Protein AF-0000000074751257 (afdb_homodimer)

Structure (mmCIF, N/CA/C/O backbone):
data_AF-0000000074751257-model_v1
#
loop_
_entity.id
_entity.type
_entity.pdbx_description
1 polymer 'Uncharacterized protein'
#
loop_
_atom_site.group_PDB
_atom_site.id
_atom_site.type_symbol
_atom_site.label_atom_id
_atom_site.label_alt_id
_atom_site.label_comp_id
_atom_site.label_asym_id
_atom_site.label_entity_id
_atom_site.label_seq_id
_atom_site.pdbx_PDB_ins_code
_atom_site.Cartn_x
_atom_site.Cartn_y
_atom_site.Cartn_z
_atom_site.occupancy
_atom_site.B_iso_or_equiv
_atom_site.auth_seq_id
_atom_site.auth_comp_id
_atom_site.auth_asym_id
_atom_site.auth_atom_id
_atom_site.pdbx_PDB_model_num
ATOM 1 N N . MET A 1 1 ? -0.141 -35.906 -13.391 1 72.19 1 MET A N 1
ATOM 2 C CA . MET A 1 1 ? 0.585 -34.688 -13.781 1 72.19 1 MET A CA 1
ATOM 3 C C . MET A 1 1 ? 1.071 -33.938 -12.555 1 72.19 1 MET A C 1
ATOM 5 O O . MET A 1 1 ? 0.433 -33.969 -11.5 1 72.19 1 MET A O 1
ATOM 9 N N . ALA A 1 2 ? 2.348 -33.406 -12.547 1 85.94 2 ALA A N 1
ATOM 10 C CA . ALA A 1 2 ? 2.93 -32.719 -11.398 1 85.94 2 ALA A CA 1
ATOM 11 C C . ALA A 1 2 ? 2.164 -31.453 -11.086 1 85.94 2 ALA A C 1
ATOM 13 O O . ALA A 1 2 ? 1.654 -30.781 -11.992 1 85.94 2 ALA A O 1
ATOM 14 N N . PRO A 1 3 ? 1.938 -31.281 -9.844 1 87.56 3 PRO A N 1
ATOM 15 C CA . PRO A 1 3 ? 1.345 -29.984 -9.523 1 87.56 3 PRO A CA 1
ATOM 16 C C . PRO A 1 3 ? 2.209 -28.812 -9.977 1 87.56 3 PRO A C 1
ATOM 18 O O . PRO A 1 3 ? 3.434 -28.938 -10.055 1 87.56 3 PRO A O 1
ATOM 21 N N . VAL A 1 4 ? 1.575 -27.688 -10.297 1 91.69 4 VAL A N 1
ATOM 22 C CA . VAL A 1 4 ? 2.289 -26.578 -10.906 1 91.69 4 VAL A CA 1
ATOM 23 C C . VAL A 1 4 ? 2.389 -25.422 -9.914 1 91.69 4 VAL A C 1
ATOM 25 O O . VAL A 1 4 ? 1.408 -25.078 -9.242 1 91.69 4 VAL A O 1
ATOM 28 N N . VAL A 1 5 ? 3.588 -24.828 -9.766 1 89.5 5 VAL A N 1
ATOM 29 C CA . VAL A 1 5 ? 3.811 -23.594 -9.016 1 89.5 5 VAL A CA 1
ATOM 30 C C . VAL A 1 5 ? 4.227 -22.484 -9.969 1 89.5 5 VAL A C 1
ATOM 32 O O . VAL A 1 5 ? 5.055 -22.688 -10.859 1 89.5 5 VAL A O 1
ATOM 35 N N . ALA A 1 6 ? 3.582 -21.406 -9.836 1 93.06 6 ALA A N 1
ATOM 36 C CA . ALA A 1 6 ? 4.035 -20.203 -10.539 1 93.06 6 ALA A CA 1
ATOM 37 C C . ALA A 1 6 ? 4.863 -19.312 -9.617 1 93.06 6 ALA A C 1
ATOM 39 O O . ALA A 1 6 ? 4.426 -18.984 -8.516 1 93.06 6 ALA A O 1
ATOM 40 N N . VAL A 1 7 ? 6.059 -18.984 -10.031 1 90.81 7 VAL A N 1
ATOM 41 C CA . VAL A 1 7 ? 6.93 -18.078 -9.289 1 90.81 7 VAL A CA 1
ATOM 42 C C . VAL A 1 7 ? 7.137 -16.797 -10.086 1 90.81 7 VAL A C 1
ATOM 44 O O . VAL A 1 7 ? 7.883 -16.781 -11.07 1 90.81 7 VAL A O 1
ATOM 47 N N . VAL A 1 8 ? 6.48 -15.789 -9.672 1 92.25 8 VAL A N 1
ATOM 48 C CA . VAL A 1 8 ? 6.633 -14.484 -10.312 1 92.25 8 VAL A CA 1
ATOM 49 C C . VAL A 1 8 ? 7.781 -13.719 -9.656 1 92.25 8 VAL A C 1
ATOM 51 O O . VAL A 1 8 ? 7.832 -13.594 -8.43 1 92.25 8 VAL A O 1
ATOM 54 N N . GLY A 1 9 ? 8.602 -13.125 -10.438 1 89.38 9 GLY A N 1
ATOM 55 C CA . GLY A 1 9 ? 9.867 -12.633 -9.922 1 89.38 9 GLY A CA 1
ATOM 56 C C . GLY A 1 9 ? 10.875 -13.727 -9.648 1 89.38 9 GLY A C 1
ATOM 57 O O . GLY A 1 9 ? 11.492 -13.766 -8.578 1 89.38 9 GLY A O 1
ATOM 58 N N . CYS A 1 10 ? 10.922 -14.625 -10.57 1 87.19 10 CYS A N 1
ATOM 59 C CA . CYS A 1 10 ? 11.773 -15.812 -10.422 1 87.19 10 CYS A CA 1
ATOM 60 C C . CYS A 1 10 ? 13.211 -15.5 -10.805 1 87.19 10 CYS A C 1
ATOM 62 O O . CYS A 1 10 ? 13.75 -16.094 -11.742 1 87.19 10 CYS A O 1
ATOM 64 N N . GLY A 1 11 ? 13.781 -14.414 -10.312 1 78.5 11 GLY A N 1
ATOM 65 C CA . GLY A 1 11 ? 15.18 -14.078 -10.516 1 78.5 11 GLY A CA 1
ATOM 66 C C . GLY A 1 11 ? 16.094 -14.648 -9.453 1 78.5 11 GLY A C 1
ATOM 67 O O . GLY A 1 11 ? 15.695 -15.539 -8.695 1 78.5 11 GLY A O 1
ATOM 68 N N . PRO A 1 12 ? 17.328 -14.031 -9.57 1 70.25 12 PRO A N 1
ATOM 69 C CA . PRO A 1 12 ? 18.266 -14.484 -8.547 1 70.25 12 PRO A CA 1
ATOM 70 C C . PRO A 1 12 ? 17.859 -14.047 -7.141 1 70.25 12 PRO A C 1
ATOM 72 O O . PRO A 1 12 ? 17.203 -13.016 -6.973 1 70.25 12 PRO A O 1
ATOM 75 N N . GLY A 1 13 ? 17.828 -15.016 -6.18 1 74.88 13 GLY A N 1
ATOM 76 C CA . GLY A 1 13 ? 17.469 -14.695 -4.805 1 74.88 13 GLY A CA 1
ATOM 77 C C . GLY A 1 13 ? 16.375 -15.578 -4.25 1 74.88 13 GLY A C 1
ATOM 78 O O . GLY A 1 13 ? 16.422 -16.797 -4.395 1 74.88 13 GLY A O 1
ATOM 79 N N . MET A 1 14 ? 15.398 -14.836 -3.74 1 71.38 14 MET A N 1
ATOM 80 C CA . MET A 1 14 ? 14.352 -15.586 -3.045 1 71.38 14 MET A CA 1
ATOM 81 C C . MET A 1 14 ? 13.43 -16.281 -4.039 1 71.38 14 MET A C 1
ATOM 83 O O . MET A 1 14 ? 12.969 -17.391 -3.797 1 71.38 14 MET A O 1
ATOM 87 N N . GLY A 1 15 ? 13.25 -15.602 -5.172 1 77.12 15 GLY A N 1
ATOM 88 C CA . GLY A 1 15 ? 12.406 -16.219 -6.18 1 77.12 15 GLY A CA 1
ATOM 89 C C . GLY A 1 15 ? 13 -17.469 -6.777 1 77.12 15 GLY A C 1
ATOM 90 O O . GLY A 1 15 ? 12.312 -18.484 -6.918 1 77.12 15 GLY A O 1
ATOM 91 N N . GLY A 1 16 ? 14.242 -17.344 -7.078 1 83.62 16 GLY A N 1
ATOM 92 C CA . GLY A 1 16 ? 14.938 -18.516 -7.59 1 83.62 16 GLY A CA 1
ATOM 93 C C . GLY A 1 16 ? 15.031 -19.641 -6.582 1 83.62 16 GLY A C 1
ATOM 94 O O . GLY A 1 16 ? 14.828 -20.812 -6.93 1 83.62 16 GLY A O 1
ATOM 95 N N . SER A 1 17 ? 15.266 -19.312 -5.371 1 82.06 17 SER A N 1
ATOM 96 C CA . SER A 1 17 ? 15.328 -20.312 -4.301 1 82.06 17 SER A CA 1
ATOM 97 C C . SER A 1 17 ? 13.984 -21.016 -4.125 1 82.06 17 SER A C 1
ATOM 99 O O . SER A 1 17 ? 13.945 -22.234 -3.922 1 82.06 17 SER A O 1
ATOM 101 N N . ALA A 1 18 ? 12.938 -20.297 -4.211 1 83 18 ALA A N 1
ATOM 102 C CA . ALA A 1 18 ? 11.609 -20.891 -4.117 1 83 18 ALA A CA 1
ATOM 103 C C . ALA A 1 18 ? 11.352 -21.859 -5.273 1 83 18 ALA A C 1
ATOM 105 O O . ALA A 1 18 ? 10.844 -22.953 -5.07 1 83 18 ALA A O 1
ATOM 106 N N . ALA A 1 19 ? 11.75 -21.422 -6.434 1 90 19 ALA A N 1
ATOM 107 C CA . ALA A 1 19 ? 11.562 -22.25 -7.617 1 90 19 ALA A CA 1
ATOM 108 C C . ALA A 1 19 ? 12.281 -23.594 -7.457 1 90 19 ALA A C 1
ATOM 110 O O . ALA A 1 19 ? 11.703 -24.656 -7.727 1 90 19 ALA A O 1
ATOM 111 N N . LEU A 1 20 ? 13.445 -23.547 -6.953 1 91.06 20 LEU A N 1
ATOM 112 C CA . LEU A 1 20 ? 14.25 -24.75 -6.789 1 91.06 20 LEU A CA 1
ATOM 113 C C . LEU A 1 20 ? 13.648 -25.656 -5.719 1 91.06 20 LEU A C 1
ATOM 115 O O . LEU A 1 20 ? 13.609 -26.891 -5.887 1 91.06 20 LEU A O 1
ATOM 119 N N . LYS A 1 21 ? 13.203 -25.078 -4.668 1 83.81 21 LYS A N 1
ATOM 120 C CA . LYS A 1 21 ? 12.602 -25.859 -3.584 1 83.81 21 LYS A CA 1
ATOM 121 C C . LYS A 1 21 ? 11.352 -26.578 -4.059 1 83.81 21 LYS A C 1
ATOM 123 O O . LYS A 1 21 ? 11.156 -27.766 -3.758 1 83.81 21 LYS A O 1
ATOM 128 N N . PHE A 1 22 ? 10.57 -25.953 -4.789 1 87.75 22 PHE A N 1
ATOM 129 C CA . PHE A 1 22 ? 9.352 -26.562 -5.305 1 87.75 22 PHE A CA 1
ATOM 130 C C . PHE A 1 22 ? 9.68 -27.641 -6.34 1 87.75 22 PHE A C 1
ATOM 132 O O . PHE A 1 22 ? 9.047 -28.688 -6.371 1 87.75 22 PHE A O 1
ATOM 139 N N . ALA A 1 23 ? 10.664 -27.375 -7.133 1 92.81 23 ALA A N 1
ATOM 140 C CA . ALA A 1 23 ? 11.094 -28.359 -8.117 1 92.81 23 ALA A CA 1
ATOM 141 C C . AL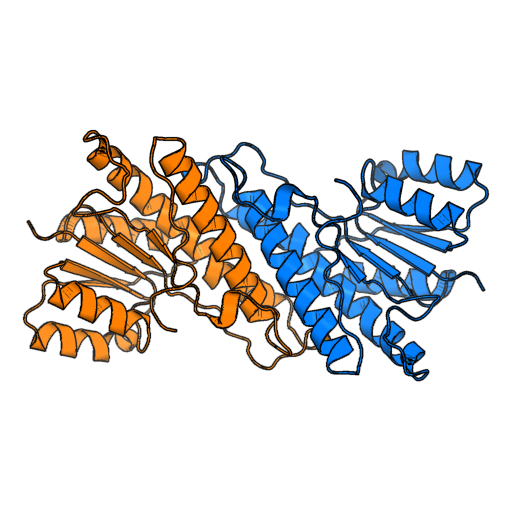A A 1 23 ? 11.547 -29.656 -7.438 1 92.81 23 ALA A C 1
ATOM 143 O O . ALA A 1 23 ? 11.172 -30.75 -7.855 1 92.81 23 ALA A O 1
ATOM 144 N N . ARG A 1 24 ? 12.273 -29.484 -6.395 1 91.31 24 ARG A N 1
ATOM 145 C CA . ARG A 1 24 ? 12.758 -30.641 -5.645 1 91.31 24 ARG A CA 1
ATOM 146 C C . ARG A 1 24 ? 11.602 -31.406 -5.008 1 91.31 24 ARG A C 1
ATOM 148 O O . ARG A 1 24 ? 11.711 -32.594 -4.758 1 91.31 24 ARG A O 1
ATOM 155 N N . SER A 1 25 ? 10.531 -30.734 -4.805 1 88 25 SER A N 1
ATOM 156 C CA . SER A 1 25 ? 9.359 -31.328 -4.18 1 88 25 SER A CA 1
ATOM 157 C C . SER A 1 25 ? 8.422 -31.938 -5.227 1 88 25 SER A C 1
ATOM 159 O O . SER A 1 25 ? 7.301 -32.344 -4.91 1 88 25 SER A O 1
ATOM 161 N N . GLY A 1 26 ? 8.789 -31.859 -6.5 1 91.81 26 GLY A N 1
ATOM 162 C CA . GLY A 1 26 ? 8.055 -32.562 -7.539 1 91.81 26 GLY A CA 1
ATOM 163 C C . GLY A 1 26 ? 7.117 -31.656 -8.32 1 91.81 26 GLY A C 1
ATOM 164 O O . GLY A 1 26 ? 6.352 -32.125 -9.164 1 91.81 26 GLY A O 1
ATOM 165 N N . TYR A 1 27 ? 7.184 -30.391 -8.078 1 90.5 27 TYR A N 1
ATOM 166 C CA . TYR A 1 27 ? 6.328 -29.453 -8.797 1 90.5 27 TYR A CA 1
ATOM 167 C C . TYR A 1 27 ? 6.93 -29.094 -10.148 1 90.5 27 TYR A C 1
ATOM 169 O O . TYR A 1 27 ? 8.148 -29 -10.281 1 90.5 27 TYR A O 1
ATOM 177 N N . ALA A 1 28 ? 6.098 -28.875 -11.094 1 95.94 28 ALA A N 1
ATOM 178 C CA . ALA A 1 28 ? 6.508 -28.156 -12.289 1 95.94 28 ALA A CA 1
ATOM 179 C C . ALA A 1 28 ? 6.535 -26.641 -12.031 1 95.94 28 ALA A C 1
ATOM 181 O O . ALA A 1 28 ? 5.609 -26.094 -11.438 1 95.94 28 ALA A O 1
ATOM 182 N N . VAL A 1 29 ? 7.562 -26 -12.484 1 95.38 29 VAL A N 1
ATOM 183 C CA . VAL A 1 29 ? 7.766 -24.594 -12.133 1 95.38 29 VAL A CA 1
ATOM 184 C C . VAL A 1 29 ? 7.469 -23.703 -13.336 1 95.38 29 VAL A C 1
ATOM 186 O O . VAL A 1 29 ? 8.109 -23.844 -14.383 1 95.38 29 VAL A O 1
ATOM 189 N N . ALA A 1 30 ? 6.488 -22.891 -13.234 1 96.62 30 ALA A N 1
ATOM 190 C CA . ALA A 1 30 ? 6.312 -21.766 -14.164 1 96.62 30 ALA A CA 1
ATOM 191 C C . ALA A 1 30 ? 7.09 -20.547 -13.703 1 96.62 30 ALA A C 1
ATOM 193 O O . ALA A 1 30 ? 6.633 -19.797 -12.836 1 96.62 30 ALA A O 1
ATOM 194 N N . ALA A 1 31 ? 8.266 -20.344 -14.289 1 95.62 31 ALA A N 1
ATOM 195 C CA . ALA A 1 31 ? 9.117 -19.219 -13.938 1 95.62 31 ALA A CA 1
ATOM 196 C C . ALA A 1 31 ? 8.719 -17.969 -14.711 1 95.62 31 ALA A C 1
ATOM 198 O O . ALA A 1 31 ? 8.773 -17.953 -15.945 1 95.62 31 ALA A O 1
ATOM 199 N N . MET A 1 32 ? 8.352 -16.969 -13.961 1 95.62 32 MET A N 1
ATOM 200 C CA . MET A 1 32 ? 7.871 -15.742 -14.594 1 95.62 32 MET A CA 1
ATOM 201 C C . MET A 1 32 ? 8.719 -14.547 -14.172 1 95.62 32 MET A C 1
ATOM 203 O O . MET A 1 32 ? 8.836 -14.25 -12.977 1 95.62 32 MET A O 1
ATOM 207 N N . CYS A 1 33 ? 9.297 -13.852 -15.078 1 92.75 33 CYS A N 1
ATOM 208 C CA . CYS A 1 33 ? 10.047 -12.625 -14.82 1 92.75 33 CYS A CA 1
ATOM 209 C C . CYS A 1 33 ? 10.141 -11.773 -16.078 1 92.75 33 CYS A C 1
ATOM 211 O O . CYS A 1 33 ? 9.625 -12.156 -17.141 1 92.75 33 CYS A O 1
ATOM 213 N N . ARG A 1 34 ? 10.727 -10.617 -15.953 1 89 34 ARG A N 1
ATOM 214 C CA . ARG A 1 34 ? 10.703 -9.633 -17.031 1 89 34 ARG A CA 1
ATOM 215 C C . ARG A 1 34 ? 11.711 -9.992 -18.109 1 89 34 ARG A C 1
ATOM 217 O O . ARG A 1 34 ? 11.594 -9.531 -19.25 1 89 34 ARG A O 1
ATOM 224 N N . SER A 1 35 ? 12.727 -10.734 -17.719 1 87.62 35 SER A N 1
ATOM 225 C CA . SER A 1 35 ? 13.727 -11.047 -18.734 1 87.62 35 SER A CA 1
ATOM 226 C C . SER A 1 35 ? 14.289 -12.453 -18.547 1 87.62 35 SER A C 1
ATOM 228 O O . SER A 1 35 ? 14.438 -12.914 -17.406 1 87.62 35 SER A O 1
ATOM 230 N N . ALA A 1 36 ? 14.664 -13.008 -19.703 1 87.44 36 ALA A N 1
ATOM 231 C CA . ALA A 1 36 ? 15.281 -14.336 -19.688 1 87.44 36 ALA A CA 1
ATOM 232 C C . ALA A 1 36 ? 16.656 -14.289 -19.031 1 87.44 36 ALA A C 1
ATOM 234 O O . ALA A 1 36 ? 17.094 -15.258 -18.406 1 87.44 36 ALA A O 1
ATOM 235 N N . GLU A 1 37 ? 17.297 -13.156 -19.156 1 89.56 37 GLU A N 1
ATOM 236 C CA . GLU A 1 37 ? 18.641 -13.008 -18.594 1 89.56 37 GLU A CA 1
ATOM 237 C C . GLU A 1 37 ? 18.625 -13.117 -17.078 1 89.56 37 GLU A C 1
ATOM 239 O O . GLU A 1 37 ? 19.5 -13.742 -16.484 1 89.56 37 GLU A O 1
ATOM 244 N N . SER A 1 38 ? 17.625 -12.594 -16.516 1 85.06 38 SER A N 1
ATOM 245 C CA . SER A 1 38 ? 17.516 -12.633 -15.055 1 85.06 38 SER A CA 1
ATOM 246 C C . SER A 1 38 ? 17.219 -14.039 -14.555 1 85.06 38 SER A C 1
ATOM 248 O O . SER A 1 38 ? 17.562 -14.391 -13.422 1 85.06 38 SER A O 1
ATOM 250 N N . PHE A 1 39 ? 16.703 -14.852 -15.43 1 91.25 39 PHE A N 1
ATOM 251 C CA . PHE A 1 39 ? 16.281 -16.203 -15.078 1 91.25 39 PHE A CA 1
ATOM 252 C C . PHE A 1 39 ? 17.391 -17.203 -15.352 1 91.25 39 PHE A C 1
ATOM 254 O O . PHE A 1 39 ? 17.359 -18.328 -14.844 1 91.25 39 PHE A O 1
ATOM 261 N N . ALA A 1 40 ? 18.391 -16.875 -16.031 1 93.31 40 ALA A N 1
ATOM 262 C CA . ALA A 1 40 ? 19.391 -17.781 -16.594 1 93.31 40 ALA A CA 1
ATOM 263 C C . ALA A 1 40 ? 20.062 -18.594 -15.484 1 93.31 40 ALA A C 1
ATOM 265 O O . ALA A 1 40 ? 20.172 -19.828 -15.586 1 93.31 40 ALA A O 1
ATOM 266 N N . PRO A 1 41 ? 20.469 -17.953 -14.375 1 92.38 41 PRO A N 1
ATOM 267 C CA . PRO A 1 41 ? 21.109 -18.75 -13.32 1 92.38 41 PRO A CA 1
ATOM 268 C C . PRO A 1 41 ? 20.156 -19.781 -12.711 1 92.38 41 PRO A C 1
ATOM 270 O O . PRO A 1 41 ? 20.578 -20.891 -12.367 1 92.38 41 PRO A O 1
ATOM 273 N N . VAL A 1 42 ? 18.969 -19.484 -12.555 1 94.12 42 VAL A N 1
ATOM 274 C CA . VAL A 1 42 ? 17.969 -20.391 -11.992 1 94.12 42 VAL A CA 1
ATOM 275 C C . VAL A 1 42 ? 17.656 -21.5 -13 1 94.12 42 VAL A C 1
ATOM 277 O O . VAL A 1 42 ? 17.5 -22.672 -12.625 1 94.12 42 VAL A O 1
ATOM 280 N N . ARG A 1 43 ? 17.562 -21.125 -14.227 1 95.5 43 ARG A N 1
ATOM 281 C CA . ARG A 1 43 ? 17.312 -22.094 -15.305 1 95.5 43 ARG A CA 1
ATOM 282 C C . ARG A 1 43 ? 18.344 -23.219 -15.289 1 95.5 43 ARG A C 1
ATOM 284 O O . ARG A 1 43 ? 17.984 -24.391 -15.367 1 95.5 43 ARG A O 1
ATOM 291 N N . GLU A 1 44 ? 19.562 -22.859 -15.188 1 95.94 44 GLU A N 1
ATOM 292 C CA . GLU A 1 44 ? 20.656 -23.844 -15.188 1 95.94 44 GLU A CA 1
ATOM 293 C C . GLU A 1 44 ? 20.516 -24.828 -14.031 1 95.94 44 GLU A C 1
ATOM 295 O O . GLU A 1 44 ? 20.719 -26.031 -14.203 1 95.94 44 GLU A O 1
ATOM 300 N N . LYS A 1 45 ? 20.188 -24.312 -12.914 1 95.69 45 LYS A N 1
ATOM 301 C CA . LYS A 1 45 ? 20.031 -25.172 -11.734 1 95.69 45 LYS A CA 1
ATOM 302 C C . LYS A 1 45 ? 18.828 -26.094 -11.883 1 95.69 45 LYS A C 1
ATOM 304 O O . LYS A 1 45 ? 18.875 -27.25 -11.484 1 95.69 45 LYS A O 1
ATOM 309 N N . LEU A 1 46 ? 17.781 -25.594 -12.453 1 96.5 46 LEU A N 1
ATOM 310 C CA . LEU A 1 46 ? 16.594 -26.406 -12.672 1 96.5 46 LEU A CA 1
ATOM 311 C C . LEU A 1 46 ? 16.875 -27.516 -13.688 1 96.5 46 LEU A C 1
ATOM 313 O O . LEU A 1 46 ? 16.422 -28.656 -13.508 1 96.5 46 LEU A O 1
ATOM 317 N N . GLN A 1 47 ? 17.594 -27.188 -14.688 1 96.69 47 GLN A N 1
ATOM 318 C CA . GLN A 1 47 ? 17.969 -28.172 -15.688 1 96.69 47 GLN A CA 1
ATOM 319 C C . GLN A 1 47 ? 18.844 -29.266 -15.078 1 96.69 47 GLN A C 1
ATOM 321 O O . GLN A 1 47 ? 18.641 -30.453 -15.344 1 96.69 47 GLN A O 1
ATOM 326 N N . ALA A 1 48 ? 19.734 -28.812 -14.25 1 96.81 48 ALA A N 1
ATOM 327 C CA . ALA A 1 48 ? 20.641 -29.75 -13.602 1 96.81 48 ALA A CA 1
ATOM 328 C C . ALA A 1 48 ? 19.875 -30.719 -12.703 1 96.81 48 ALA A C 1
ATOM 330 O O . ALA A 1 48 ? 20.266 -31.875 -12.531 1 96.81 48 ALA A O 1
ATOM 331 N N . LEU A 1 49 ? 18.734 -30.281 -12.164 1 96 49 LEU A N 1
ATOM 332 C CA . LEU A 1 49 ? 17.891 -31.094 -11.289 1 96 49 LEU A CA 1
ATOM 333 C C . LEU A 1 49 ? 17 -32.031 -12.102 1 96 49 LEU A C 1
ATOM 335 O O . LEU A 1 49 ? 16.359 -32.906 -11.547 1 96 49 LEU A O 1
ATOM 339 N N . GLY A 1 50 ? 16.891 -31.828 -13.414 1 96.56 50 GLY A N 1
ATOM 340 C CA . GLY A 1 50 ? 15.945 -32.562 -14.242 1 96.56 50 GLY A CA 1
ATOM 341 C C . GLY A 1 50 ? 14.5 -32.156 -13.992 1 96.56 50 GLY A C 1
ATOM 342 O O . GLY A 1 50 ? 13.594 -32.969 -14.18 1 96.56 50 GLY A O 1
ATOM 343 N N . ALA A 1 51 ? 14.328 -30.969 -13.461 1 95.94 51 ALA A N 1
ATOM 344 C CA . ALA A 1 51 ? 12.992 -30.516 -13.078 1 95.94 51 ALA A CA 1
ATOM 345 C C . ALA A 1 51 ? 12.18 -30.125 -14.305 1 95.94 51 ALA A C 1
ATOM 347 O O . ALA A 1 51 ? 12.742 -29.75 -15.344 1 95.94 51 ALA A O 1
ATOM 348 N N . SER A 1 52 ? 10.922 -30.25 -14.172 1 96.69 52 SER A N 1
ATOM 349 C CA . SER A 1 52 ? 10 -29.703 -15.172 1 96.69 52 SER A CA 1
ATOM 350 C C . SER A 1 52 ? 9.734 -28.219 -14.945 1 96.69 52 SER A C 1
ATOM 352 O O . SER A 1 52 ? 9.352 -27.812 -13.844 1 96.69 52 SER A O 1
ATOM 354 N N . PHE A 1 53 ? 10.008 -27.391 -16 1 97.06 53 PHE A N 1
ATOM 355 C CA . PHE A 1 53 ? 9.766 -25.969 -15.836 1 97.06 53 PHE A CA 1
ATOM 356 C C . PHE A 1 53 ? 9.57 -25.281 -17.188 1 97.06 53 PHE A C 1
ATOM 358 O O . PHE A 1 53 ? 9.922 -25.844 -18.219 1 97.06 53 PHE A O 1
ATOM 365 N N . GLY A 1 54 ? 8.922 -24.172 -17.219 1 96.69 54 GLY A N 1
ATOM 366 C CA . GLY A 1 54 ? 8.797 -23.25 -18.328 1 96.69 54 GLY A CA 1
ATOM 367 C C . GLY A 1 54 ? 9.094 -21.812 -17.938 1 96.69 54 GLY A C 1
ATOM 368 O O . GLY A 1 54 ? 8.867 -21.406 -16.797 1 96.69 54 GLY A O 1
ATOM 369 N N . PHE A 1 55 ? 9.695 -21.141 -18.906 1 96.62 55 PHE A N 1
ATOM 370 C CA . PHE A 1 55 ? 9.945 -19.719 -18.703 1 96.62 55 PHE A CA 1
ATOM 371 C C . PHE A 1 55 ? 8.914 -18.875 -19.453 1 96.62 55 PHE A C 1
ATOM 373 O O . PHE A 1 55 ? 8.633 -19.125 -20.625 1 96.62 55 PHE A O 1
ATOM 380 N N . TYR A 1 56 ? 8.398 -17.891 -18.797 1 97.38 56 TYR A N 1
ATOM 381 C CA . TYR A 1 56 ? 7.422 -16.969 -19.359 1 97.38 56 TYR A CA 1
ATOM 382 C C . TYR A 1 56 ? 7.793 -15.523 -19.047 1 97.38 56 TYR A C 1
ATOM 384 O O . TYR A 1 56 ? 7.941 -15.156 -17.891 1 97.38 56 TYR A O 1
ATOM 392 N N . GLU A 1 57 ? 7.98 -14.734 -20.047 1 96.12 57 GLU A N 1
ATOM 393 C CA . GLU A 1 57 ? 8.273 -13.312 -19.859 1 96.12 57 GLU A CA 1
ATOM 394 C C . GLU A 1 57 ? 7.031 -12.547 -19.422 1 96.12 57 GLU A C 1
ATOM 396 O O . GLU A 1 57 ? 6.062 -12.43 -20.172 1 96.12 57 GLU A O 1
ATOM 401 N N . VAL A 1 58 ? 7.066 -12.055 -18.188 1 96.12 58 VAL A N 1
ATOM 402 C CA . VAL A 1 58 ? 5.898 -11.383 -17.625 1 96.12 58 VAL A CA 1
ATOM 403 C C . VAL A 1 58 ? 6.324 -10.094 -16.922 1 96.12 58 VAL A C 1
ATOM 405 O O . VAL A 1 58 ? 7.238 -10.109 -16.094 1 96.12 58 VAL A O 1
ATOM 408 N N . ASP A 1 59 ? 5.758 -9.008 -17.344 1 95.12 59 ASP A N 1
ATOM 409 C CA . ASP A 1 59 ? 5.742 -7.793 -16.531 1 95.12 59 ASP A CA 1
ATOM 410 C C . ASP A 1 59 ? 4.555 -7.789 -15.57 1 95.12 59 ASP A C 1
ATOM 412 O O . ASP A 1 59 ? 3.412 -7.582 -15.984 1 95.12 59 ASP A O 1
ATOM 416 N N . ALA A 1 60 ? 4.883 -7.965 -14.305 1 93.38 60 ALA A N 1
ATOM 417 C CA . ALA A 1 60 ? 3.834 -8.18 -13.312 1 93.38 60 ALA A CA 1
ATOM 418 C C . ALA A 1 60 ? 2.941 -6.945 -13.188 1 93.38 60 ALA A C 1
ATOM 420 O O . ALA A 1 60 ? 1.843 -7.02 -12.633 1 93.38 60 ALA A O 1
ATOM 421 N N . THR A 1 61 ? 3.404 -5.805 -13.648 1 93.69 61 THR A N 1
ATOM 422 C CA . THR A 1 61 ? 2.625 -4.582 -13.492 1 93.69 61 THR A CA 1
ATOM 423 C C . THR A 1 61 ? 1.729 -4.352 -14.703 1 93.69 61 THR A C 1
ATOM 425 O O . THR A 1 61 ? 0.991 -3.365 -14.758 1 93.69 61 THR A O 1
ATOM 428 N N . SER A 1 62 ? 1.79 -5.242 -15.68 1 96.38 62 SER A N 1
ATOM 429 C CA . SER A 1 62 ? 0.955 -5.172 -16.875 1 96.38 62 SER A CA 1
ATOM 430 C C . SER A 1 62 ? -0.113 -6.262 -16.875 1 96.38 62 SER A C 1
ATOM 432 O O . SER A 1 62 ? 0.205 -7.453 -16.938 1 96.38 62 SER A O 1
ATOM 434 N N . ALA A 1 63 ? -1.303 -5.84 -16.906 1 95.94 63 ALA A N 1
ATOM 435 C CA . ALA A 1 63 ? -2.408 -6.797 -16.891 1 95.94 63 ALA A CA 1
ATOM 436 C C . ALA A 1 63 ? -2.363 -7.719 -18.094 1 95.94 63 ALA A C 1
ATOM 438 O O . ALA A 1 63 ? -2.584 -8.922 -17.984 1 95.94 63 ALA A O 1
ATOM 439 N N . GLU A 1 64 ? -2.08 -7.141 -19.203 1 96.94 64 GLU A N 1
ATOM 440 C CA . GLU A 1 64 ? -2.023 -7.918 -20.438 1 96.94 64 GLU A CA 1
ATOM 441 C C . GLU A 1 64 ? -0.882 -8.93 -20.406 1 96.94 64 GLU A C 1
ATOM 443 O O . GLU A 1 64 ? -1.059 -10.086 -20.797 1 96.94 64 GLU A O 1
ATOM 448 N N . SER A 1 65 ? 0.272 -8.469 -19.922 1 97.62 65 SER A N 1
ATOM 449 C CA . SER A 1 65 ? 1.434 -9.352 -19.828 1 97.62 65 SER A CA 1
ATOM 450 C C . SER A 1 65 ? 1.172 -10.508 -18.875 1 97.62 65 SER A C 1
ATOM 452 O O . SER A 1 65 ? 1.479 -11.664 -19.188 1 97.62 65 SER A O 1
ATOM 454 N N . VAL A 1 66 ? 0.546 -10.25 -17.781 1 97.06 66 VAL A N 1
ATOM 455 C CA . VAL A 1 66 ? 0.232 -11.258 -16.766 1 97.06 66 VAL A CA 1
ATOM 456 C C . VAL A 1 66 ? -0.753 -12.273 -17.344 1 97.06 66 VAL A C 1
ATOM 458 O O . VAL A 1 66 ? -0.529 -13.484 -17.25 1 97.06 66 VAL A O 1
ATOM 461 N N . ALA A 1 67 ? -1.757 -11.789 -17.969 1 96.75 67 ALA A N 1
ATOM 462 C CA . ALA A 1 67 ? -2.771 -12.68 -18.531 1 96.75 67 ALA A CA 1
ATOM 463 C C . ALA A 1 67 ? -2.168 -13.617 -19.578 1 96.75 67 ALA A C 1
ATOM 465 O O . ALA A 1 67 ? -2.406 -14.828 -19.547 1 96.75 67 ALA A O 1
ATOM 466 N N . ALA A 1 68 ? -1.42 -13.047 -20.438 1 97.62 68 ALA A N 1
ATOM 467 C CA . ALA A 1 68 ? -0.803 -13.828 -21.516 1 97.62 68 ALA A CA 1
ATOM 468 C C . ALA A 1 68 ? 0.166 -14.867 -20.938 1 97.62 68 ALA A C 1
ATOM 470 O O . ALA A 1 68 ? 0.184 -16.016 -21.391 1 97.62 68 ALA A O 1
ATOM 471 N N . GLY A 1 69 ? 0.98 -14.438 -19.969 1 97.5 69 GLY A N 1
ATOM 472 C CA . GLY A 1 69 ? 1.942 -15.344 -19.359 1 97.5 69 GLY A CA 1
ATOM 473 C C . GLY A 1 69 ? 1.292 -16.516 -18.656 1 97.5 69 GLY A C 1
ATOM 474 O O . GLY A 1 69 ? 1.704 -17.672 -18.828 1 97.5 69 GLY A O 1
ATOM 475 N N . PHE A 1 70 ? 0.272 -16.266 -17.891 1 96.5 70 PHE A N 1
ATOM 476 C CA . PHE A 1 70 ? -0.399 -17.328 -17.141 1 96.5 70 PHE A CA 1
ATOM 477 C C . PHE A 1 70 ? -1.187 -18.234 -18.078 1 96.5 70 PHE A C 1
ATOM 479 O O . PHE A 1 70 ? -1.289 -19.438 -17.828 1 96.5 70 PHE A O 1
ATOM 486 N N . ALA A 1 71 ? -1.775 -17.688 -19.141 1 96.88 71 ALA A N 1
ATOM 487 C CA . ALA A 1 71 ? -2.467 -18.5 -20.125 1 96.88 71 ALA A CA 1
ATOM 488 C C . ALA A 1 71 ? -1.507 -19.484 -20.797 1 96.88 71 ALA A C 1
ATOM 490 O O . ALA A 1 71 ? -1.832 -20.656 -20.969 1 96.88 71 ALA A O 1
ATOM 491 N N . LYS A 1 72 ? -0.369 -19 -21.188 1 97.81 72 LYS A N 1
ATOM 492 C CA . LYS A 1 72 ? 0.642 -19.844 -21.812 1 97.81 72 LYS A CA 1
ATOM 493 C C . LYS A 1 72 ? 1.118 -20.922 -20.844 1 97.81 72 LYS A C 1
ATOM 495 O O . LYS A 1 72 ? 1.264 -22.094 -21.234 1 97.81 72 LYS A O 1
ATOM 500 N N . ALA A 1 73 ? 1.393 -20.531 -19.578 1 97.06 73 ALA A N 1
ATOM 501 C CA . ALA A 1 73 ? 1.818 -21.484 -18.562 1 97.06 73 ALA A CA 1
ATOM 502 C C . ALA A 1 73 ? 0.769 -22.578 -18.359 1 97.06 73 ALA A C 1
ATOM 504 O O . ALA A 1 73 ? 1.102 -23.766 -18.281 1 97.06 73 ALA A O 1
ATOM 505 N N . LYS A 1 74 ? -0.463 -22.203 -18.297 1 94.5 74 LYS A N 1
ATOM 506 C CA . LYS A 1 74 ? -1.556 -23.156 -18.125 1 94.5 74 LYS A CA 1
ATOM 507 C C . LYS A 1 74 ? -1.618 -24.125 -19.297 1 94.5 74 LYS A C 1
ATOM 509 O O . LYS A 1 74 ? -1.811 -25.328 -19.094 1 94.5 74 LYS A O 1
ATOM 514 N N . ALA A 1 75 ? -1.471 -23.641 -20.469 1 96.38 75 ALA A N 1
ATOM 515 C CA . ALA A 1 75 ? -1.521 -24.453 -21.672 1 96.38 75 ALA A CA 1
ATOM 516 C C . ALA A 1 75 ? -0.383 -25.469 -21.688 1 96.38 75 ALA A C 1
ATOM 518 O O . ALA A 1 75 ? -0.564 -26.609 -22.125 1 96.38 75 ALA A O 1
ATOM 519 N N . GLU A 1 76 ? 0.749 -25.094 -21.141 1 97 76 GLU A N 1
ATOM 520 C CA . GLU A 1 76 ? 1.947 -25.906 -21.281 1 97 76 GLU A CA 1
ATOM 521 C C . GLU A 1 76 ? 2.145 -26.812 -20.062 1 97 76 GLU A C 1
ATOM 523 O O . GLU A 1 76 ? 2.613 -27.938 -20.188 1 97 76 GLU A O 1
ATOM 528 N N . LEU A 1 77 ? 1.867 -26.266 -18.891 1 96.12 77 LEU A N 1
ATOM 529 C CA . LEU A 1 77 ? 2.209 -26.984 -17.688 1 96.12 77 LEU A CA 1
ATOM 530 C C . LEU A 1 77 ? 0.953 -27.469 -16.953 1 96.12 77 LEU A C 1
ATOM 532 O O . LEU A 1 77 ? 1.013 -28.375 -16.141 1 96.12 77 LEU A O 1
ATOM 536 N N . GLY A 1 78 ? -0.176 -26.812 -17.203 1 92.81 78 GLY A N 1
ATOM 537 C CA . GLY A 1 78 ? -1.41 -27.125 -16.5 1 92.81 78 GLY A CA 1
ATOM 538 C C . GLY A 1 78 ? -1.817 -26.062 -15.5 1 92.81 78 GLY A C 1
ATOM 539 O O . GLY A 1 78 ? -1.262 -24.953 -15.492 1 92.81 78 GLY A O 1
ATOM 540 N N . VAL A 1 79 ? -2.807 -26.359 -14.711 1 87.81 79 VAL A N 1
ATOM 541 C CA . VAL A 1 79 ? -3.391 -25.406 -13.766 1 87.81 79 VAL A CA 1
ATOM 542 C C . VAL A 1 79 ? -2.404 -25.141 -12.641 1 87.81 79 VAL A C 1
ATOM 544 O O . VAL A 1 79 ? -1.851 -26.062 -12.047 1 87.81 79 VAL A O 1
ATOM 547 N N . VAL A 1 80 ? -2.25 -23.844 -12.406 1 88.81 80 VAL A N 1
ATOM 548 C CA . VAL A 1 80 ? -1.372 -23.438 -11.312 1 88.81 80 VAL A CA 1
ATOM 549 C C . VAL A 1 80 ? -2.057 -23.688 -9.969 1 88.81 80 VAL A C 1
ATOM 551 O O . VAL A 1 80 ? -3.184 -23.25 -9.742 1 88.81 80 VAL A O 1
ATOM 554 N N . GLU A 1 81 ? -1.317 -24.344 -9.117 1 81.12 81 GLU A N 1
ATOM 555 C CA . GLU A 1 81 ? -1.868 -24.656 -7.801 1 81.12 81 GLU A CA 1
ATOM 556 C C . GLU A 1 81 ? -1.272 -23.766 -6.719 1 81.12 81 GLU A C 1
ATOM 558 O O . GLU A 1 81 ? -1.885 -23.562 -5.668 1 81.12 81 GLU A O 1
ATOM 563 N N . VAL A 1 82 ? -0.068 -23.312 -6.969 1 81.88 82 VAL A N 1
ATOM 564 C CA . VAL A 1 82 ? 0.625 -22.453 -6.023 1 81.88 82 VAL A CA 1
ATOM 565 C C . VAL A 1 82 ? 1.151 -21.219 -6.746 1 81.88 82 VAL A C 1
ATOM 567 O O . VAL A 1 82 ? 1.758 -21.328 -7.812 1 81.88 82 VAL A O 1
ATOM 570 N N . LEU A 1 83 ? 0.817 -20.109 -6.156 1 86.31 83 LEU A N 1
ATOM 571 C CA . LEU A 1 83 ? 1.365 -18.859 -6.656 1 86.31 83 LEU A CA 1
ATOM 572 C C . LEU A 1 83 ? 2.359 -18.266 -5.664 1 86.31 83 LEU A C 1
ATOM 574 O O . LEU A 1 83 ? 2.023 -18.047 -4.496 1 86.31 83 LEU A O 1
ATOM 578 N N . VAL A 1 84 ? 3.592 -18.094 -6.105 1 83.94 84 VAL A N 1
ATOM 579 C CA . VAL A 1 84 ? 4.602 -17.344 -5.352 1 83.94 84 VAL A CA 1
ATOM 580 C C . VAL A 1 84 ? 4.871 -16.016 -6.031 1 83.94 84 VAL A C 1
ATOM 582 O O . VAL A 1 84 ? 5.332 -15.969 -7.176 1 83.94 84 VAL A O 1
ATOM 585 N N . TYR A 1 85 ? 4.559 -14.984 -5.344 1 86 85 TYR A N 1
ATOM 586 C CA . TYR A 1 85 ? 4.828 -13.648 -5.867 1 86 85 TYR A CA 1
ATOM 587 C C . TYR A 1 85 ? 5.992 -13 -5.129 1 86 85 TYR A C 1
ATOM 589 O O . TYR A 1 85 ? 5.887 -12.688 -3.943 1 86 85 TYR A O 1
ATOM 597 N N . ASN A 1 86 ? 7.062 -12.867 -5.871 1 77.44 86 ASN A N 1
ATOM 598 C CA . ASN A 1 86 ? 8.266 -12.289 -5.285 1 77.44 86 ASN A CA 1
ATOM 599 C C . ASN A 1 86 ? 8.766 -11.094 -6.082 1 77.44 86 ASN A C 1
ATOM 601 O O . ASN A 1 86 ? 9.844 -11.141 -6.68 1 77.44 86 ASN A O 1
ATOM 605 N N . CYS A 1 87 ? 7.863 -10.242 -6.309 1 77.69 87 CYS A N 1
ATOM 606 C CA . CYS A 1 87 ? 8.305 -9.016 -6.957 1 77.69 87 CYS A CA 1
ATOM 607 C C . CYS A 1 87 ? 8.461 -7.891 -5.945 1 77.69 87 CYS A C 1
ATOM 609 O O . CYS A 1 87 ? 7.645 -7.758 -5.027 1 77.69 87 CYS A O 1
ATOM 611 N N . GLY A 1 88 ? 9.602 -7.426 -5.598 1 68 88 GLY A N 1
ATOM 612 C CA . GLY A 1 88 ? 9.758 -6.383 -4.598 1 68 88 GLY A CA 1
ATOM 613 C C . GLY A 1 88 ? 10.172 -5.047 -5.188 1 68 88 GLY A C 1
ATOM 614 O O . GLY A 1 88 ? 10.648 -4.984 -6.32 1 68 88 GLY A O 1
ATOM 615 N N . GLY A 1 89 ? 9.367 -4.02 -4.695 1 63.47 89 GLY A N 1
ATOM 616 C CA . GLY A 1 89 ? 9.875 -2.699 -5.031 1 63.47 89 GLY A CA 1
ATOM 617 C C . GLY A 1 89 ? 11.031 -2.266 -4.148 1 63.47 89 GLY A C 1
ATOM 618 O O . GLY A 1 89 ? 11.211 -2.787 -3.045 1 63.47 89 GLY A O 1
ATOM 619 N N . GLY A 1 90 ? 12.195 -1.979 -4.562 1 64.31 90 GLY A N 1
ATOM 620 C CA . GLY A 1 90 ? 13.375 -1.411 -3.922 1 64.31 90 GLY A CA 1
ATOM 621 C C . GLY A 1 90 ? 13.047 -0.253 -2.998 1 64.31 90 GLY A C 1
ATOM 622 O O . GLY A 1 90 ? 11.883 -0.043 -2.645 1 64.31 90 GLY A O 1
ATOM 623 N N . GLY A 1 91 ? 14.094 0.219 -2.314 1 67.56 91 GLY A N 1
ATOM 624 C CA . GLY A 1 91 ? 14.023 1.496 -1.621 1 67.56 91 GLY A CA 1
ATOM 625 C C . GLY A 1 91 ? 14.477 1.417 -0.176 1 67.56 91 GLY A C 1
ATOM 626 O O . GLY A 1 91 ? 13.828 1.971 0.714 1 67.56 91 GLY A O 1
ATOM 627 N N . PHE A 1 92 ? 15.492 0.735 0.007 1 72.88 92 PHE A N 1
ATOM 628 C CA . PHE A 1 92 ? 16.094 0.675 1.333 1 72.88 92 PHE A CA 1
ATOM 629 C C . PHE A 1 92 ? 17.047 1.851 1.552 1 72.88 92 PHE A C 1
ATOM 631 O O . PHE A 1 92 ? 17.703 2.299 0.617 1 72.88 92 PHE A O 1
ATOM 638 N N . GLY A 1 93 ? 16.906 2.305 2.709 1 78.94 93 GLY A N 1
ATOM 639 C CA . GLY A 1 93 ? 17.859 3.322 3.105 1 78.94 93 GLY A CA 1
ATOM 640 C C . GLY A 1 93 ? 17.453 4.723 2.678 1 78.94 93 GLY A C 1
ATOM 641 O O . GLY A 1 93 ? 18.312 5.609 2.557 1 78.94 93 GLY A O 1
ATOM 642 N N . ILE A 1 94 ? 16.281 4.914 2.371 1 86.12 94 ILE A N 1
ATOM 643 C CA . ILE A 1 94 ? 15.797 6.234 1.97 1 86.12 94 ILE A CA 1
ATOM 644 C C . ILE A 1 94 ? 14.875 6.797 3.047 1 86.12 94 ILE A C 1
ATOM 646 O O . ILE A 1 94 ? 13.938 6.121 3.482 1 86.12 94 ILE A O 1
ATOM 650 N N . SER A 1 95 ? 15.25 7.945 3.455 1 86.69 95 SER A N 1
ATOM 651 C CA . SER A 1 95 ? 14.375 8.602 4.418 1 86.69 95 SER A CA 1
ATOM 652 C C . SER A 1 95 ? 13.062 9.031 3.771 1 86.69 95 SER A C 1
ATOM 654 O O . SER A 1 95 ? 13 9.242 2.559 1 86.69 95 SER A O 1
ATOM 656 N N . VAL A 1 96 ? 12.094 9.148 4.59 1 86.44 96 VAL A N 1
ATOM 657 C CA . VAL A 1 96 ? 10.773 9.539 4.113 1 86.44 96 VAL A CA 1
ATOM 658 C C . VAL A 1 96 ? 10.875 10.859 3.35 1 86.44 96 VAL A C 1
ATOM 660 O O . VAL A 1 96 ? 10.234 11.031 2.311 1 86.44 96 VAL A O 1
ATOM 663 N N . LEU A 1 97 ? 11.688 11.75 3.811 1 89.12 97 LEU A N 1
ATOM 664 C CA . LEU A 1 97 ? 1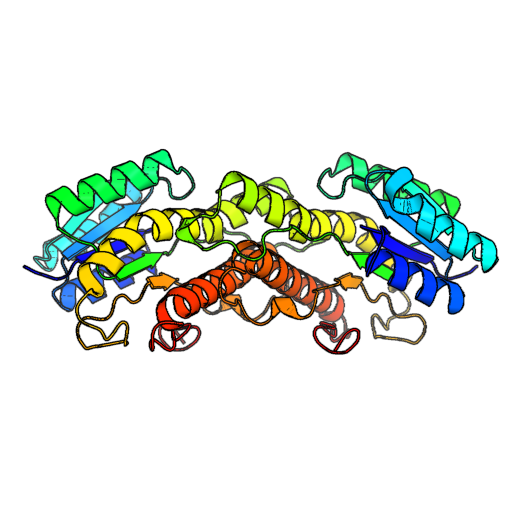1.82 13.07 3.207 1 89.12 97 LEU A CA 1
ATOM 665 C C . LEU A 1 97 ? 12.477 12.977 1.832 1 89.12 97 LEU A C 1
ATOM 667 O O . LEU A 1 97 ? 12.281 13.852 0.987 1 89.12 97 LEU A O 1
ATOM 671 N N . ASP A 1 98 ? 13.125 11.891 1.611 1 92.06 98 ASP A N 1
ATOM 672 C CA . ASP A 1 98 ? 13.922 11.781 0.39 1 92.06 98 ASP A CA 1
ATOM 673 C C . ASP A 1 98 ? 13.266 10.828 -0.609 1 92.06 98 ASP A C 1
ATOM 675 O O . ASP A 1 98 ? 13.789 10.617 -1.704 1 92.06 98 ASP A O 1
ATOM 679 N N . ILE A 1 99 ? 12.18 10.32 -0.265 1 92.69 99 ILE A N 1
ATOM 680 C CA . ILE A 1 99 ? 11.492 9.398 -1.161 1 92.69 99 ILE A CA 1
ATOM 681 C C . ILE A 1 99 ? 10.93 10.164 -2.355 1 92.69 99 ILE A C 1
ATOM 683 O O . ILE A 1 99 ? 10.281 11.203 -2.189 1 92.69 99 ILE A O 1
ATOM 687 N N . ASP A 1 100 ? 11.234 9.672 -3.535 1 93.94 100 ASP A N 1
ATOM 688 C CA . ASP A 1 100 ? 10.602 10.18 -4.746 1 93.94 100 ASP A CA 1
ATOM 689 C C . ASP A 1 100 ? 9.195 9.602 -4.914 1 93.94 100 ASP A C 1
ATOM 691 O O . ASP A 1 100 ? 9.023 8.383 -4.969 1 93.94 100 ASP A O 1
ATOM 695 N N . PRO A 1 101 ? 8.211 10.461 -5.051 1 94.12 101 PRO A N 1
ATOM 696 C CA . PRO A 1 101 ? 6.832 9.977 -5.133 1 94.12 101 PRO A CA 1
ATOM 697 C C . PRO A 1 101 ? 6.605 9.031 -6.309 1 94.12 101 PRO A C 1
ATOM 699 O O . PRO A 1 101 ? 5.812 8.094 -6.211 1 94.12 101 PRO A O 1
ATOM 702 N N . GLN A 1 102 ? 7.242 9.312 -7.383 1 93.56 102 GLN A N 1
ATOM 703 C CA . GLN A 1 102 ? 7.078 8.438 -8.539 1 93.56 102 GLN A CA 1
ATOM 704 C C . GLN A 1 102 ? 7.668 7.055 -8.258 1 93.56 102 GLN A C 1
ATOM 706 O O . GLN A 1 102 ? 7.078 6.039 -8.625 1 93.56 102 GLN A O 1
ATOM 711 N N . THR A 1 103 ? 8.844 7.062 -7.645 1 91.31 103 THR A N 1
ATOM 712 C CA . THR A 1 103 ? 9.445 5.789 -7.266 1 91.31 103 THR A CA 1
ATOM 713 C C . THR A 1 103 ? 8.586 5.07 -6.23 1 91.31 103 THR A C 1
ATOM 715 O O . THR A 1 103 ? 8.469 3.842 -6.258 1 91.31 103 THR A O 1
ATOM 718 N N . PHE A 1 104 ? 8.039 5.797 -5.34 1 92.06 104 PHE A N 1
ATOM 719 C CA . PHE A 1 104 ? 7.129 5.258 -4.336 1 92.06 104 PHE A CA 1
ATOM 720 C C . PHE A 1 104 ? 5.941 4.566 -4.996 1 92.06 104 PHE A C 1
ATOM 722 O O . PHE A 1 104 ? 5.609 3.43 -4.656 1 92.06 104 PHE A O 1
ATOM 729 N N . ARG A 1 105 ? 5.332 5.18 -6.012 1 92.88 105 ARG A N 1
ATOM 730 C CA . ARG A 1 105 ? 4.211 4.621 -6.762 1 92.88 105 ARG A CA 1
ATOM 731 C C . ARG A 1 105 ? 4.625 3.354 -7.5 1 92.88 105 ARG A C 1
ATOM 733 O O . ARG A 1 105 ? 3.906 2.352 -7.477 1 92.88 105 ARG A O 1
ATOM 740 N N . SER A 1 106 ? 5.746 3.461 -8.109 1 91.25 106 SER A N 1
ATOM 741 C CA . SER A 1 106 ? 6.227 2.322 -8.883 1 91.25 106 SER A CA 1
ATOM 742 C C . SER A 1 106 ? 6.523 1.128 -7.984 1 91.25 106 SER A C 1
ATOM 744 O O . SER A 1 106 ? 6.297 -0.02 -8.375 1 91.25 106 SER A O 1
ATOM 746 N N . SER A 1 107 ? 7.066 1.401 -6.832 1 88 107 SER A N 1
ATOM 747 C CA . SER A 1 107 ? 7.363 0.339 -5.875 1 88 107 SER A CA 1
ATOM 748 C C . SER A 1 107 ? 6.09 -0.374 -5.434 1 88 107 SER A C 1
ATOM 750 O O . SER A 1 107 ? 6.062 -1.603 -5.34 1 88 107 SER A O 1
ATOM 752 N N . PHE A 1 108 ? 5.098 0.341 -5.176 1 88.31 108 PHE A N 1
ATOM 753 C CA . PHE A 1 108 ? 3.812 -0.246 -4.816 1 88.31 108 PHE A CA 1
ATOM 754 C C . PHE A 1 108 ? 3.256 -1.075 -5.969 1 88.31 108 PHE A C 1
ATOM 756 O O . PHE A 1 108 ? 2.732 -2.172 -5.754 1 88.31 108 PHE A O 1
ATOM 763 N N . ASP A 1 109 ? 3.324 -0.49 -7.117 1 92.44 109 ASP A N 1
ATOM 764 C CA . ASP A 1 109 ? 2.812 -1.193 -8.289 1 92.44 109 ASP A CA 1
ATOM 765 C C . ASP A 1 109 ? 3.467 -2.566 -8.438 1 92.44 109 ASP A C 1
ATOM 767 O O . ASP A 1 109 ? 2.777 -3.574 -8.594 1 92.44 109 ASP A O 1
ATOM 771 N N . ALA A 1 110 ? 4.707 -2.562 -8.32 1 89 110 ALA A N 1
ATOM 772 C CA . ALA A 1 110 ? 5.461 -3.807 -8.461 1 89 110 ALA A CA 1
ATOM 773 C C . ALA A 1 110 ? 5.176 -4.754 -7.301 1 89 110 ALA A C 1
ATOM 775 O O . ALA A 1 110 ? 5.059 -5.965 -7.492 1 89 110 ALA A O 1
ATOM 776 N N . SER A 1 111 ? 4.98 -4.238 -6.121 1 86.81 111 SER A N 1
ATOM 777 C CA . SER A 1 111 ? 4.895 -5.066 -4.926 1 86.81 111 SER A CA 1
ATOM 778 C C . SER A 1 111 ? 3.467 -5.539 -4.68 1 86.81 111 SER A C 1
ATOM 780 O O . SER A 1 111 ? 3.248 -6.637 -4.168 1 86.81 111 SER A O 1
ATOM 782 N N . CYS A 1 112 ? 2.568 -4.719 -5.012 1 88.69 112 CYS A N 1
ATOM 783 C CA . CYS A 1 112 ? 1.213 -5.051 -4.586 1 88.69 112 CYS A CA 1
ATOM 784 C C . CYS A 1 112 ? 0.279 -5.164 -5.785 1 88.69 112 CYS A C 1
ATOM 786 O O . CYS A 1 112 ? -0.419 -6.168 -5.941 1 88.69 112 CYS A O 1
ATOM 788 N N . THR A 1 113 ? 0.283 -4.168 -6.637 1 92.88 113 THR A N 1
ATOM 789 C CA . THR A 1 113 ? -0.597 -4.238 -7.797 1 92.88 113 THR A CA 1
ATOM 790 C C . THR A 1 113 ? -0.274 -5.465 -8.648 1 92.88 113 THR A C 1
ATOM 792 O O . THR A 1 113 ? -1.18 -6.152 -9.125 1 92.88 113 THR A O 1
ATOM 795 N N . GLY A 1 114 ? 0.989 -5.637 -8.883 1 92.94 114 GLY A N 1
ATOM 796 C CA . GLY A 1 114 ? 1.387 -6.836 -9.602 1 92.94 114 GLY A CA 1
ATOM 797 C C . GLY A 1 114 ? 0.869 -8.109 -8.969 1 92.94 114 GLY A C 1
ATOM 798 O O . GLY A 1 114 ? 0.416 -9.023 -9.672 1 92.94 114 GLY A O 1
ATOM 799 N N . ALA A 1 115 ? 0.928 -8.219 -7.652 1 89.31 115 ALA A N 1
ATOM 800 C CA . ALA A 1 115 ? 0.413 -9.383 -6.934 1 89.31 115 ALA A CA 1
ATOM 801 C C . ALA A 1 115 ? -1.086 -9.547 -7.164 1 89.31 115 ALA A C 1
ATOM 803 O O . ALA A 1 115 ? -1.572 -10.672 -7.328 1 89.31 115 ALA A O 1
ATOM 804 N N . LEU A 1 116 ? -1.792 -8.484 -7.109 1 91 116 LEU A N 1
ATOM 805 C CA . LEU A 1 116 ? -3.227 -8.516 -7.379 1 91 116 LEU A CA 1
ATOM 806 C C . LEU A 1 116 ? -3.51 -9.078 -8.766 1 91 116 LEU A C 1
ATOM 808 O O . LEU A 1 116 ? -4.355 -9.969 -8.922 1 91 116 LEU A O 1
ATOM 812 N N . LEU A 1 117 ? -2.824 -8.578 -9.758 1 94.75 117 LEU A N 1
ATOM 813 C CA . LEU A 1 117 ? -3.021 -9.008 -11.133 1 94.75 117 LEU A CA 1
ATOM 814 C C . LEU A 1 117 ? -2.746 -10.5 -11.273 1 94.75 117 LEU A C 1
ATOM 816 O O . LEU A 1 117 ? -3.51 -11.219 -11.93 1 94.75 117 LEU A O 1
ATOM 820 N N . CYS A 1 118 ? -1.689 -10.93 -10.656 1 92.31 118 CYS A N 1
ATOM 821 C CA . CYS A 1 118 ? -1.326 -12.344 -10.727 1 92.31 118 CYS A CA 1
ATOM 822 C C . CYS A 1 118 ? -2.357 -13.211 -10.023 1 92.31 118 CYS A C 1
ATOM 824 O O . CYS A 1 118 ? -2.719 -14.281 -10.508 1 92.31 118 CYS A O 1
ATOM 826 N N . ALA A 1 119 ? -2.805 -12.773 -8.898 1 88.12 119 ALA A N 1
ATOM 827 C CA . ALA A 1 119 ? -3.848 -13.492 -8.172 1 88.12 119 ALA A CA 1
ATOM 828 C C . ALA A 1 119 ? -5.121 -13.602 -9 1 88.12 119 ALA A C 1
ATOM 830 O O . ALA A 1 119 ? -5.742 -14.672 -9.062 1 88.12 119 ALA A O 1
ATOM 831 N N . GLN A 1 120 ? -5.469 -12.594 -9.633 1 90.88 120 GLN A N 1
ATOM 832 C CA . GLN A 1 120 ? -6.676 -12.578 -10.453 1 90.88 120 GLN A CA 1
ATOM 833 C C . GLN A 1 120 ? -6.551 -13.539 -11.633 1 90.88 120 GLN A C 1
ATOM 835 O O . GLN A 1 120 ? -7.547 -14.109 -12.086 1 90.88 120 GLN A O 1
ATOM 840 N N . ALA A 1 121 ? -5.379 -13.68 -12.078 1 92.38 121 ALA A N 1
ATOM 841 C CA . ALA A 1 121 ? -5.137 -14.555 -13.227 1 92.38 121 ALA A CA 1
ATOM 842 C C . ALA A 1 121 ? -5.238 -16.031 -12.82 1 92.38 121 ALA A C 1
ATOM 844 O O . ALA A 1 121 ? -5.648 -16.875 -13.617 1 92.38 121 ALA A O 1
ATOM 845 N N . VAL A 1 122 ? -4.945 -16.359 -11.562 1 87.25 122 VAL A N 1
ATOM 846 C CA . VAL A 1 122 ? -4.793 -17.766 -11.211 1 87.25 122 VAL A CA 1
ATOM 847 C C . VAL A 1 122 ? -6 -18.219 -10.398 1 87.25 122 VAL A C 1
ATOM 849 O O . VAL A 1 122 ? -6.363 -19.406 -10.43 1 87.25 122 VAL A O 1
ATOM 852 N N . LEU A 1 123 ? -6.641 -17.344 -9.688 1 82.44 123 LEU A N 1
ATOM 853 C CA . LEU A 1 123 ? -7.648 -17.703 -8.695 1 82.44 123 LEU A CA 1
ATOM 854 C C . LEU A 1 123 ? -8.836 -18.406 -9.359 1 82.44 123 LEU A C 1
ATOM 856 O O . LEU A 1 123 ? -9.336 -19.406 -8.852 1 82.44 123 LEU A O 1
ATOM 860 N N . PRO A 1 124 ? -9.281 -17.922 -10.477 1 83.5 124 PRO A N 1
ATOM 861 C CA . PRO A 1 124 ? -10.438 -18.578 -11.07 1 83.5 124 PRO A CA 1
ATOM 862 C C . PRO A 1 124 ? -10.195 -20.062 -11.367 1 83.5 124 PRO A C 1
ATOM 864 O O . PRO A 1 124 ? -11.055 -20.906 -11.102 1 83.5 124 PRO A O 1
ATOM 867 N N . SER A 1 125 ? -9.078 -20.359 -11.891 1 79.81 125 SER A N 1
ATOM 868 C CA . SER A 1 125 ? -8.758 -21.75 -12.188 1 79.81 125 SER A CA 1
ATOM 869 C C . SER A 1 125 ? -8.484 -22.547 -10.914 1 79.81 125 SER A C 1
ATOM 871 O O . SER A 1 125 ? -8.812 -23.734 -10.828 1 79.81 125 SER A O 1
ATOM 873 N N . MET A 1 126 ? -7.938 -21.891 -9.984 1 73.94 126 MET A N 1
ATOM 874 C CA . MET A 1 126 ? -7.641 -22.547 -8.711 1 73.94 126 MET A CA 1
ATOM 875 C C . MET A 1 126 ? -8.93 -22.891 -7.973 1 73.94 126 MET A C 1
ATOM 877 O O . MET A 1 126 ? -9.023 -23.969 -7.371 1 73.94 126 MET A O 1
ATOM 881 N N . LEU A 1 127 ? -9.82 -22.016 -8.047 1 68.06 127 LEU A N 1
ATOM 882 C CA . LEU A 1 127 ? -11.086 -22.203 -7.344 1 68.06 127 LEU A CA 1
ATOM 883 C C . LEU A 1 127 ? -11.961 -23.219 -8.062 1 68.06 127 LEU A C 1
ATOM 885 O O . LEU A 1 127 ? -12.734 -23.938 -7.43 1 68.06 127 LEU A O 1
ATOM 889 N N . ALA A 1 128 ? -11.883 -23.25 -9.336 1 69.25 128 ALA A N 1
ATOM 890 C CA . ALA A 1 128 ? -12.641 -24.219 -10.125 1 69.25 128 ALA A CA 1
ATOM 891 C C . ALA A 1 128 ? -12.109 -25.641 -9.891 1 69.25 128 ALA A C 1
ATOM 893 O O . ALA A 1 128 ? -12.875 -26.609 -9.945 1 69.25 128 ALA A O 1
ATOM 894 N N . SER A 1 129 ? -10.961 -25.594 -9.805 1 56.06 129 SER A N 1
ATOM 895 C CA . SER A 1 129 ? -10.352 -26.891 -9.586 1 56.06 129 SER A CA 1
ATOM 896 C C . SER A 1 129 ? -10.648 -27.422 -8.188 1 56.06 129 SER A C 1
ATOM 898 O O . SER A 1 129 ? -10.609 -28.625 -7.949 1 56.06 129 SER A O 1
ATOM 900 N N . GLU A 1 130 ? -11.023 -26.391 -7.137 1 51.31 130 GLU A N 1
ATOM 901 C CA . GLU A 1 130 ? -11.375 -26.797 -5.781 1 51.31 130 GLU A CA 1
ATOM 902 C C . GLU A 1 130 ? -12.797 -27.359 -5.727 1 51.31 130 GLU A C 1
ATOM 904 O O . GLU A 1 130 ? -13.305 -27.672 -4.645 1 51.31 130 GLU A O 1
ATOM 909 N N . GLY A 1 131 ? -13.859 -27.469 -6.523 1 36.72 131 GLY A N 1
ATOM 910 C CA . GLY A 1 131 ? -14.898 -28.391 -6.105 1 36.72 131 GLY A CA 1
ATOM 911 C C . GLY A 1 131 ? -14.438 -29.359 -5.023 1 36.72 131 GLY A C 1
ATOM 912 O O . GLY A 1 131 ? -15.25 -30.109 -4.473 1 36.72 131 GLY A O 1
ATOM 913 N N . SER A 1 132 ? -13.57 -30.156 -5.055 1 29.89 132 SER A N 1
ATOM 914 C CA . SER A 1 132 ? -13.242 -30.812 -3.797 1 29.89 132 SER A CA 1
ATOM 915 C C . SER A 1 132 ? -12.859 -29.812 -2.719 1 29.89 132 SER A C 1
ATOM 917 O O . SER A 1 132 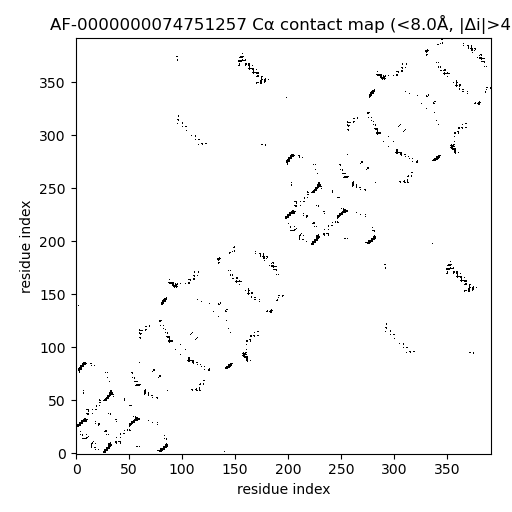? -12.32 -28.75 -3.023 1 29.89 132 SER A O 1
ATOM 919 N N . GLY A 1 133 ? -13.711 -29.578 -1.578 1 29.61 133 GLY A N 1
ATOM 920 C CA . GLY A 1 133 ? -13.961 -28.734 -0.424 1 29.61 133 GLY A CA 1
ATOM 921 C C . GLY A 1 133 ? -12.758 -27.891 -0.029 1 29.61 133 GLY A C 1
ATOM 922 O O . GLY A 1 133 ? -12.891 -26.922 0.716 1 29.61 133 GLY A O 1
ATOM 923 N N . GLN A 1 134 ? -11.742 -28.562 0.382 1 27.12 134 GLN A N 1
ATOM 924 C CA . GLN A 1 134 ? -10.797 -28.156 1.416 1 27.12 134 GLN A CA 1
ATOM 925 C C . GLN A 1 134 ? -9.914 -27.016 0.932 1 27.12 134 GLN A C 1
ATOM 927 O O . GLN A 1 134 ? -9.055 -27.203 0.07 1 27.12 134 GLN A O 1
ATOM 932 N N . PHE A 1 135 ? -10.555 -26.109 0.394 1 30.06 135 PHE A N 1
ATOM 933 C CA . PHE A 1 135 ? -9.586 -25.031 0.264 1 30.06 135 PHE A CA 1
ATOM 934 C C . PHE A 1 135 ? -8.68 -24.969 1.485 1 30.06 135 PHE A C 1
ATOM 936 O O . PHE A 1 135 ? -8.75 -24.016 2.27 1 30.06 135 PHE A O 1
ATOM 943 N N . ALA A 1 136 ? -8.961 -25.828 2.5 1 28.03 136 ALA A N 1
ATOM 944 C CA . ALA A 1 136 ? -8.031 -26.203 3.562 1 28.03 136 ALA A CA 1
ATOM 945 C C . ALA A 1 136 ? -6.59 -26.172 3.068 1 28.03 136 ALA A C 1
ATOM 947 O O . ALA A 1 136 ? -6.332 -26.359 1.875 1 28.03 136 ALA A O 1
ATOM 948 N N . VAL A 1 137 ? -5.535 -25.562 3.59 1 29.06 137 VAL A N 1
ATOM 949 C CA . VAL A 1 137 ? -4.25 -26.25 3.465 1 29.06 137 VAL A CA 1
ATOM 950 C C . VAL A 1 137 ? -4.48 -27.719 3.127 1 29.06 137 VAL A C 1
ATOM 952 O O . VAL A 1 137 ? -4.609 -28.562 4.023 1 29.06 137 VAL A O 1
ATOM 955 N N . LYS A 1 138 ? -5.676 -28.359 2.605 1 31.67 138 LYS A N 1
ATOM 956 C CA . LYS A 1 138 ? -5.527 -29.797 2.375 1 31.67 138 LYS A CA 1
ATOM 957 C C . LYS A 1 138 ? -4.094 -30.141 1.978 1 31.67 138 LYS A C 1
ATOM 959 O O . LYS A 1 138 ? -3.336 -29.266 1.548 1 31.67 138 LYS A O 1
ATOM 964 N N . LYS A 1 139 ? -3.777 -31.422 1.742 1 31.77 139 LYS A N 1
ATOM 965 C CA . LYS A 1 139 ? -2.473 -31.953 1.361 1 31.77 139 LYS A CA 1
ATOM 966 C C . LYS A 1 139 ? -1.773 -31.031 0.363 1 31.77 139 LYS A C 1
ATOM 968 O O . LYS A 1 139 ? -0.562 -30.828 0.447 1 31.77 139 LYS A O 1
ATOM 973 N N . LYS A 1 140 ? -2.145 -31.047 -1.021 1 32.38 140 LYS A N 1
ATOM 974 C CA . LYS A 1 140 ? -1.597 -30.406 -2.217 1 32.38 140 LYS A CA 1
ATOM 975 C C . LYS A 1 140 ? -1.948 -28.922 -2.258 1 32.38 140 LYS A C 1
ATOM 977 O O . LYS A 1 140 ? -2.883 -28.516 -2.955 1 32.38 140 LYS A O 1
ATOM 982 N N . GLY A 1 141 ? -2.307 -28.062 -1.297 1 32.38 141 GLY A N 1
ATOM 983 C CA . GLY A 1 141 ? -2.781 -26.812 -0.731 1 32.38 141 GLY A CA 1
ATOM 984 C C . GLY A 1 141 ? -2.334 -25.594 -1.518 1 32.38 141 GLY A C 1
ATOM 985 O O . GLY A 1 141 ? -1.202 -25.547 -2.006 1 32.38 141 GLY A O 1
ATOM 986 N N . THR A 1 142 ? -3.291 -24.828 -2.232 1 34.72 142 THR A N 1
ATOM 987 C CA . THR A 1 142 ? -3.238 -23.656 -3.088 1 34.72 142 THR A CA 1
ATOM 988 C C . THR A 1 142 ? -2.662 -22.453 -2.328 1 34.72 142 THR A C 1
ATOM 990 O O . THR A 1 142 ? -3.209 -22.047 -1.305 1 34.72 142 THR A O 1
ATOM 993 N N . LEU A 1 143 ? -1.494 -22.516 -1.734 1 44.81 143 LEU A N 1
ATOM 994 C CA . LEU A 1 143 ? -0.913 -21.438 -0.945 1 44.81 143 LEU A CA 1
ATOM 995 C C . LEU A 1 143 ? -0.506 -20.281 -1.837 1 44.81 143 LEU A C 1
ATOM 997 O O . LEU A 1 143 ? 0.185 -20.469 -2.84 1 44.81 143 LEU A O 1
ATOM 1001 N N . THR A 1 144 ? -1.397 -19.406 -2.125 1 43.41 144 THR A N 1
ATOM 1002 C CA . THR A 1 144 ? -0.818 -18.203 -2.701 1 43.41 144 THR A CA 1
ATOM 1003 C C . THR A 1 144 ? 0.129 -17.531 -1.709 1 43.41 144 THR A C 1
ATOM 1005 O O . THR A 1 144 ? -0.266 -17.203 -0.586 1 43.41 144 THR A O 1
ATOM 1008 N N . ILE A 1 145 ? 1.615 -17.938 -1.599 1 47.72 145 ILE A N 1
ATOM 1009 C CA . ILE A 1 145 ? 2.65 -17.453 -0.691 1 47.72 145 ILE A CA 1
ATOM 1010 C C . ILE A 1 145 ? 3.166 -16.109 -1.174 1 47.72 145 ILE A C 1
ATOM 1012 O O . ILE A 1 145 ? 3.643 -15.984 -2.305 1 47.72 145 ILE A O 1
ATOM 1016 N N . PHE A 1 146 ? 2.48 -15.156 -0.84 1 44.19 146 PHE A N 1
ATOM 1017 C CA . PHE A 1 146 ? 3.023 -13.844 -1.169 1 44.19 146 PHE A CA 1
ATOM 1018 C C . PHE A 1 146 ? 4.266 -13.547 -0.337 1 44.19 146 PHE A C 1
ATOM 1020 O O . PHE A 1 146 ? 4.316 -13.883 0.849 1 44.19 146 PHE A O 1
ATOM 1027 N N . SER A 1 147 ? 5.559 -13.758 -0.917 1 43.09 147 SER A N 1
ATOM 1028 C CA . SER A 1 147 ? 6.906 -13.562 -0.391 1 43.09 147 SER A CA 1
ATOM 1029 C C . SER A 1 147 ? 7.004 -12.281 0.423 1 43.09 147 SER A C 1
ATOM 1031 O O . SER A 1 147 ? 7.035 -11.18 -0.141 1 43.09 147 SER A O 1
ATOM 1033 N N . SER A 1 148 ? 6.281 -11.969 1.406 1 39.25 148 SER A N 1
ATOM 1034 C CA . SER A 1 148 ? 6.68 -10.758 2.111 1 39.25 148 SER A CA 1
ATOM 1035 C C . SER A 1 148 ? 8.062 -10.906 2.729 1 39.25 148 SER A C 1
ATOM 1037 O O . SER A 1 148 ? 8.461 -12.008 3.117 1 39.25 148 SER A O 1
ATOM 1039 N N . ALA A 1 149 ? 9.141 -10.57 2.068 1 35.97 149 ALA A N 1
ATOM 1040 C CA . ALA A 1 149 ? 10.375 -10.516 2.852 1 35.97 149 ALA A CA 1
ATOM 1041 C C . ALA A 1 149 ? 10.102 -10.023 4.27 1 35.97 149 ALA A C 1
ATOM 1043 O O . ALA A 1 149 ? 9.125 -9.305 4.508 1 35.97 149 ALA A O 1
ATOM 1044 N N . THR A 1 150 ? 10.516 -10.719 5.348 1 35.34 150 THR A N 1
ATOM 1045 C CA . THR A 1 150 ? 10.492 -10.438 6.777 1 35.34 150 THR A CA 1
ATOM 1046 C C . THR A 1 150 ? 10.461 -8.93 7.027 1 35.34 150 THR A C 1
ATOM 1048 O O . THR A 1 150 ? 10.195 -8.484 8.148 1 35.34 150 THR A O 1
ATOM 1051 N N . SER A 1 151 ? 11.047 -8.227 6.324 1 36.19 151 SER A N 1
ATOM 1052 C CA . SER A 1 151 ? 11.211 -6.809 6.617 1 36.19 151 SER A CA 1
ATOM 1053 C C . SER A 1 151 ? 9.875 -6.074 6.555 1 36.19 151 SER A C 1
ATOM 1055 O O . SER A 1 151 ? 9.82 -4.859 6.766 1 36.19 151 SER A O 1
ATOM 1057 N N . ALA A 1 152 ? 8.75 -6.727 6.18 1 41.72 152 ALA A N 1
ATOM 1058 C CA . ALA A 1 152 ? 7.398 -6.23 5.941 1 41.72 152 ALA A CA 1
ATOM 1059 C C . ALA A 1 152 ? 6.746 -5.773 7.246 1 41.72 152 ALA A C 1
ATOM 1061 O O . ALA A 1 152 ? 5.695 -5.129 7.227 1 41.72 152 ALA A O 1
ATOM 1062 N N . PHE A 1 153 ? 7.133 -6.227 8.414 1 41.78 153 PHE A N 1
ATOM 1063 C CA . PHE A 1 153 ? 6.352 -6.145 9.648 1 41.78 153 PHE A CA 1
ATOM 1064 C C . PHE A 1 153 ? 6.664 -4.859 10.406 1 41.78 153 PHE A C 1
ATOM 1066 O O . PHE A 1 153 ? 5.949 -4.496 11.344 1 41.78 153 PHE A O 1
ATOM 1073 N N . ARG A 1 154 ? 7.805 -4.379 10.086 1 46.56 154 ARG A N 1
ATOM 1074 C CA . ARG A 1 154 ? 8.055 -3.168 10.859 1 46.56 154 ARG A CA 1
ATOM 1075 C C . ARG A 1 154 ? 8.695 -2.084 10 1 46.56 154 ARG A C 1
ATOM 1077 O O . ARG A 1 154 ? 9.711 -2.318 9.344 1 46.56 154 ARG A O 1
ATOM 1084 N N . GLY A 1 155 ? 7.777 -1.227 9.602 1 52.44 155 GLY A N 1
ATOM 1085 C CA . GLY A 1 155 ? 8.445 -0.055 9.055 1 52.44 155 GLY A CA 1
ATOM 1086 C C . GLY A 1 155 ? 9.672 0.36 9.852 1 52.44 155 GLY A C 1
ATOM 1087 O O . GLY A 1 155 ? 9.703 0.206 11.078 1 52.44 155 GLY A O 1
ATOM 1088 N N . GLY A 1 156 ? 10.82 0.266 9.312 1 58.81 156 GLY A N 1
ATOM 1089 C CA . GLY A 1 156 ? 12.031 0.706 9.977 1 58.81 156 GLY A CA 1
ATOM 1090 C C . GLY A 1 156 ? 12.602 1.985 9.391 1 58.81 156 GLY A C 1
ATOM 1091 O O . GLY A 1 156 ? 12.016 2.572 8.484 1 58.81 156 GLY A O 1
ATOM 1092 N N . ASN A 1 157 ? 13.57 2.484 10.07 1 64.81 157 ASN A N 1
ATOM 1093 C CA . ASN A 1 157 ? 14.297 3.641 9.562 1 64.81 157 ASN A CA 1
ATOM 1094 C C . ASN A 1 157 ? 14.75 3.426 8.117 1 64.81 157 ASN A C 1
ATOM 1096 O O . ASN A 1 157 ? 15.445 2.457 7.82 1 64.81 157 ASN A O 1
ATOM 1100 N N . GLY A 1 158 ? 14.195 4.281 7.266 1 74.81 158 GLY A N 1
ATOM 1101 C CA . GLY A 1 158 ? 14.625 4.281 5.875 1 74.81 158 GLY A CA 1
ATOM 1102 C C . GLY A 1 158 ? 14.008 3.156 5.066 1 74.81 158 GLY A C 1
ATOM 1103 O O . GLY A 1 158 ? 14.562 2.738 4.047 1 74.81 158 GLY A O 1
ATOM 1104 N N . THR A 1 159 ? 12.922 2.652 5.566 1 77.62 159 THR A N 1
ATOM 1105 C CA . THR A 1 159 ? 12.367 1.505 4.855 1 77.62 159 THR A CA 1
ATOM 1106 C C . THR A 1 159 ? 10.922 1.772 4.438 1 77.62 159 THR A C 1
ATOM 1108 O O . THR A 1 159 ? 10.211 0.855 4.023 1 77.62 159 THR A O 1
ATOM 1111 N N . ALA A 1 160 ? 10.555 3 4.5 1 82.19 160 ALA A N 1
ATOM 1112 C CA . ALA A 1 160 ? 9.148 3.314 4.27 1 82.19 160 ALA A CA 1
ATOM 1113 C C . ALA A 1 160 ? 8.695 2.844 2.889 1 82.19 160 ALA A C 1
ATOM 1115 O O . ALA A 1 160 ? 7.637 2.232 2.748 1 82.19 160 ALA A O 1
ATOM 1116 N N . GLN A 1 161 ? 9.484 3.133 1.907 1 82.69 161 GLN A N 1
ATOM 1117 C CA . GLN A 1 161 ? 9.141 2.775 0.536 1 82.69 161 GLN A CA 1
ATOM 1118 C C . GLN A 1 161 ? 8.938 1.269 0.395 1 82.69 161 GLN A C 1
ATOM 1120 O O . GLN A 1 161 ? 7.953 0.824 -0.203 1 82.69 161 GLN A O 1
ATOM 1125 N N . PHE A 1 162 ? 9.742 0.563 0.976 1 78.94 162 PHE A N 1
ATOM 1126 C CA . PHE A 1 162 ? 9.664 -0.892 0.923 1 78.94 162 PHE A CA 1
ATOM 1127 C C . PHE A 1 162 ? 8.562 -1.408 1.842 1 78.94 162 PHE A C 1
ATOM 1129 O O . PHE A 1 162 ? 7.754 -2.244 1.438 1 78.94 162 PHE A O 1
ATOM 1136 N N . ALA A 1 163 ? 8.484 -0.89 2.99 1 79.12 163 ALA A N 1
ATOM 1137 C CA . ALA A 1 163 ? 7.562 -1.351 4.023 1 79.12 163 ALA A CA 1
ATOM 1138 C C . ALA A 1 163 ? 6.113 -1.136 3.6 1 79.12 163 ALA A C 1
ATOM 1140 O O . ALA A 1 163 ? 5.246 -1.963 3.891 1 79.12 163 ALA A O 1
ATOM 1141 N N . CYS A 1 164 ? 5.855 -0.086 2.982 1 85 164 CYS A N 1
ATOM 1142 C CA . CYS A 1 164 ? 4.488 0.201 2.562 1 85 164 CYS A CA 1
ATOM 1143 C C . CYS A 1 164 ? 3.984 -0.855 1.585 1 85 164 CYS A C 1
ATOM 1145 O O . CYS A 1 164 ? 2.871 -1.365 1.733 1 85 164 CYS A O 1
ATOM 1147 N N . GLY A 1 165 ? 4.773 -1.157 0.628 1 82.81 165 GLY A N 1
ATOM 1148 C CA . GLY A 1 165 ? 4.398 -2.186 -0.328 1 82.81 165 GLY A CA 1
ATOM 1149 C C . GLY A 1 165 ? 4.191 -3.547 0.309 1 82.81 165 GLY A C 1
ATOM 1150 O O . GLY A 1 165 ? 3.227 -4.246 -0.01 1 82.81 165 GLY A O 1
ATOM 1151 N N . LYS A 1 166 ? 5.027 -3.865 1.183 1 78.62 166 LYS A N 1
ATOM 1152 C CA . LYS A 1 166 ? 4.953 -5.168 1.834 1 78.62 166 LYS A CA 1
ATOM 1153 C C . LYS A 1 166 ? 3.746 -5.25 2.764 1 78.62 166 LYS A C 1
ATOM 1155 O O . LYS A 1 166 ? 3.131 -6.312 2.898 1 78.62 166 LYS A O 1
ATOM 1160 N N . HIS A 1 167 ? 3.486 -4.215 3.455 1 79.38 167 HIS A N 1
ATOM 1161 C CA . HIS A 1 167 ? 2.285 -4.172 4.281 1 79.38 167 HIS A CA 1
ATOM 1162 C C . HIS A 1 167 ? 1.027 -4.32 3.432 1 79.38 167 HIS A C 1
ATOM 1164 O O . HIS A 1 167 ? 0.102 -5.043 3.807 1 79.38 167 HIS A O 1
ATOM 1170 N N . ALA A 1 168 ? 1.037 -3.635 2.42 1 83.56 168 ALA A N 1
ATOM 1171 C CA . ALA A 1 168 ? -0.1 -3.744 1.509 1 83.56 168 ALA A CA 1
ATOM 1172 C C . ALA A 1 168 ? -0.248 -5.168 0.986 1 83.56 168 ALA A C 1
ATOM 1174 O O . ALA A 1 168 ? -1.36 -5.695 0.901 1 83.56 168 ALA A O 1
ATOM 1175 N N . LEU A 1 169 ? 0.828 -5.723 0.625 1 82.12 169 LEU A N 1
ATOM 1176 C CA . LEU A 1 169 ? 0.825 -7.102 0.148 1 82.12 169 LEU A CA 1
ATOM 1177 C C . LEU A 1 169 ? 0.252 -8.039 1.204 1 82.12 169 LEU A C 1
ATOM 1179 O O . LEU A 1 169 ? -0.489 -8.969 0.878 1 82.12 169 LEU A O 1
ATOM 1183 N N . ARG A 1 170 ? 0.631 -7.852 2.369 1 75.62 170 ARG A N 1
ATOM 1184 C CA . ARG A 1 170 ? 0.095 -8.641 3.471 1 75.62 170 ARG A CA 1
ATOM 1185 C C . ARG A 1 170 ? -1.424 -8.523 3.545 1 75.62 170 ARG A C 1
ATOM 1187 O O . ARG A 1 170 ? -2.123 -9.523 3.717 1 75.62 170 ARG A O 1
ATOM 1194 N N . ALA A 1 171 ? -1.902 -7.375 3.492 1 79.75 171 ALA A N 1
ATOM 1195 C CA . ALA A 1 171 ? -3.346 -7.152 3.527 1 79.75 171 ALA A CA 1
ATOM 1196 C C . ALA A 1 171 ? -4.039 -7.867 2.371 1 79.75 171 ALA A C 1
ATOM 1198 O O . ALA A 1 171 ? -5.105 -8.461 2.551 1 79.75 171 ALA A O 1
ATOM 1199 N N . LEU A 1 172 ? -3.486 -7.762 1.241 1 83.38 172 LEU A N 1
ATOM 1200 C CA . LEU A 1 172 ? -4.027 -8.438 0.07 1 83.38 172 LEU A CA 1
ATOM 1201 C C . LEU A 1 172 ? -4.09 -9.945 0.293 1 83.38 172 LEU A C 1
ATOM 1203 O O . LEU A 1 172 ? -5.105 -10.586 0.002 1 83.38 172 LEU A O 1
ATOM 1207 N N . SER A 1 173 ? -3.027 -10.445 0.764 1 75.88 173 SER A N 1
ATOM 1208 C CA . SER A 1 173 ? -2.955 -11.875 1.039 1 75.88 173 SER A CA 1
ATOM 1209 C C . SER A 1 173 ? -4.035 -12.305 2.027 1 75.88 173 SER A C 1
ATOM 1211 O O . SER A 1 173 ? -4.684 -13.336 1.836 1 75.88 173 SER A O 1
ATOM 1213 N N . GLN A 1 174 ? -4.176 -11.531 3.031 1 73 174 GLN A N 1
ATOM 1214 C CA . GLN A 1 174 ? -5.195 -11.82 4.031 1 73 174 GLN A CA 1
ATOM 1215 C C . GLN A 1 174 ? -6.594 -11.781 3.42 1 73 174 GLN A C 1
ATOM 1217 O O . GLN A 1 174 ? -7.445 -12.609 3.746 1 73 174 GLN A O 1
ATOM 1222 N N . SER A 1 175 ? -6.828 -10.844 2.611 1 80.06 175 SER A N 1
ATOM 1223 C CA . SER A 1 175 ? -8.133 -10.711 1.968 1 80.06 175 SER A CA 1
ATOM 1224 C C . SER A 1 175 ? -8.43 -11.906 1.066 1 80.06 175 SER A C 1
ATOM 1226 O O . SER A 1 175 ? -9.547 -12.422 1.056 1 80.06 175 SER A O 1
ATOM 1228 N N . ILE A 1 176 ? -7.523 -12.289 0.337 1 76.62 176 ILE A N 1
ATOM 1229 C CA . ILE A 1 176 ? -7.68 -13.438 -0.547 1 76.62 176 ILE A CA 1
ATOM 1230 C C . ILE A 1 176 ? -7.992 -14.68 0.277 1 76.62 176 ILE A C 1
ATOM 1232 O O . ILE A 1 176 ? -8.883 -15.461 -0.075 1 76.62 176 ILE A O 1
ATOM 1236 N N . ALA A 1 177 ? -7.195 -14.844 1.309 1 70.56 177 ALA A N 1
ATOM 1237 C CA . ALA A 1 177 ? -7.402 -15.992 2.186 1 70.56 177 ALA A CA 1
ATOM 1238 C C . ALA A 1 177 ? -8.82 -16 2.75 1 70.56 177 ALA A C 1
ATOM 1240 O O . ALA A 1 177 ? -9.469 -17.047 2.793 1 70.56 177 ALA A O 1
ATOM 1241 N N . LYS A 1 178 ? -9.258 -14.914 3.168 1 71.94 178 LYS A N 1
ATOM 1242 C CA . LYS A 1 178 ? -10.578 -14.805 3.768 1 71.94 178 LYS A CA 1
ATOM 1243 C C . LYS A 1 178 ? -11.672 -15.039 2.73 1 71.94 178 LYS A C 1
ATOM 1245 O O . LYS A 1 178 ? -12.719 -15.617 3.039 1 71.94 178 LYS A O 1
ATOM 1250 N N . GLU A 1 179 ? -11.477 -14.484 1.608 1 74.69 179 GLU A N 1
ATOM 1251 C CA . GLU A 1 179 ? -12.453 -14.672 0.543 1 74.69 179 GLU A CA 1
ATOM 1252 C C . GLU A 1 179 ? -12.484 -16.109 0.06 1 74.69 179 GLU A C 1
ATOM 1254 O O . GLU A 1 179 ? -13.508 -16.594 -0.429 1 74.69 179 GLU A O 1
ATOM 1259 N N . SER A 1 180 ? -11.312 -16.531 0.198 1 63.09 180 SER A N 1
ATOM 1260 C CA . SER A 1 180 ? -11.227 -17.922 -0.231 1 63.09 180 SER A CA 1
ATOM 1261 C C . SER A 1 180 ? -11.766 -18.875 0.84 1 63.09 180 SER A C 1
ATOM 1263 O O . SER A 1 180 ? -12.242 -19.953 0.53 1 63.09 180 SER A O 1
ATOM 1265 N N . THR A 1 181 ? -11.336 -18.406 2.334 1 53.12 181 THR A N 1
ATOM 1266 C CA . THR A 1 181 ? -11.82 -19.219 3.449 1 53.12 181 THR A CA 1
ATOM 1267 C C . THR A 1 181 ? -13.305 -18.984 3.689 1 53.12 181 THR A C 1
ATOM 1269 O O . THR A 1 181 ? -13.961 -19.75 4.387 1 53.12 181 THR A O 1
ATOM 1272 N N . GLY A 1 182 ? -13.711 -17.531 3.848 1 48.09 182 GLY A N 1
ATOM 1273 C CA . GLY A 1 182 ? -15.156 -17.5 4.008 1 48.09 182 GLY A CA 1
ATOM 1274 C C . GLY A 1 182 ? -15.844 -18.703 3.396 1 48.09 182 GLY A C 1
ATOM 1275 O O . GLY A 1 182 ? -17.047 -18.891 3.572 1 48.09 182 GLY A O 1
ATOM 1276 N N . SER A 1 183 ? -15.195 -19.312 2.479 1 36.41 183 SER A N 1
ATOM 1277 C CA . SER A 1 183 ? -15.352 -20.766 2.486 1 36.41 183 SER A CA 1
ATOM 1278 C C . SER A 1 183 ? -14.547 -21.406 3.617 1 36.41 183 SER A C 1
ATOM 1280 O O . SER A 1 183 ? -13.695 -20.75 4.219 1 36.41 183 SER A O 1
ATOM 1282 N N . LYS A 1 184 ? -14.602 -22.547 4.34 1 31.94 184 LYS A N 1
ATOM 1283 C CA . LYS A 1 184 ? -13.969 -23.109 5.531 1 31.94 184 LYS A CA 1
ATOM 1284 C C . LYS A 1 184 ? -12.492 -22.734 5.602 1 31.94 184 LYS A C 1
ATOM 1286 O O . LYS A 1 184 ? -11.766 -23.234 6.465 1 31.94 184 LYS A O 1
ATOM 1291 N N . ALA A 1 185 ? -11.797 -22.047 4.645 1 29.95 185 ALA A N 1
ATOM 1292 C CA . ALA A 1 185 ? -10.336 -22.125 4.586 1 29.95 185 ALA A CA 1
ATOM 1293 C C . ALA A 1 185 ? -9.695 -20.953 5.324 1 29.95 185 ALA A C 1
ATOM 1295 O O . ALA A 1 185 ? -10.039 -19.797 5.074 1 29.95 185 ALA A O 1
ATOM 1296 N N . SER A 1 186 ? -9.297 -21.031 6.613 1 29.66 186 SER A N 1
ATOM 1297 C CA . SER A 1 186 ? -8.43 -20.188 7.434 1 29.66 186 SER A CA 1
ATOM 1298 C C . SER A 1 186 ? -7.16 -19.812 6.688 1 29.66 186 SER A C 1
ATOM 1300 O O . SER A 1 186 ? -6.48 -20.672 6.125 1 29.66 186 SER A O 1
ATOM 1302 N N . THR A 1 187 ? -7.109 -18.797 5.828 1 31.58 187 THR A N 1
ATOM 1303 C CA . THR A 1 187 ? -5.965 -18.422 5.004 1 31.58 187 THR A CA 1
ATOM 1304 C C . THR A 1 187 ? -4.77 -18.062 5.879 1 31.58 187 THR A C 1
ATOM 1306 O O . THR A 1 187 ? -4.832 -17.109 6.668 1 31.58 187 THR A O 1
ATOM 1309 N N . PRO A 1 188 ? -3.852 -18.969 6.223 1 28.17 188 PRO A N 1
ATOM 1310 C CA . PRO A 1 188 ? -2.598 -18.688 6.93 1 28.17 188 PRO A CA 1
ATOM 1311 C C . PRO A 1 188 ? -1.778 -17.594 6.254 1 28.17 188 PRO A C 1
ATOM 1313 O O . PRO A 1 188 ? -1.664 -17.562 5.027 1 28.17 188 PRO A O 1
ATOM 1316 N N . CYS A 1 189 ? -2.072 -16.391 6.438 1 30.16 189 CYS A N 1
ATOM 1317 C CA . CYS A 1 189 ? -1.062 -15.414 6.047 1 30.16 189 CYS A CA 1
ATOM 1318 C C . CYS A 1 189 ? 0.337 -15.906 6.395 1 30.16 189 CYS A C 1
ATOM 1320 O O . CYS A 1 189 ? 0.606 -16.266 7.539 1 30.16 189 CYS A O 1
ATOM 1322 N N . MET A 1 190 ? 0.982 -16.703 5.648 1 27.5 190 MET A N 1
ATOM 1323 C CA . MET A 1 190 ? 2.361 -17.094 5.914 1 27.5 190 MET A CA 1
ATOM 1324 C C . MET A 1 190 ? 3.23 -15.883 6.211 1 27.5 190 MET A C 1
ATOM 1326 O O . MET A 1 190 ? 3.633 -15.164 5.293 1 27.5 190 MET A O 1
ATOM 1330 N N . SER A 1 191 ? 2.904 -14.953 6.957 1 28.59 191 SER A N 1
ATOM 1331 C CA . SER A 1 191 ? 3.926 -14.016 7.414 1 28.59 191 SER A CA 1
ATOM 1332 C C . SER A 1 191 ? 5.266 -14.719 7.621 1 28.59 191 SER A C 1
ATOM 1334 O O . SER A 1 191 ? 6.301 -14.242 7.148 1 28.59 191 SER A O 1
ATOM 1336 N N . GLY A 1 192 ? 5.527 -15.352 8.812 1 26.28 192 GLY A N 1
ATOM 1337 C CA . GLY A 1 192 ? 6.668 -15.766 9.609 1 26.28 192 GLY A CA 1
ATOM 1338 C C . GLY A 1 192 ? 7.562 -16.766 8.898 1 26.28 192 GLY A C 1
ATOM 1339 O O . GLY A 1 192 ? 8.789 -16.672 8.969 1 26.28 192 GLY A O 1
ATOM 1340 N N . TRP A 1 193 ? 7.18 -18.031 8.594 1 25 193 TRP A N 1
ATOM 1341 C CA . TRP A 1 193 ? 8.078 -19.172 8.797 1 25 193 TRP A CA 1
ATOM 1342 C C . TRP A 1 193 ? 9.117 -19.234 7.68 1 25 193 TRP A C 1
ATOM 1344 O O . TRP A 1 193 ? 9.961 -20.141 7.664 1 25 193 TRP A O 1
ATOM 1354 N N . ILE A 1 194 ? 8.922 -18.953 6.508 1 25.69 194 ILE A N 1
ATOM 1355 C CA . ILE A 1 194 ? 10.062 -19.438 5.742 1 25.69 194 ILE A CA 1
ATOM 1356 C C . ILE A 1 194 ? 11.312 -18.625 6.102 1 25.69 194 ILE A C 1
ATOM 1358 O O . ILE A 1 194 ? 12.383 -19.203 6.324 1 25.69 194 ILE A O 1
ATOM 1362 N N . ALA A 1 195 ? 11.656 -17.25 5.723 1 25.39 195 ALA A N 1
ATOM 1363 C CA . ALA A 1 195 ? 13.086 -17.078 5.934 1 25.39 195 ALA A CA 1
ATOM 1364 C C . ALA A 1 195 ? 13.414 -17 7.426 1 25.39 195 ALA A C 1
ATOM 1366 O O . ALA A 1 195 ? 14.578 -17.109 7.816 1 25.39 195 ALA A O 1
ATOM 1367 N N . CYS A 1 196 ? 12.617 -16.453 8.477 1 19.42 196 CYS A N 1
ATOM 1368 C CA . CYS A 1 196 ? 13.5 -16.234 9.617 1 19.42 196 CYS A CA 1
ATOM 1369 C C . CYS A 1 196 ? 13.969 -17.562 10.203 1 19.42 196 CYS A C 1
ATOM 1371 O O . CYS A 1 196 ? 13.188 -18.5 10.305 1 19.42 196 CYS A O 1
ATOM 1373 N N . MET B 1 1 ? 0.656 32.281 19.906 1 72 1 MET B N 1
ATOM 1374 C CA . MET B 1 1 ? -0.088 31.859 18.719 1 72 1 MET B CA 1
ATOM 1375 C C . MET B 1 1 ? -0.582 30.422 18.875 1 72 1 MET B C 1
ATOM 1377 O O . MET B 1 1 ? 0.058 29.609 19.547 1 72 1 MET B O 1
ATOM 1381 N N . ALA B 1 2 ? -1.869 30.109 18.469 1 85.81 2 ALA B N 1
ATOM 1382 C CA . ALA B 1 2 ? -2.455 28.781 18.625 1 85.81 2 ALA B CA 1
ATOM 1383 C C . ALA B 1 2 ? -1.693 27.734 17.812 1 85.81 2 ALA B C 1
ATOM 1385 O O . ALA B 1 2 ? -1.18 28.047 16.734 1 85.81 2 ALA B O 1
ATOM 1386 N N . PRO B 1 3 ? -1.474 26.656 18.438 1 87.38 3 PRO B N 1
ATOM 1387 C CA . PRO B 1 3 ? -0.884 25.594 17.609 1 87.38 3 PRO B CA 1
ATOM 1388 C C . PRO B 1 3 ? -1.753 25.234 16.406 1 87.38 3 PRO B C 1
ATOM 1390 O O . PRO B 1 3 ? -2.979 25.375 16.469 1 87.38 3 PRO B O 1
ATOM 1393 N N . VAL B 1 4 ? -1.123 24.812 15.336 1 91.69 4 VAL B N 1
ATOM 1394 C CA . VAL B 1 4 ? -1.844 24.594 14.078 1 91.69 4 VAL B CA 1
ATOM 1395 C C . VAL B 1 4 ? -1.94 2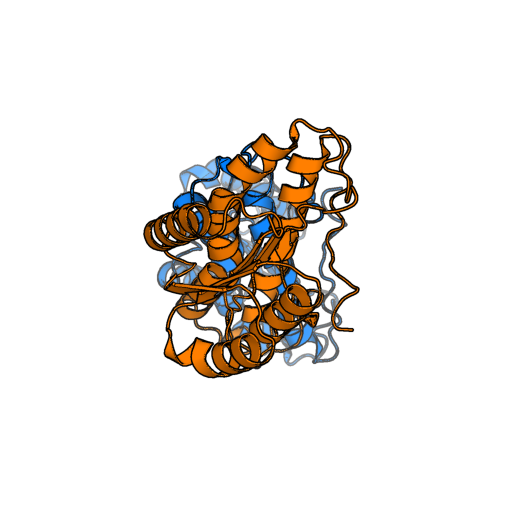3.109 13.781 1 91.69 4 VAL B C 1
ATOM 1397 O O . VAL B 1 4 ? -0.959 22.375 13.922 1 91.69 4 VAL B O 1
ATOM 1400 N N . VAL B 1 5 ? -3.143 22.625 13.406 1 89.5 5 VAL B N 1
ATOM 1401 C CA . VAL B 1 5 ? -3.365 21.281 12.898 1 89.5 5 VAL B CA 1
ATOM 1402 C C . VAL B 1 5 ? -3.785 21.328 11.43 1 89.5 5 VAL B C 1
ATOM 1404 O O . VAL B 1 5 ? -4.613 22.156 11.047 1 89.5 5 VAL B O 1
ATOM 1407 N N . ALA B 1 6 ? -3.143 20.578 10.672 1 93.12 6 ALA B N 1
ATOM 1408 C CA . ALA B 1 6 ? -3.602 20.375 9.297 1 93.12 6 ALA B CA 1
ATOM 1409 C C . ALA B 1 6 ? -4.43 19.109 9.164 1 93.12 6 ALA B C 1
ATOM 1411 O O . ALA B 1 6 ? -3.994 18.031 9.578 1 93.12 6 ALA B O 1
ATOM 1412 N N . VAL B 1 7 ? -5.629 19.234 8.656 1 90.81 7 VAL B N 1
ATOM 1413 C CA . VAL B 1 7 ? -6.504 18.094 8.398 1 90.81 7 VAL B CA 1
ATOM 1414 C C . VAL B 1 7 ? -6.715 17.938 6.898 1 90.81 7 VAL B C 1
ATOM 1416 O O . VAL B 1 7 ? -7.457 18.703 6.281 1 90.81 7 VAL B O 1
ATOM 1419 N N . VAL B 1 8 ? -6.066 16.984 6.355 1 92.25 8 VAL B N 1
ATOM 1420 C CA . VAL B 1 8 ? -6.223 16.672 4.938 1 92.25 8 VAL B CA 1
ATOM 1421 C C . VAL B 1 8 ? -7.371 15.695 4.746 1 92.25 8 VAL B C 1
ATOM 1423 O O . VAL B 1 8 ? -7.418 14.648 5.395 1 92.25 8 VAL B O 1
ATOM 1426 N N . GLY B 1 9 ? -8.195 15.945 3.793 1 89.31 9 GLY B N 1
ATOM 1427 C CA . GLY B 1 9 ? -9.461 15.227 3.729 1 89.31 9 GLY B CA 1
ATOM 1428 C C . GLY B 1 9 ? -10.461 15.688 4.773 1 89.31 9 GLY B C 1
ATOM 1429 O O . GLY B 1 9 ? -11.07 14.867 5.465 1 89.31 9 GLY B O 1
ATOM 1430 N N . CYS B 1 10 ? -10.508 16.969 4.91 1 87.38 10 CYS B N 1
ATOM 1431 C CA . CYS B 1 10 ? -11.352 17.578 5.93 1 87.38 10 CYS B CA 1
ATOM 1432 C C . CYS B 1 10 ? -12.789 17.688 5.453 1 87.38 10 CYS B C 1
ATOM 1434 O O . CYS B 1 10 ? -13.328 18.797 5.324 1 87.38 10 CYS B O 1
ATOM 1436 N N . GLY B 1 11 ? -13.375 16.609 4.926 1 78.5 11 GLY B N 1
ATOM 1437 C CA . GLY B 1 11 ? -14.773 16.562 4.535 1 78.5 11 GLY B CA 1
ATOM 1438 C C . GLY B 1 11 ? -15.688 16.094 5.645 1 78.5 11 GLY B C 1
ATOM 1439 O O . GLY B 1 11 ? -15.289 16.062 6.812 1 78.5 11 GLY B O 1
ATOM 1440 N N . PRO B 1 12 ? -16.906 15.789 5.059 1 70.19 12 PRO B N 1
ATOM 1441 C CA . PRO B 1 12 ? -17.859 15.273 6.047 1 70.19 12 PRO B CA 1
ATOM 1442 C C . PRO B 1 12 ? -17.453 13.898 6.59 1 70.19 12 PRO B C 1
ATOM 1444 O O . PRO B 1 12 ? -16.812 13.117 5.887 1 70.19 12 PRO B O 1
ATOM 1447 N N . GLY B 1 13 ? -17.359 13.75 7.941 1 75.25 13 GLY B N 1
ATOM 1448 C CA . GLY B 1 13 ? -17 12.477 8.539 1 75.25 13 GLY B CA 1
ATOM 1449 C C . GLY B 1 13 ? -15.906 12.586 9.578 1 75.25 13 GLY B C 1
ATOM 1450 O O . GLY B 1 13 ? -15.945 13.461 10.445 1 75.25 13 GLY B O 1
ATOM 1451 N N . MET B 1 14 ? -14.945 11.711 9.305 1 71.62 14 MET B N 1
ATOM 1452 C CA . MET B 1 14 ? -13.898 11.625 10.32 1 71.62 14 MET B CA 1
ATOM 1453 C C . MET B 1 14 ? -12.977 12.836 10.25 1 71.62 14 MET B C 1
ATOM 1455 O O . MET B 1 14 ? -12.516 13.336 11.281 1 71.62 14 MET B O 1
ATOM 1459 N N . GLY B 1 15 ? -12.812 13.312 9.023 1 77.38 15 GLY B N 1
ATOM 1460 C CA . GLY B 1 15 ? -11.969 14.484 8.883 1 77.38 15 GLY B CA 1
ATOM 1461 C C . GLY B 1 15 ? -12.57 15.734 9.5 1 77.38 15 GLY B C 1
ATOM 1462 O O . GLY B 1 15 ? -11.883 16.469 10.211 1 77.38 15 GLY B O 1
ATOM 1463 N N . GLY B 1 16 ? -13.812 15.891 9.227 1 83.69 16 GLY B N 1
ATOM 1464 C CA . GLY B 1 16 ? -14.516 17.016 9.836 1 83.69 16 GLY B CA 1
ATOM 1465 C C . GLY B 1 16 ? -14.594 16.922 11.344 1 83.69 16 GLY B C 1
ATOM 1466 O O . GLY B 1 16 ? -14.398 17.906 12.047 1 83.69 16 GLY B O 1
ATOM 1467 N N . SER B 1 17 ? -14.82 15.758 11.828 1 82.06 17 SER B N 1
ATOM 1468 C CA . SER B 1 17 ? -14.875 15.531 13.266 1 82.06 17 SER B CA 1
ATOM 1469 C C . SER B 1 17 ? -13.531 15.828 13.93 1 82.06 17 SER B C 1
ATOM 1471 O O . SER B 1 17 ? -13.484 16.406 15.008 1 82.06 17 SER B O 1
ATOM 1473 N N . ALA B 1 18 ? -12.5 15.453 13.305 1 82.94 18 ALA B N 1
ATOM 1474 C CA . ALA B 1 18 ? -11.164 15.742 13.82 1 82.94 18 ALA B CA 1
ATOM 1475 C C . ALA B 1 18 ? -10.906 17.25 13.859 1 82.94 18 ALA B C 1
ATOM 1477 O O . ALA B 1 18 ? -10.398 17.766 14.852 1 82.94 18 ALA B O 1
ATOM 1478 N N . ALA B 1 19 ? -11.312 17.891 12.812 1 90.06 19 ALA B N 1
ATOM 1479 C CA . ALA B 1 19 ? -11.133 19.344 12.742 1 90.06 19 ALA B CA 1
ATOM 1480 C C . ALA B 1 19 ? -11.844 20.031 13.898 1 90.06 19 ALA B C 1
ATOM 1482 O O . ALA B 1 19 ? -11.266 20.906 14.555 1 90.06 19 ALA B O 1
ATOM 1483 N N . LEU B 1 20 ? -13 19.609 14.172 1 91 20 LEU B N 1
ATOM 1484 C CA . LEU B 1 20 ? -13.805 20.219 15.227 1 91 20 LEU B CA 1
ATOM 1485 C C . LEU B 1 20 ? -13.203 19.938 16.594 1 91 20 LEU B C 1
ATOM 1487 O O . LEU B 1 20 ? -13.164 20.828 17.453 1 91 20 LEU B O 1
ATOM 1491 N N . LYS B 1 21 ? -12.75 18.766 16.781 1 83.81 21 LYS B N 1
ATOM 1492 C CA . LYS B 1 21 ? -12.141 18.391 18.062 1 83.81 21 LYS B CA 1
ATOM 1493 C C . LYS B 1 21 ? -10.883 19.203 18.328 1 83.81 21 LYS B C 1
ATOM 1495 O O . LYS B 1 21 ? -10.688 19.703 19.453 1 83.81 21 LYS B O 1
ATOM 1500 N N . PHE B 1 22 ? -10.102 19.391 17.391 1 87.81 22 PHE B N 1
ATOM 1501 C CA . PHE B 1 22 ? -8.891 20.172 17.547 1 87.81 22 PHE B CA 1
ATOM 1502 C C . PHE B 1 22 ? -9.219 21.641 17.75 1 87.81 22 PHE B C 1
ATOM 1504 O O . PHE B 1 22 ? -8.586 22.328 18.562 1 87.81 22 PHE B O 1
ATOM 1511 N N . ALA B 1 23 ? -10.211 22.109 17.062 1 92.75 23 ALA B N 1
ATOM 1512 C CA . ALA B 1 23 ? -10.641 23.5 17.234 1 92.75 23 ALA B CA 1
ATOM 1513 C C . ALA B 1 23 ? -11.094 23.75 18.672 1 92.75 23 ALA B C 1
ATOM 1515 O O . ALA B 1 23 ? -10.719 24.766 19.281 1 92.75 23 ALA B O 1
ATOM 1516 N N . ARG B 1 24 ? -11.805 22.828 19.172 1 91.38 24 ARG B N 1
ATOM 1517 C CA . ARG B 1 24 ? -12.289 22.938 20.547 1 91.38 24 ARG B CA 1
ATOM 1518 C C . ARG B 1 24 ? -11.125 22.922 21.547 1 91.38 24 ARG B C 1
ATOM 1520 O O . ARG B 1 24 ? -11.234 23.453 22.641 1 91.38 24 ARG B O 1
ATOM 1527 N N . SER B 1 25 ? -10.062 22.344 21.141 1 87.94 25 SER B N 1
ATOM 1528 C CA . SER B 1 25 ? -8.891 22.219 22 1 87.94 25 SER B CA 1
ATOM 1529 C C . SER B 1 25 ? -7.957 23.422 21.828 1 87.94 25 SER B C 1
ATOM 1531 O O . SER B 1 25 ? -6.832 23.406 22.328 1 87.94 25 SER B O 1
ATOM 1533 N N . GLY B 1 26 ? -8.336 24.375 20.969 1 91.81 26 GLY B N 1
ATOM 1534 C CA . GLY B 1 26 ? -7.598 25.625 20.875 1 91.81 26 GLY B CA 1
ATOM 1535 C C . GLY B 1 26 ? -6.664 25.688 19.688 1 91.81 26 GLY B C 1
ATOM 1536 O O . GLY B 1 26 ? -5.898 26.641 19.531 1 91.81 26 GLY B O 1
ATOM 1537 N N . TYR B 1 27 ? -6.719 24.719 18.844 1 90.38 27 TYR B N 1
ATOM 1538 C CA . TYR B 1 27 ? -5.867 24.703 17.656 1 90.38 27 TYR B CA 1
ATOM 1539 C C . TYR B 1 27 ? -6.473 25.547 16.531 1 90.38 27 TYR B C 1
ATOM 1541 O O . TYR B 1 27 ? -7.695 25.594 16.391 1 90.38 27 TYR B O 1
ATOM 1549 N N . ALA B 1 28 ? -5.648 26.156 15.789 1 95.94 28 ALA B N 1
ATOM 1550 C CA . ALA B 1 28 ? -6.062 26.656 14.477 1 95.94 28 ALA B CA 1
ATOM 1551 C C . ALA B 1 28 ? -6.098 25.531 13.453 1 95.94 28 ALA B C 1
ATOM 1553 O O . ALA B 1 28 ? -5.168 24.719 13.383 1 95.94 28 ALA B O 1
ATOM 1554 N N . VAL B 1 29 ? -7.133 25.469 12.672 1 95.38 29 VAL B N 1
ATOM 1555 C CA . VAL B 1 29 ? -7.332 24.328 11.781 1 95.38 29 VAL B CA 1
ATOM 1556 C C . VAL B 1 29 ? -7.043 24.734 10.344 1 95.38 29 VAL B C 1
ATOM 1558 O O . VAL B 1 29 ? -7.688 25.641 9.805 1 95.38 29 VAL B O 1
ATOM 1561 N N . ALA B 1 30 ? -6.07 24.156 9.75 1 96.62 30 ALA B N 1
ATOM 1562 C CA . ALA B 1 30 ? -5.898 24.219 8.297 1 96.62 30 ALA B CA 1
ATOM 1563 C C . ALA B 1 30 ? -6.68 23.094 7.617 1 96.62 30 ALA B C 1
ATOM 1565 O O . ALA B 1 30 ? -6.215 21.953 7.559 1 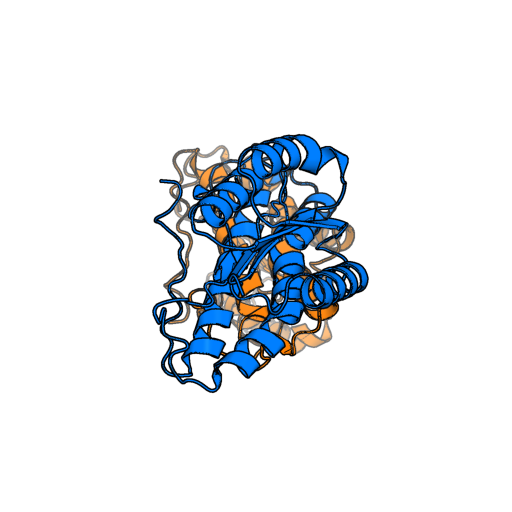96.62 30 ALA B O 1
ATOM 1566 N N . ALA B 1 31 ? -7.848 23.438 7.113 1 95.69 31 ALA B N 1
ATOM 1567 C CA . ALA B 1 31 ? -8.703 22.453 6.445 1 95.69 31 ALA B CA 1
ATOM 1568 C C . ALA B 1 31 ? -8.305 22.297 4.98 1 95.69 31 ALA B C 1
ATOM 1570 O O . ALA B 1 31 ? -8.367 23.25 4.203 1 95.69 31 ALA B O 1
ATOM 1571 N N . MET B 1 32 ? -7.945 21.094 4.66 1 95.62 32 MET B N 1
ATOM 1572 C CA . MET B 1 32 ? -7.477 20.828 3.301 1 95.62 32 MET B CA 1
ATOM 1573 C C . MET B 1 32 ? -8.32 19.766 2.625 1 95.62 32 MET B C 1
ATOM 1575 O O . MET B 1 32 ? -8.43 18.641 3.123 1 95.62 32 MET B O 1
ATOM 1579 N N . CYS B 1 33 ? -8.906 20.047 1.525 1 92.62 33 CYS B N 1
ATOM 1580 C CA . CYS B 1 33 ? -9.656 19.094 0.722 1 92.62 33 CYS B CA 1
ATOM 1581 C C . CYS B 1 33 ? -9.766 19.562 -0.723 1 92.62 33 CYS B C 1
ATOM 1583 O O . CYS B 1 33 ? -9.266 20.625 -1.072 1 92.62 33 CYS B O 1
ATOM 1585 N N . ARG B 1 34 ? -10.359 18.75 -1.563 1 88.88 34 ARG B N 1
ATOM 1586 C CA . ARG B 1 34 ? -10.352 19 -3.002 1 88.88 34 ARG B CA 1
ATOM 1587 C C . ARG B 1 34 ? -11.367 20.078 -3.383 1 88.88 34 ARG B C 1
ATOM 1589 O O . ARG B 1 34 ? -1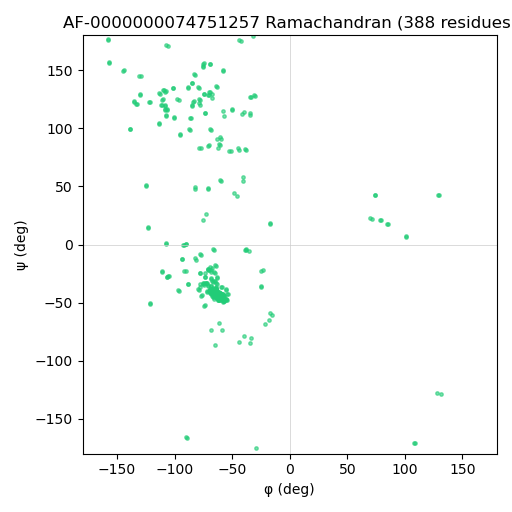1.258 20.688 -4.445 1 88.88 34 ARG B O 1
ATOM 1596 N N . SER B 1 35 ? -12.367 20.219 -2.553 1 87.75 35 SER B N 1
ATOM 1597 C CA . SER B 1 35 ? -13.375 21.203 -2.926 1 87.75 35 SER B CA 1
ATOM 1598 C C . SER B 1 35 ? -13.93 21.906 -1.696 1 87.75 35 SER B C 1
ATOM 1600 O O . SER B 1 35 ? -14.078 21.312 -0.633 1 87.75 35 SER B O 1
ATOM 1602 N N . ALA B 1 36 ? -14.305 23.172 -1.966 1 87.5 36 ALA B N 1
ATOM 1603 C CA . ALA B 1 36 ? -14.914 23.969 -0.909 1 87.5 36 ALA B CA 1
ATOM 1604 C C . ALA B 1 36 ? -16.297 23.438 -0.54 1 87.5 36 ALA B C 1
ATOM 1606 O O . ALA B 1 36 ? -16.719 23.547 0.612 1 87.5 36 ALA B O 1
ATOM 1607 N N . GLU B 1 37 ? -16.938 22.828 -1.502 1 89.62 37 GLU B N 1
ATOM 1608 C CA . GLU B 1 37 ? -18.266 22.297 -1.275 1 89.62 37 GLU B CA 1
ATOM 1609 C C . GLU B 1 37 ? -18.25 21.172 -0.249 1 89.62 37 GLU B C 1
ATOM 1611 O O . GLU B 1 37 ? -19.125 21.094 0.609 1 89.62 37 GLU B O 1
ATOM 1616 N N . SER B 1 38 ? -17.25 20.391 -0.312 1 85.19 38 SER B N 1
ATOM 1617 C CA . SER B 1 38 ? -17.141 19.266 0.612 1 85.19 38 SER B CA 1
ATOM 1618 C C . SER B 1 38 ? -16.844 19.75 2.027 1 85.19 38 SER B C 1
ATOM 1620 O O . SER B 1 38 ? -17.172 19.062 3.002 1 85.19 38 SER B O 1
ATOM 1622 N N . PHE B 1 39 ? -16.312 20.938 2.115 1 91.44 39 PHE B N 1
ATOM 1623 C CA . PHE B 1 39 ? -15.891 21.484 3.396 1 91.44 39 PHE B CA 1
ATOM 1624 C C . PHE B 1 39 ? -17 22.328 4.023 1 91.44 39 PHE B C 1
ATOM 1626 O O . PHE B 1 39 ? -16.969 22.609 5.223 1 91.44 39 PHE B O 1
ATOM 1633 N N . ALA B 1 40 ? -18 22.656 3.338 1 93.31 40 ALA B N 1
ATOM 1634 C CA . ALA B 1 40 ? -19 23.641 3.721 1 93.31 40 ALA B CA 1
ATOM 1635 C C . ALA B 1 40 ? -19.656 23.281 5.047 1 93.31 40 ALA B C 1
ATOM 1637 O O . ALA B 1 40 ? -19.766 24.109 5.949 1 93.31 40 ALA B O 1
ATOM 1638 N N . PRO B 1 41 ? -20.062 22 5.23 1 92.44 41 PRO B N 1
ATOM 1639 C CA . PRO B 1 41 ? -20.703 21.656 6.508 1 92.44 41 PRO B CA 1
ATOM 1640 C C . PRO B 1 41 ? -19.75 21.812 7.695 1 92.44 41 PRO B C 1
ATOM 1642 O O . PRO B 1 41 ? -20.172 22.219 8.781 1 92.44 41 PRO B O 1
ATOM 1645 N N . VAL B 1 42 ? -18.547 21.516 7.547 1 94.19 42 VAL B N 1
ATOM 1646 C CA . VAL B 1 42 ? -17.547 21.641 8.609 1 94.19 42 VAL B CA 1
ATOM 1647 C C . VAL B 1 42 ? -17.234 23.109 8.859 1 94.19 42 VAL B C 1
ATOM 1649 O O . VAL B 1 42 ? -17.078 23.531 10.008 1 94.19 42 VAL B O 1
ATOM 1652 N N . ARG B 1 43 ? -17.156 23.859 7.809 1 95.56 43 ARG B N 1
ATOM 1653 C CA . ARG B 1 43 ? -16.906 25.281 7.898 1 95.56 43 ARG B CA 1
ATOM 1654 C C . ARG B 1 43 ? -17.938 25.969 8.797 1 95.56 43 ARG B C 1
ATOM 1656 O O . ARG B 1 43 ? -17.578 26.766 9.672 1 95.56 43 ARG B O 1
ATOM 1663 N N . GLU B 1 44 ? -19.141 25.672 8.594 1 95.94 44 GLU B N 1
ATOM 1664 C CA . GLU B 1 44 ? -20.219 26.266 9.359 1 95.94 44 GLU B CA 1
ATOM 1665 C C . GLU B 1 44 ? -20.078 25.969 10.852 1 95.94 44 GLU B C 1
ATOM 1667 O O . GLU B 1 44 ? -20.281 26.844 11.695 1 95.94 44 GLU B O 1
ATOM 1672 N N . LYS B 1 45 ? -19.766 24.781 11.148 1 95.69 45 LYS B N 1
ATOM 1673 C CA . LYS B 1 45 ? -19.594 24.375 12.539 1 95.69 45 LYS B CA 1
ATOM 1674 C C . LYS B 1 45 ? -18.391 25.062 13.172 1 95.69 45 LYS B C 1
ATOM 1676 O O . LYS B 1 45 ? -18.438 25.453 14.336 1 95.69 45 LYS B O 1
ATOM 1681 N N . LEU B 1 46 ? -17.344 25.203 12.422 1 96.5 46 LEU B N 1
ATOM 1682 C CA . LEU B 1 46 ? -16.156 25.875 12.922 1 96.5 46 LEU B CA 1
ATOM 1683 C C . LEU B 1 46 ? -16.438 27.359 13.172 1 96.5 46 LEU B C 1
ATOM 1685 O O . LEU B 1 46 ? -15.977 27.922 14.172 1 96.5 46 LEU B O 1
ATOM 1689 N N . GLN B 1 47 ? -17.156 27.938 12.312 1 96.69 47 GLN B N 1
ATOM 1690 C CA . GLN B 1 47 ? -17.531 29.344 12.469 1 96.69 47 GLN B CA 1
ATOM 1691 C C . GLN B 1 47 ? -18.406 29.531 13.711 1 96.69 47 GLN B C 1
ATOM 1693 O O . GLN B 1 47 ? -18.203 30.469 14.477 1 96.69 47 GLN B O 1
ATOM 1698 N N . ALA B 1 48 ? -19.312 28.594 13.852 1 96.81 48 ALA B N 1
ATOM 1699 C CA . ALA B 1 48 ? -20.203 28.672 15 1 96.81 48 ALA B CA 1
ATOM 1700 C C . ALA B 1 48 ? -19.438 28.547 16.312 1 96.81 48 ALA B C 1
ATOM 1702 O O . ALA B 1 48 ? -19.828 29.125 17.328 1 96.81 48 ALA B O 1
ATOM 1703 N N . LEU B 1 49 ? -18.297 27.859 16.297 1 96 49 LEU B N 1
ATOM 1704 C CA . LEU B 1 49 ? -17.453 27.672 17.469 1 96 49 LEU B CA 1
ATOM 1705 C C . LEU B 1 49 ? -16.547 28.875 17.688 1 96 49 LEU B C 1
ATOM 1707 O O . LEU B 1 49 ? -15.906 29 18.734 1 96 49 LEU B O 1
ATOM 1711 N N . GLY B 1 50 ? -16.453 29.781 16.719 1 96.5 50 GLY B N 1
ATOM 1712 C CA . GLY B 1 50 ? -15.5 30.875 16.781 1 96.5 50 GLY B CA 1
ATOM 1713 C C . GLY B 1 50 ? -14.062 30.438 16.625 1 96.5 50 GLY B C 1
ATOM 1714 O O . GLY B 1 50 ? -13.148 31.078 17.141 1 96.5 50 GLY B O 1
ATOM 1715 N N . ALA B 1 51 ? -13.891 29.281 16 1 95.94 51 ALA B N 1
ATOM 1716 C CA . ALA B 1 51 ? -12.555 28.703 15.883 1 95.94 51 ALA B CA 1
ATOM 1717 C C . ALA B 1 51 ? -11.742 29.438 14.82 1 95.94 51 ALA B C 1
ATOM 1719 O O . ALA B 1 51 ? -12.305 30.031 13.898 1 95.94 51 ALA B O 1
ATOM 1720 N N . SER B 1 52 ? -10.484 29.406 14.984 1 96.62 52 SER B N 1
ATOM 1721 C CA . SER B 1 52 ? -9.562 29.875 13.953 1 96.62 52 SER B CA 1
ATOM 1722 C C . SER B 1 52 ? -9.297 28.781 12.914 1 96.62 52 SER B C 1
ATOM 1724 O O . SER B 1 52 ? -8.906 27.656 13.266 1 96.62 52 SER B O 1
ATOM 1726 N N . PHE B 1 53 ? -9.586 29.109 11.617 1 97 53 PHE B N 1
ATOM 1727 C CA . PHE B 1 53 ? -9.344 28.094 10.594 1 97 53 PHE B CA 1
ATOM 1728 C C . PHE B 1 53 ? -9.156 28.734 9.227 1 97 53 PHE B C 1
ATOM 1730 O O . PHE B 1 53 ? -9.508 29.906 9.031 1 97 53 PHE B O 1
ATOM 1737 N N . GLY B 1 54 ? -8.508 28.094 8.336 1 96.69 54 GLY B N 1
ATOM 1738 C CA . GLY B 1 54 ? -8.391 28.391 6.918 1 96.69 54 GLY B CA 1
ATOM 1739 C C . GLY B 1 54 ? -8.695 27.203 6.027 1 96.69 54 GLY B C 1
ATOM 1740 O O . GLY B 1 54 ? -8.469 26.047 6.418 1 96.69 54 GLY B O 1
ATOM 1741 N N . PHE B 1 55 ? -9.289 27.547 4.902 1 96.56 55 PHE B N 1
ATOM 1742 C CA . PHE B 1 55 ? -9.539 26.516 3.904 1 96.56 55 PHE B CA 1
ATOM 1743 C C . PHE B 1 55 ? -8.516 26.578 2.779 1 96.56 55 PHE B C 1
ATOM 1745 O O . PHE B 1 55 ? -8.234 27.672 2.258 1 96.56 55 PHE B O 1
ATOM 1752 N N . TYR B 1 56 ? -8.008 25.469 2.414 1 97.38 56 TYR B N 1
ATOM 1753 C CA . TYR B 1 56 ? -7.035 25.344 1.332 1 97.38 56 TYR B CA 1
ATOM 1754 C C . TYR B 1 56 ? -7.406 24.219 0.386 1 97.38 56 TYR B C 1
ATOM 1756 O O . TYR B 1 56 ? -7.547 23.062 0.81 1 97.38 56 TYR B O 1
ATOM 1764 N N . GLU B 1 57 ? -7.594 24.516 -0.852 1 96.12 57 GLU B N 1
ATOM 1765 C CA . GLU B 1 57 ? -7.895 23.5 -1.851 1 96.12 57 GLU B CA 1
ATOM 1766 C C . GLU B 1 57 ? -6.652 22.672 -2.189 1 96.12 57 GLU B C 1
ATOM 1768 O O . GLU B 1 57 ? -5.691 23.203 -2.756 1 96.12 57 GLU B O 1
ATOM 1773 N N . VAL B 1 58 ? -6.695 21.406 -1.815 1 96.06 58 VAL B N 1
ATOM 1774 C CA . VAL B 1 58 ? -5.523 20.547 -2.004 1 96.06 58 VAL B CA 1
ATOM 1775 C C . VAL B 1 58 ? -5.949 19.203 -2.582 1 96.06 58 VAL B C 1
ATOM 1777 O O . VAL B 1 58 ? -6.863 18.562 -2.061 1 96.06 58 VAL B O 1
ATOM 1780 N N . ASP B 1 59 ? -5.383 18.859 -3.703 1 95.19 59 ASP B N 1
ATOM 1781 C CA . ASP B 1 59 ? -5.363 17.469 -4.164 1 95.19 59 ASP B CA 1
ATOM 1782 C C . ASP B 1 59 ? -4.176 16.719 -3.572 1 95.19 59 ASP B C 1
ATOM 1784 O O . ASP B 1 59 ? -3.033 16.922 -3.992 1 95.19 59 ASP B O 1
ATOM 1788 N N . ALA B 1 60 ? -4.5 15.828 -2.658 1 93.38 60 ALA B N 1
ATOM 1789 C CA . ALA B 1 60 ? -3.447 15.172 -1.886 1 93.38 60 ALA B CA 1
ATOM 1790 C C . ALA B 1 60 ? -2.559 14.312 -2.783 1 93.38 60 ALA B C 1
ATOM 1792 O O . ALA B 1 60 ? -1.459 13.922 -2.387 1 93.38 60 ALA B O 1
ATOM 1793 N N . THR B 1 61 ? -3.018 13.977 -3.973 1 93.69 61 THR B N 1
ATOM 1794 C CA . THR B 1 61 ? -2.242 13.102 -4.844 1 93.69 61 THR B CA 1
ATOM 1795 C C . THR B 1 61 ? -1.354 13.914 -5.777 1 93.69 61 THR B C 1
ATOM 1797 O O . THR B 1 61 ? -0.63 13.352 -6.602 1 93.69 61 THR B O 1
ATOM 1800 N N . SER B 1 62 ? -1.416 15.242 -5.68 1 96.38 62 SER B N 1
ATOM 1801 C CA . SER B 1 62 ? -0.586 16.141 -6.473 1 96.38 62 SER B CA 1
ATOM 1802 C C . SER B 1 62 ? 0.485 16.812 -5.613 1 96.38 62 SER B C 1
ATOM 1804 O O . SER B 1 62 ? 0.171 17.594 -4.715 1 96.38 62 SER B O 1
ATOM 1806 N N . ALA B 1 63 ? 1.677 16.562 -5.969 1 96 63 ALA B N 1
ATOM 1807 C CA . ALA B 1 63 ? 2.785 17.141 -5.207 1 96 63 ALA B CA 1
ATOM 1808 C C . ALA B 1 63 ? 2.734 18.656 -5.227 1 96 63 ALA B C 1
ATOM 1810 O O . ALA B 1 63 ? 2.957 19.312 -4.199 1 96 63 ALA B O 1
ATOM 1811 N N . GLU B 1 64 ? 2.443 19.188 -6.348 1 97 64 GLU B N 1
ATOM 1812 C CA . GLU B 1 64 ? 2.385 20.625 -6.496 1 97 64 GLU B CA 1
ATOM 1813 C C . GLU B 1 64 ? 1.244 21.219 -5.676 1 97 64 GLU B C 1
ATOM 1815 O O . GLU B 1 64 ? 1.421 22.25 -5.004 1 97 64 GLU B O 1
ATOM 1820 N N . SER B 1 65 ? 0.09 20.562 -5.734 1 97.62 65 SER B N 1
ATOM 1821 C CA . SER B 1 65 ? -1.069 21.031 -4.98 1 97.62 65 SER B CA 1
ATOM 1822 C C . SER B 1 65 ? -0.804 20.984 -3.479 1 97.62 65 SER B C 1
ATOM 1824 O O . SER B 1 65 ? -1.111 21.938 -2.76 1 97.62 65 SER B O 1
ATOM 1826 N N . VAL B 1 66 ? -0.169 19.969 -3.023 1 97 66 VAL B N 1
ATOM 1827 C CA . VAL B 1 66 ? 0.151 19.797 -1.612 1 97 66 VAL B CA 1
ATOM 1828 C C . VAL B 1 66 ? 1.138 20.859 -1.162 1 97 66 VAL B C 1
ATOM 1830 O O . VAL B 1 66 ? 0.916 21.531 -0.15 1 97 66 VAL B O 1
ATOM 1833 N N . ALA B 1 67 ? 2.135 21.078 -1.93 1 96.75 67 ALA B N 1
ATOM 1834 C CA . ALA B 1 67 ? 3.15 22.062 -1.577 1 96.75 67 ALA B CA 1
ATOM 1835 C C . ALA B 1 67 ? 2.545 23.453 -1.482 1 96.75 67 ALA B C 1
ATOM 1837 O O . ALA B 1 67 ? 2.789 24.188 -0.514 1 96.75 67 ALA B O 1
ATOM 1838 N N . ALA B 1 68 ? 1.788 23.797 -2.455 1 97.62 68 ALA B N 1
ATOM 1839 C CA . ALA B 1 68 ? 1.169 25.109 -2.494 1 97.62 68 ALA B CA 1
ATOM 1840 C C . ALA B 1 68 ? 0.206 25.297 -1.327 1 97.62 68 ALA B C 1
ATOM 1842 O O . ALA B 1 68 ? 0.189 26.359 -0.695 1 97.62 68 ALA B O 1
ATOM 1843 N N . GLY B 1 69 ? -0.605 24.266 -1.054 1 97.5 69 GLY B N 1
ATOM 1844 C CA . GLY B 1 69 ? -1.562 24.344 0.039 1 97.5 69 GLY B CA 1
ATOM 1845 C C . GLY B 1 69 ? -0.906 24.516 1.397 1 97.5 69 GLY B C 1
ATOM 1846 O O . GLY B 1 69 ? -1.318 25.359 2.191 1 97.5 69 GLY B O 1
ATOM 1847 N N . PHE B 1 70 ? 0.119 23.75 1.658 1 96.44 70 PHE B N 1
ATOM 1848 C CA . PHE B 1 70 ? 0.798 23.812 2.947 1 96.44 70 PHE B CA 1
ATOM 1849 C C . PHE B 1 70 ? 1.584 25.109 3.086 1 96.44 70 PHE B C 1
ATOM 1851 O O . PHE B 1 70 ? 1.689 25.672 4.184 1 96.44 70 PHE B O 1
ATOM 1858 N N . ALA B 1 71 ? 2.174 25.609 1.997 1 96.88 71 ALA B N 1
ATOM 1859 C CA . ALA B 1 71 ? 2.865 26.891 2.031 1 96.88 71 ALA B CA 1
ATOM 1860 C C . ALA B 1 71 ? 1.906 28.031 2.398 1 96.88 71 ALA B C 1
ATOM 1862 O O . ALA B 1 71 ? 2.234 28.891 3.219 1 96.88 71 ALA B O 1
ATOM 1863 N N . LYS B 1 72 ? 0.763 28.047 1.774 1 97.81 72 LYS B N 1
ATOM 1864 C CA . LYS B 1 72 ? -0.247 29.062 2.068 1 97.81 72 LYS B CA 1
ATOM 1865 C C . LYS B 1 72 ? -0.717 28.953 3.518 1 97.81 72 LYS B C 1
ATOM 1867 O O . LYS B 1 72 ? -0.862 29.969 4.199 1 97.81 72 LYS B O 1
ATOM 1872 N N . ALA B 1 73 ? -0.987 27.719 3.977 1 97 73 ALA B N 1
ATOM 1873 C CA . ALA B 1 73 ? -1.407 27.516 5.359 1 97 73 ALA B CA 1
ATOM 1874 C C . ALA B 1 73 ? -0.354 28.031 6.336 1 97 73 ALA B C 1
ATOM 1876 O O . ALA B 1 73 ? -0.683 28.688 7.324 1 97 73 ALA B O 1
ATOM 1877 N N . LYS B 1 74 ? 0.878 27.719 6.062 1 94.44 74 LYS B N 1
ATOM 1878 C CA . LYS B 1 74 ? 1.975 28.188 6.91 1 94.44 74 LYS B CA 1
ATOM 1879 C C . LYS B 1 74 ? 2.035 29.703 6.961 1 94.44 74 LYS B C 1
ATOM 1881 O O . LYS B 1 74 ? 2.234 30.297 8.031 1 94.44 74 LYS B O 1
ATOM 1886 N N . ALA B 1 75 ? 1.876 30.328 5.859 1 96.38 75 ALA B N 1
ATOM 1887 C CA . ALA B 1 75 ? 1.922 31.781 5.77 1 96.38 75 ALA B CA 1
ATOM 1888 C C . ALA B 1 75 ? 0.786 32.438 6.562 1 96.38 75 ALA B C 1
ATOM 1890 O O . ALA B 1 75 ? 0.967 33.469 7.188 1 96.38 75 ALA B O 1
ATOM 1891 N N . GLU B 1 76 ? -0.339 31.75 6.594 1 97 76 GLU B N 1
ATOM 1892 C CA . GLU B 1 76 ? -1.536 32.375 7.164 1 97 76 GLU B CA 1
ATOM 1893 C C . GLU B 1 76 ? -1.729 31.953 8.617 1 97 76 GLU B C 1
ATOM 1895 O O . GLU B 1 76 ? -2.193 32.75 9.438 1 97 76 GLU B O 1
ATOM 1900 N N . LEU B 1 77 ? -1.454 30.703 8.906 1 96.06 77 LEU B N 1
ATOM 1901 C CA . LEU B 1 77 ? -1.788 30.188 10.234 1 96.06 77 LEU B CA 1
ATOM 1902 C C . LEU B 1 77 ? -0.525 29.906 11.039 1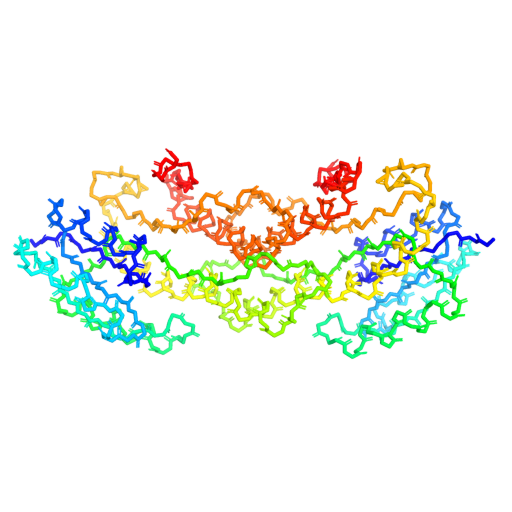 96.06 77 LEU B C 1
ATOM 1904 O O . LEU B 1 77 ? -0.577 29.828 12.273 1 96.06 77 LEU B O 1
ATOM 1908 N N . GLY B 1 78 ? 0.597 29.688 10.375 1 92.75 78 GLY B N 1
ATOM 1909 C CA . GLY B 1 78 ? 1.836 29.344 11.047 1 92.75 78 GLY B CA 1
ATOM 1910 C C . GLY B 1 78 ? 2.244 27.891 10.828 1 92.75 78 GLY B C 1
ATOM 1911 O O . GLY B 1 78 ? 1.686 27.219 9.961 1 92.75 78 GLY B O 1
ATOM 1912 N N . VAL B 1 79 ? 3.236 27.469 11.555 1 87.75 79 VAL B N 1
ATOM 1913 C CA . VAL B 1 79 ? 3.822 26.141 11.391 1 87.75 79 VAL B CA 1
ATOM 1914 C C . VAL B 1 79 ? 2.836 25.078 11.867 1 87.75 79 VAL B C 1
ATOM 1916 O O . VAL B 1 79 ? 2.289 25.172 12.969 1 87.75 79 VAL B O 1
ATOM 1919 N N . VAL B 1 80 ? 2.688 24.094 10.984 1 88.75 80 VAL B N 1
ATOM 1920 C CA . VAL B 1 80 ? 1.813 22.984 11.336 1 88.75 80 VAL B CA 1
ATOM 1921 C C . VAL B 1 80 ? 2.502 22.078 12.367 1 88.75 80 VAL B C 1
ATOM 1923 O O . VAL B 1 80 ? 3.629 21.625 12.148 1 88.75 80 VAL B O 1
ATOM 1926 N N . GLU B 1 81 ? 1.764 21.812 13.406 1 81.06 81 GLU B N 1
ATOM 1927 C CA . GLU B 1 81 ? 2.32 20.969 14.469 1 81.06 81 GLU B CA 1
ATOM 1928 C C . GLU B 1 81 ? 1.726 19.578 14.43 1 81.06 81 GLU B C 1
ATOM 1930 O O . GLU B 1 81 ? 2.34 18.609 14.906 1 81.06 81 GLU B O 1
ATOM 1935 N N . VAL B 1 82 ? 0.526 19.484 13.922 1 81.94 82 VAL B N 1
ATOM 1936 C CA . VAL B 1 82 ? -0.168 18.203 13.828 1 81.94 82 VAL B CA 1
ATOM 1937 C C . VAL B 1 82 ? -0.703 18.016 12.406 1 81.94 82 VAL B C 1
ATOM 1939 O O . VAL B 1 82 ? -1.312 18.922 11.836 1 81.94 82 VAL B O 1
ATOM 1942 N N . LEU B 1 83 ? -0.381 16.875 11.914 1 86.25 83 LEU B N 1
ATOM 1943 C CA . LEU B 1 83 ? -0.936 16.5 10.617 1 86.25 83 LEU B CA 1
ATOM 1944 C C . LEU B 1 83 ? -1.929 15.344 10.766 1 86.25 83 LEU B C 1
ATOM 1946 O O . LEU B 1 83 ? -1.59 14.297 11.312 1 86.25 83 LEU B O 1
ATOM 1950 N N . VAL B 1 84 ? -3.16 15.594 10.359 1 83.94 84 VAL B N 1
ATOM 1951 C CA . VAL B 1 84 ? -4.168 14.539 10.25 1 83.94 84 VAL B CA 1
ATOM 1952 C C . VAL B 1 84 ? -4.445 14.25 8.773 1 83.94 84 VAL B C 1
ATOM 1954 O O . VAL B 1 84 ? -4.914 15.117 8.039 1 83.94 84 VAL B O 1
ATOM 1957 N N . TYR B 1 85 ? -4.129 13.07 8.391 1 85.94 85 TYR B N 1
ATOM 1958 C CA . TYR B 1 85 ? -4.406 12.664 7.016 1 85.94 85 TYR B CA 1
ATOM 1959 C C . TYR B 1 85 ? -5.574 11.68 6.969 1 85.94 85 TYR B C 1
ATOM 1961 O O . TYR B 1 85 ? -5.465 10.555 7.453 1 85.94 85 TYR B O 1
ATOM 1969 N N . ASN B 1 86 ? -6.645 12.18 6.402 1 77.25 86 ASN B N 1
ATOM 1970 C CA . ASN B 1 86 ? -7.852 11.367 6.32 1 77.25 86 ASN B CA 1
ATOM 1971 C C . ASN B 1 86 ? -8.352 11.25 4.887 1 77.25 86 ASN B C 1
ATOM 1973 O O . ASN B 1 86 ? -9.453 11.703 4.57 1 77.25 86 ASN B O 1
ATOM 1977 N N . CYS B 1 87 ? -7.449 10.906 4.082 1 77.56 87 CYS B N 1
ATOM 1978 C CA . CYS B 1 87 ? -7.895 10.664 2.715 1 77.56 87 CYS B CA 1
ATOM 1979 C C . CYS B 1 87 ? -8.039 9.164 2.449 1 77.56 87 CYS B C 1
ATOM 1981 O O . CYS B 1 87 ? -7.211 8.375 2.895 1 77.56 87 CYS B O 1
ATOM 1983 N N . GLY B 1 88 ? -9.18 8.594 2.305 1 67.81 88 GLY B N 1
ATOM 1984 C CA . GLY B 1 88 ? -9.336 7.168 2.09 1 67.81 88 GLY B CA 1
ATOM 1985 C C . GLY B 1 88 ? -9.742 6.816 0.673 1 67.81 88 GLY B C 1
ATOM 1986 O O . GLY B 1 88 ? -10.227 7.676 -0.069 1 67.81 88 GLY B O 1
ATOM 1987 N N . GLY B 1 89 ? -8.953 5.789 0.167 1 63.5 89 GLY B N 1
ATOM 1988 C CA . GLY B 1 89 ? -9.477 5.25 -1.079 1 63.5 89 GLY B CA 1
ATOM 1989 C C . GLY B 1 89 ? -10.633 4.289 -0.876 1 63.5 89 GLY B C 1
ATOM 1990 O O . GLY B 1 89 ? -10.805 3.74 0.214 1 63.5 89 GLY B O 1
ATOM 1991 N N . GLY B 1 90 ? -11.789 4.43 -1.376 1 64.5 90 GLY B N 1
ATOM 1992 C CA . GLY B 1 90 ? -12.961 3.57 -1.423 1 64.5 90 GLY B CA 1
ATOM 1993 C C . GLY B 1 90 ? -12.633 2.131 -1.776 1 64.5 90 GLY B C 1
ATOM 1994 O O . GLY B 1 90 ? -11.469 1.724 -1.73 1 64.5 90 GLY B O 1
ATOM 1995 N N . GLY B 1 91 ? -13.68 1.298 -1.745 1 67.44 91 GLY B N 1
ATOM 1996 C CA . GLY B 1 91 ? -13.617 -0.032 -2.33 1 67.44 91 GLY B CA 1
ATOM 1997 C C . GLY B 1 91 ? -14.07 -1.125 -1.383 1 67.44 91 GLY B C 1
ATOM 1998 O O . GLY B 1 91 ? -13.414 -2.162 -1.264 1 67.44 91 GLY B O 1
ATOM 1999 N N . PHE B 1 92 ? -15.078 -0.858 -0.725 1 73.06 92 PHE B N 1
ATOM 2000 C CA . PHE B 1 92 ? -15.68 -1.869 0.136 1 73.06 92 PHE B CA 1
ATOM 2001 C C . PHE B 1 92 ? -16.625 -2.766 -0.658 1 73.06 92 PHE B C 1
ATOM 2003 O O . PHE B 1 92 ? -17.297 -2.307 -1.589 1 73.06 92 PHE B O 1
ATOM 2010 N N . GLY B 1 93 ? -16.5 -3.949 -0.306 1 78.94 93 GLY B N 1
ATOM 2011 C CA . GLY B 1 93 ? -17.453 -4.891 -0.865 1 78.94 93 GLY B CA 1
ATOM 2012 C C . GLY B 1 93 ? -17.047 -5.414 -2.23 1 78.94 93 GLY B C 1
ATOM 2013 O O . GLY B 1 93 ? -17.891 -5.875 -3 1 78.94 93 GLY B O 1
ATOM 2014 N N . ILE B 1 94 ? -15.859 -5.285 -2.576 1 86.06 94 ILE B N 1
ATOM 2015 C CA . ILE B 1 94 ? -15.383 -5.781 -3.863 1 86.06 94 ILE B CA 1
ATOM 2016 C C . ILE B 1 94 ? -14.453 -6.973 -3.645 1 86.06 94 ILE B C 1
ATOM 2018 O O . ILE B 1 94 ? -13.516 -6.895 -2.85 1 86.06 94 ILE B O 1
ATOM 2022 N N . SER B 1 95 ? -14.828 -8.008 -4.289 1 86.75 95 SER B N 1
ATOM 2023 C CA . SER B 1 95 ? -13.945 -9.172 -4.211 1 86.75 95 SER B CA 1
ATOM 2024 C C . SER B 1 95 ? -12.641 -8.922 -4.953 1 86.75 95 SER B C 1
ATOM 2026 O O . SER B 1 95 ? -12.586 -8.102 -5.867 1 86.75 95 SER B O 1
ATOM 2028 N N . VAL B 1 96 ? -11.68 -9.633 -4.539 1 86.44 96 VAL B N 1
ATOM 2029 C CA . VAL B 1 96 ? -10.359 -9.492 -5.145 1 86.44 96 VAL B CA 1
ATOM 2030 C C . VAL B 1 96 ? -10.453 -9.703 -6.652 1 86.44 96 VAL B C 1
ATOM 2032 O O . VAL B 1 96 ? -9.82 -8.984 -7.43 1 86.44 96 VAL B O 1
ATOM 2035 N N . LEU B 1 97 ? -11.25 -10.625 -7.074 1 89.19 97 LEU B N 1
ATOM 2036 C CA . LEU B 1 97 ? -11.391 -10.969 -8.492 1 89.19 97 LEU B CA 1
ATOM 2037 C C . LEU B 1 97 ? -12.039 -9.82 -9.258 1 89.19 97 LEU B C 1
ATOM 2039 O O . LEU B 1 97 ? -11.852 -9.695 -10.469 1 89.19 97 LEU B O 1
ATOM 2043 N N . ASP B 1 98 ? -12.695 -8.984 -8.531 1 92 98 ASP B N 1
ATOM 2044 C CA . ASP B 1 98 ? -13.492 -7.953 -9.195 1 92 98 ASP B CA 1
ATOM 2045 C C . ASP B 1 98 ? -12.844 -6.578 -9.062 1 92 98 ASP B C 1
ATOM 2047 O O . ASP B 1 98 ? -13.367 -5.586 -9.555 1 92 98 ASP B O 1
ATOM 2051 N N . ILE B 1 99 ? -11.758 -6.527 -8.445 1 92.75 99 ILE B N 1
ATOM 2052 C CA . ILE B 1 99 ? -11.07 -5.254 -8.273 1 92.75 99 ILE B CA 1
ATOM 2053 C C . ILE B 1 99 ? -10.516 -4.777 -9.617 1 92.75 99 ILE B C 1
ATOM 2055 O O . ILE B 1 99 ? -9.875 -5.543 -10.336 1 92.75 99 ILE B O 1
ATOM 2059 N N . ASP B 1 100 ? -10.836 -3.543 -9.953 1 93.94 100 ASP B N 1
ATOM 2060 C CA . ASP B 1 100 ? -10.211 -2.893 -11.102 1 93.94 100 ASP B CA 1
ATOM 2061 C C . ASP B 1 100 ? -8.805 -2.402 -10.75 1 93.94 100 ASP B C 1
ATOM 2063 O O . ASP B 1 100 ? -8.633 -1.607 -9.828 1 93.94 100 ASP B O 1
ATOM 2067 N N . PRO B 1 101 ? -7.816 -2.828 -11.508 1 94.12 101 PRO B N 1
ATOM 2068 C CA . PRO B 1 101 ? -6.438 -2.461 -11.18 1 94.12 101 PRO B CA 1
ATOM 2069 C C . PRO B 1 101 ? -6.219 -0.949 -11.164 1 94.12 101 PRO B C 1
ATOM 2071 O O . PRO B 1 101 ? -5.426 -0.448 -10.359 1 94.12 101 PRO B O 1
ATOM 2074 N N . GLN B 1 102 ? -6.855 -0.27 -12.039 1 93.5 102 GLN B N 1
ATOM 2075 C CA . GLN B 1 102 ? -6.699 1.181 -12.055 1 93.5 102 GLN B CA 1
ATOM 2076 C C . GLN B 1 102 ? -7.285 1.81 -10.797 1 93.5 102 GLN B C 1
ATOM 2078 O O . GLN B 1 102 ? -6.695 2.727 -10.219 1 93.5 102 GLN B O 1
ATOM 2083 N N . THR B 1 103 ? -8.453 1.321 -10.414 1 91.38 103 THR B N 1
ATOM 2084 C CA . THR B 1 103 ? -9.055 1.799 -9.172 1 91.38 103 THR B CA 1
ATOM 2085 C C . THR B 1 103 ? -8.188 1.432 -7.973 1 91.38 103 THR B C 1
ATOM 2087 O O . THR B 1 103 ? -8.078 2.207 -7.023 1 91.38 103 THR B O 1
ATOM 2090 N N . PHE B 1 104 ? -7.637 0.281 -8.016 1 92.12 104 PHE B N 1
ATOM 2091 C CA . PHE B 1 104 ? -6.723 -0.176 -6.973 1 92.12 104 PHE B CA 1
ATOM 2092 C C . PHE B 1 104 ? -5.539 0.774 -6.84 1 92.12 104 PHE B C 1
ATOM 2094 O O . PHE B 1 104 ? -5.203 1.203 -5.73 1 92.12 104 PHE B O 1
ATOM 2101 N N . ARG B 1 105 ? -4.934 1.198 -7.941 1 92.94 105 ARG B N 1
ATOM 2102 C CA . ARG B 1 105 ? -3.814 2.135 -7.965 1 92.94 105 ARG B CA 1
ATOM 2103 C C . ARG B 1 105 ? -4.227 3.496 -7.418 1 92.94 105 ARG B C 1
ATOM 2105 O O . ARG B 1 105 ? -3.506 4.094 -6.617 1 92.94 105 ARG B O 1
ATOM 2112 N N . SER B 1 106 ? -5.352 3.91 -7.871 1 91.38 106 SER B N 1
ATOM 2113 C CA . SER B 1 106 ? -5.832 5.223 -7.449 1 91.38 106 SER B CA 1
ATOM 2114 C C . SER B 1 106 ? -6.129 5.242 -5.953 1 91.38 106 SER B C 1
ATOM 2116 O O . SER B 1 106 ? -5.906 6.254 -5.285 1 91.38 106 SER B O 1
ATOM 2118 N N . SER B 1 107 ? -6.672 4.16 -5.461 1 88.06 107 SER B N 1
ATOM 2119 C CA . SER B 1 107 ? -6.961 4.055 -4.035 1 88.06 107 SER B CA 1
ATOM 2120 C C . SER B 1 107 ? -5.688 4.148 -3.205 1 88.06 107 SER B C 1
ATOM 2122 O O . SER B 1 107 ? -5.656 4.824 -2.176 1 88.06 107 SER B O 1
ATOM 2124 N N . PHE B 1 108 ? -4.688 3.508 -3.613 1 88.38 108 PHE B N 1
ATOM 2125 C CA . PHE B 1 108 ? -3.4 3.588 -2.934 1 88.38 108 PHE B CA 1
ATOM 2126 C C . PHE B 1 108 ? -2.848 5.008 -2.986 1 88.38 108 PHE B C 1
ATOM 2128 O O . PHE B 1 108 ? -2.318 5.508 -1.994 1 88.38 108 PHE B O 1
ATOM 2135 N N . ASP B 1 109 ? -2.928 5.562 -4.152 1 92.5 109 ASP B N 1
ATOM 2136 C CA . ASP B 1 109 ? -2.422 6.922 -4.316 1 92.5 109 ASP B CA 1
ATOM 2137 C C . ASP B 1 109 ? -3.074 7.875 -3.318 1 92.5 109 ASP B C 1
ATOM 2139 O O . ASP B 1 109 ? -2.385 8.625 -2.623 1 92.5 109 ASP B O 1
ATOM 2143 N N . ALA B 1 110 ? -4.316 7.777 -3.242 1 89 110 ALA B N 1
ATOM 2144 C CA . ALA B 1 110 ? -5.074 8.648 -2.344 1 89 110 ALA B CA 1
ATOM 2145 C C . ALA B 1 110 ? -4.781 8.312 -0.883 1 89 110 ALA B C 1
ATOM 2147 O O . ALA B 1 110 ? -4.664 9.203 -0.044 1 89 110 ALA B O 1
ATOM 2148 N N . SER B 1 111 ? -4.582 7.059 -0.566 1 86.81 111 SER B N 1
ATOM 2149 C CA . SER B 1 111 ? -4.492 6.629 0.825 1 86.81 111 SER B CA 1
ATOM 2150 C C . SER B 1 111 ? -3.059 6.727 1.339 1 86.81 111 SER B C 1
ATOM 2152 O O . SER B 1 111 ? -2.836 7.004 2.52 1 86.81 111 SER B O 1
ATOM 2154 N N . CYS B 1 112 ? -2.156 6.48 0.483 1 88.69 112 CYS B N 1
ATOM 2155 C CA . CYS B 1 112 ? -0.797 6.352 0.998 1 88.69 112 CYS B CA 1
ATOM 2156 C C . CYS B 1 112 ? 0.13 7.371 0.345 1 88.69 112 CYS B C 1
ATOM 2158 O O . CYS B 1 112 ? 0.83 8.109 1.036 1 88.69 112 CYS B O 1
ATOM 2160 N N . THR B 1 113 ? 0.12 7.434 -0.966 1 92.94 113 THR B N 1
ATOM 2161 C CA . THR B 1 113 ? 0.993 8.398 -1.63 1 92.94 113 THR B CA 1
ATOM 2162 C C . THR B 1 113 ? 0.67 9.82 -1.182 1 92.94 113 THR B C 1
ATOM 2164 O O . THR B 1 113 ? 1.576 10.617 -0.937 1 92.94 113 THR B O 1
ATOM 2167 N N . GLY B 1 114 ? -0.595 10.109 -1.177 1 93 114 GLY B N 1
ATOM 2168 C CA . GLY B 1 114 ? -0.995 11.414 -0.674 1 93 114 GLY B CA 1
ATOM 2169 C C . GLY B 1 114 ? -0.471 11.703 0.72 1 93 114 GLY B C 1
ATOM 2170 O O . GLY B 1 114 ? -0.019 12.812 1.001 1 93 114 GLY B O 1
ATOM 2171 N N . ALA B 1 115 ? -0.521 10.727 1.616 1 89.38 115 ALA B N 1
ATOM 2172 C CA . ALA B 1 115 ? 0.001 10.875 2.973 1 89.38 115 ALA B CA 1
ATOM 2173 C C . ALA B 1 115 ? 1.5 11.164 2.957 1 89.38 115 ALA B C 1
ATOM 2175 O O . ALA B 1 115 ? 1.989 11.984 3.736 1 89.38 115 ALA B O 1
ATOM 2176 N N . LEU B 1 116 ? 2.205 10.477 2.143 1 91.06 116 LEU B N 1
ATOM 2177 C CA . LEU B 1 116 ? 3.639 10.703 1.994 1 91.06 116 LEU B CA 1
ATOM 2178 C C . LEU B 1 116 ? 3.918 12.141 1.584 1 91.06 116 LEU B C 1
ATOM 2180 O O . LEU B 1 116 ? 4.77 12.812 2.18 1 91.06 116 LEU B O 1
ATOM 2184 N N . LEU B 1 117 ? 3.225 12.609 0.582 1 94.75 117 LEU B N 1
ATOM 2185 C CA . LEU B 1 117 ? 3.42 13.969 0.076 1 94.75 117 LEU B CA 1
ATOM 2186 C C . LEU B 1 117 ? 3.15 15 1.166 1 94.75 117 LEU B C 1
ATOM 2188 O O . LEU B 1 117 ? 3.914 15.953 1.326 1 94.75 117 LEU B O 1
ATOM 2192 N N . CYS B 1 118 ? 2.096 14.773 1.894 1 92.31 118 CYS B N 1
ATOM 2193 C CA . CYS B 1 118 ? 1.737 15.695 2.963 1 92.31 118 CYS B CA 1
ATOM 2194 C C . CYS B 1 118 ? 2.773 15.672 4.078 1 92.31 118 CYS B C 1
ATOM 2196 O O . CYS B 1 118 ? 3.137 16.719 4.621 1 92.31 118 CYS B O 1
ATOM 2198 N N . ALA B 1 119 ? 3.219 14.508 4.422 1 88.12 119 ALA B N 1
ATOM 2199 C CA . ALA B 1 119 ? 4.262 14.383 5.434 1 88.12 119 ALA B CA 1
ATOM 2200 C C . ALA B 1 119 ? 5.535 15.109 5.004 1 88.12 119 ALA B C 1
ATOM 2202 O O . ALA B 1 119 ? 6.156 15.812 5.805 1 88.12 119 ALA B O 1
ATOM 2203 N N . GLN B 1 120 ? 5.883 14.984 3.811 1 90.88 120 GLN B N 1
ATOM 2204 C CA . GLN B 1 120 ? 7.086 15.625 3.293 1 90.88 120 GLN B CA 1
ATOM 2205 C C . GLN B 1 120 ? 6.961 17.156 3.33 1 90.88 120 GLN B C 1
ATOM 2207 O O . GLN B 1 120 ? 7.957 17.859 3.49 1 90.88 120 GLN B O 1
ATOM 2212 N N . ALA B 1 121 ? 5.785 17.578 3.17 1 92.38 121 ALA B N 1
ATOM 2213 C CA . ALA B 1 121 ? 5.543 19.031 3.16 1 92.38 121 ALA B CA 1
ATOM 2214 C C . ALA B 1 121 ? 5.648 19.609 4.566 1 92.38 121 ALA B C 1
ATOM 2216 O O . ALA B 1 121 ? 6.059 20.766 4.738 1 92.38 121 ALA B O 1
ATOM 2217 N N . VAL B 1 122 ? 5.359 18.812 5.594 1 87.19 122 VAL B N 1
ATOM 2218 C CA . VAL B 1 122 ? 5.215 19.406 6.918 1 87.19 122 VAL B CA 1
ATOM 2219 C C . VAL B 1 122 ? 6.422 19.062 7.781 1 87.19 122 VAL B C 1
ATOM 2221 O O . VAL B 1 122 ? 6.789 19.812 8.688 1 87.19 122 VAL B O 1
ATOM 2224 N N . LEU B 1 123 ? 7.07 17.953 7.531 1 82.44 123 LEU B N 1
ATOM 2225 C CA . LEU B 1 123 ? 8.078 17.391 8.422 1 82.44 123 LEU B CA 1
ATOM 2226 C C . LEU B 1 123 ? 9.273 18.344 8.555 1 82.44 123 LEU B C 1
ATOM 2228 O O . LEU B 1 123 ? 9.773 18.562 9.656 1 82.44 123 LEU B O 1
ATOM 2232 N N . PRO B 1 124 ? 9.711 18.938 7.484 1 83.56 124 PRO B N 1
ATOM 2233 C CA . PRO B 1 124 ? 10.875 19.812 7.629 1 83.56 124 PRO B CA 1
ATOM 2234 C C . PRO B 1 124 ? 10.625 20.953 8.609 1 83.56 124 PRO B C 1
ATOM 2236 O O . PRO B 1 124 ? 11.492 21.266 9.438 1 83.56 124 PRO B O 1
ATOM 2239 N N . SER B 1 125 ? 9.516 21.547 8.531 1 79.88 125 SER B N 1
ATOM 2240 C CA . SER B 1 125 ? 9.203 22.641 9.445 1 79.88 125 SER B CA 1
ATOM 2241 C C . SER B 1 125 ? 8.93 22.125 10.852 1 79.88 125 SER B C 1
ATOM 2243 O O . SER B 1 125 ? 9.258 22.781 11.836 1 79.88 125 SER B O 1
ATOM 2245 N N . MET B 1 126 ? 8.383 20.984 10.914 1 74 126 MET B N 1
ATOM 2246 C CA . MET B 1 126 ? 8.102 20.375 12.211 1 74 126 MET B CA 1
ATOM 2247 C C . MET B 1 126 ? 9.391 20.016 12.938 1 74 126 MET B C 1
ATOM 2249 O O . MET B 1 126 ? 9.492 20.203 14.156 1 74 126 MET B O 1
ATOM 2253 N N . LEU B 1 127 ? 10.273 19.531 12.188 1 68.31 127 LEU B N 1
ATOM 2254 C CA . LEU B 1 127 ? 11.539 19.094 12.758 1 68.31 127 LEU B CA 1
ATOM 2255 C C . LEU B 1 127 ? 12.414 20.297 13.117 1 68.31 127 LEU B C 1
ATOM 2257 O O . LEU B 1 127 ? 13.211 20.234 14.062 1 68.31 127 LEU B O 1
ATOM 2261 N N . ALA B 1 128 ? 12.344 21.312 12.352 1 69.31 128 ALA B N 1
ATOM 2262 C CA . ALA B 1 128 ? 13.102 22.531 12.633 1 69.31 128 ALA B CA 1
ATOM 2263 C C . ALA B 1 128 ? 12.578 23.219 13.891 1 69.31 128 ALA B C 1
ATOM 2265 O O . ALA B 1 128 ? 13.336 23.859 14.625 1 69.31 128 ALA B O 1
ATOM 2266 N N . SER B 1 129 ? 11.438 23.125 13.93 1 56.19 129 SER B N 1
ATOM 2267 C CA . SER B 1 129 ? 10.828 23.75 15.102 1 56.19 129 SER B CA 1
ATOM 2268 C C . SER B 1 129 ? 11.133 22.969 16.375 1 56.19 129 SER B C 1
ATOM 2270 O O . SER B 1 129 ? 11.07 23.516 17.469 1 56.19 129 SER B O 1
ATOM 2272 N N . GLU B 1 130 ? 11.531 21.5 16.172 1 51.06 130 GLU B N 1
ATOM 2273 C CA . GLU B 1 130 ? 11.891 20.688 17.328 1 51.06 130 GLU B CA 1
ATOM 2274 C C . GLU B 1 130 ? 13.312 20.984 17.812 1 51.06 130 GLU B C 1
ATOM 2276 O O . GLU B 1 130 ? 13.828 20.328 18.703 1 51.06 130 GLU B O 1
ATOM 2281 N N . GLY B 1 131 ? 14.367 21.688 17.406 1 36.94 131 GLY B N 1
ATOM 2282 C CA . GLY B 1 131 ? 15.414 21.906 18.391 1 36.94 131 GLY B CA 1
ATOM 2283 C C . GLY B 1 131 ? 14.961 21.656 19.812 1 36.94 131 GLY B C 1
ATOM 2284 O O . GLY B 1 131 ? 15.773 21.688 20.75 1 36.94 131 GLY B O 1
ATOM 2285 N N . SER B 1 132 ? 14.094 22.172 20.422 1 30 132 SER B N 1
ATOM 2286 C CA . SER B 1 132 ? 13.773 21.594 21.734 1 30 132 SER B CA 1
ATOM 2287 C C . SER B 1 132 ? 13.398 20.125 21.609 1 30 132 SER B C 1
ATOM 2289 O O . SER B 1 132 ? 12.891 19.688 20.562 1 30 132 SER B O 1
ATOM 2291 N N . GLY B 1 133 ? 14.227 19.094 22.203 1 29.62 133 GLY B N 1
ATOM 2292 C CA . GLY B 1 133 ? 14.492 17.656 22.25 1 29.62 133 GLY B CA 1
ATOM 2293 C C . GLY B 1 133 ? 13.32 16.812 21.797 1 29.62 133 GLY B C 1
ATOM 2294 O O . GLY B 1 133 ? 13.508 15.695 21.328 1 29.62 133 GLY B O 1
ATOM 2295 N N . GLN B 1 134 ? 12.297 16.828 22.594 1 27.25 134 GLN B N 1
ATOM 2296 C CA . GLN B 1 134 ? 11.406 15.727 22.906 1 27.25 134 GLN B CA 1
ATOM 2297 C C . GLN B 1 134 ? 10.516 15.391 21.703 1 27.25 134 GLN B C 1
ATOM 2299 O O . GLN B 1 134 ? 9.641 16.172 21.344 1 27.25 134 GLN B O 1
ATOM 2304 N N . PHE B 1 135 ? 11.148 15.289 20.672 1 30.55 135 PHE B N 1
ATOM 2305 C CA . PHE B 1 135 ? 10.195 14.719 19.719 1 30.55 135 PHE B CA 1
ATOM 2306 C C . PHE B 1 135 ? 9.273 13.727 20.422 1 30.55 135 PHE B C 1
ATOM 2308 O O . PHE B 1 135 ? 9.336 12.523 20.156 1 30.55 135 PHE B O 1
ATOM 2315 N N . ALA B 1 136 ? 9.547 13.453 21.719 1 28.02 136 ALA B N 1
ATOM 2316 C CA . ALA B 1 136 ? 8.594 12.867 22.641 1 28.02 136 ALA B CA 1
ATOM 2317 C C . ALA B 1 136 ? 7.16 13.273 22.297 1 28.02 136 ALA B C 1
ATOM 2319 O O . ALA B 1 136 ? 6.938 14.336 21.703 1 28.02 136 ALA B O 1
ATOM 2320 N N . VAL B 1 137 ? 6.113 12.539 22.125 1 29.22 137 VAL B N 1
ATOM 2321 C CA . VAL B 1 137 ? 4.848 13.109 22.578 1 29.22 137 VAL B CA 1
ATOM 2322 C C . VAL B 1 137 ? 5.105 14.266 23.531 1 29.22 137 VAL B C 1
ATOM 2324 O O . VAL B 1 137 ? 5.25 14.055 24.734 1 29.22 137 VAL B O 1
ATOM 2327 N N . LYS B 1 138 ? 6.328 15.039 23.719 1 31.77 138 LYS B N 1
ATOM 2328 C CA . LYS B 1 138 ? 6.195 16.109 24.703 1 31.77 138 LYS B CA 1
ATOM 2329 C C . LYS B 1 138 ? 4.758 16.625 24.766 1 31.77 138 LYS B C 1
ATOM 2331 O O . LYS B 1 138 ? 3.973 16.391 23.844 1 31.77 138 LYS B O 1
ATOM 2336 N N . LYS B 1 139 ? 4.488 17.688 25.547 1 31.61 139 LYS B N 1
ATOM 2337 C CA . LYS B 1 139 ? 3.178 18.297 25.75 1 31.61 139 LYS B CA 1
ATOM 2338 C C . LYS B 1 139 ? 2.428 18.438 24.422 1 31.61 139 LYS B C 1
ATOM 2340 O O . LYS B 1 139 ? 1.252 18.078 24.328 1 31.61 139 LYS B O 1
ATOM 2345 N N . LYS B 1 140 ? 2.668 19.594 23.547 1 32.66 140 LYS B N 1
ATOM 2346 C CA . LYS B 1 140 ? 2.057 20.094 22.328 1 32.66 140 LYS B CA 1
ATOM 2347 C C . LYS B 1 140 ? 2.432 19.219 21.125 1 32.66 140 LYS B C 1
ATOM 2349 O O . LYS B 1 140 ? 3.383 19.531 20.406 1 32.66 140 LYS B O 1
ATOM 2354 N N . GLY B 1 141 ? 2.775 17.969 21.016 1 32.56 141 GLY B N 1
ATOM 2355 C CA . GLY B 1 141 ? 3.254 16.75 20.375 1 32.56 141 GLY B CA 1
ATOM 2356 C C . GLY B 1 141 ? 2.836 16.625 18.922 1 32.56 141 GLY B C 1
ATOM 2357 O O . GLY B 1 141 ? 1.72 17.016 18.562 1 32.56 141 GLY B O 1
ATOM 2358 N N . THR B 1 142 ? 3.811 16.688 17.891 1 34.78 142 THR B N 1
ATOM 2359 C CA . THR B 1 142 ? 3.766 16.625 16.438 1 34.78 142 THR B CA 1
ATOM 2360 C C . THR B 1 142 ? 3.18 15.305 15.961 1 34.78 142 THR B C 1
ATOM 2362 O O . THR B 1 142 ? 3.709 14.242 16.281 1 34.78 142 THR B O 1
ATOM 2365 N N . LEU B 1 143 ? 1.989 14.883 16.359 1 45.44 143 LEU B N 1
ATOM 2366 C CA . LEU B 1 143 ? 1.387 13.602 16.016 1 45.44 143 LEU B CA 1
ATOM 2367 C C . LEU B 1 143 ? 0.98 13.578 14.539 1 45.44 143 LEU B C 1
ATOM 2369 O O . LEU B 1 143 ? 0.302 14.484 14.062 1 45.44 143 LEU B O 1
ATOM 2373 N N . THR B 1 144 ? 1.891 13.258 13.688 1 43.66 144 THR B N 1
ATOM 2374 C CA . THR B 1 144 ? 1.287 12.953 12.398 1 43.66 144 THR B CA 1
ATOM 2375 C C . THR B 1 144 ? 0.321 11.773 12.523 1 43.66 144 THR B C 1
ATOM 2377 O O . THR B 1 144 ? 0.704 10.695 12.977 1 43.66 144 THR B O 1
ATOM 2380 N N . ILE B 1 145 ? -1.126 12 12.938 1 47.84 145 ILE B N 1
ATOM 2381 C CA . ILE B 1 145 ? -2.176 11.008 13.148 1 47.84 145 ILE B CA 1
ATOM 2382 C C . ILE B 1 145 ? -2.709 10.531 11.805 1 47.84 145 ILE B C 1
ATOM 2384 O O . ILE B 1 145 ? -3.195 11.328 11 1 47.84 145 ILE B O 1
ATOM 2388 N N . PHE B 1 146 ? -2.027 9.633 11.273 1 44.38 146 PHE B N 1
ATOM 2389 C CA . PHE B 1 146 ? -2.586 9.07 10.047 1 44.38 146 PHE B CA 1
ATOM 2390 C C . PHE B 1 146 ? -3.836 8.25 10.352 1 44.38 146 PHE B C 1
ATOM 2392 O O . PHE B 1 146 ? -3.896 7.547 11.359 1 44.38 146 PHE B O 1
ATOM 2399 N N . SER B 1 147 ? -5.109 8.812 10.148 1 43.09 147 SER B N 1
ATOM 2400 C CA . SER B 1 147 ? -6.453 8.273 10.336 1 43.09 147 SER B CA 1
ATOM 2401 C C . SER B 1 147 ? -6.535 6.824 9.867 1 43.09 147 SER B C 1
ATOM 2403 O O . SER B 1 147 ? -6.52 6.551 8.664 1 43.09 147 SER B O 1
ATOM 2405 N N . SER B 1 148 ? -5.82 5.871 10.312 1 39.41 148 SER B N 1
ATOM 2406 C CA . SER B 1 148 ? -6.156 4.527 9.852 1 39.41 148 SER B CA 1
ATOM 2407 C C . SER B 1 148 ? -7.562 4.133 10.281 1 39.41 148 SER B C 1
ATOM 2409 O O . SER B 1 148 ? -8 4.48 11.383 1 39.41 148 SER B O 1
ATOM 2411 N N . ALA B 1 149 ? -8.609 4.496 9.594 1 36.22 149 ALA B N 1
ATOM 2412 C CA . ALA B 1 149 ? -9.844 3.826 9.992 1 36.22 149 ALA B CA 1
ATOM 2413 C C . ALA B 1 149 ? -9.57 2.398 10.453 1 36.22 149 ALA B C 1
ATOM 2415 O O . ALA B 1 149 ? -8.586 1.778 10.031 1 36.22 149 ALA B O 1
ATOM 2416 N N . THR B 1 150 ? -10.008 1.967 11.656 1 35.66 150 THR B N 1
ATOM 2417 C CA . THR B 1 150 ? -9.992 0.652 12.289 1 35.66 150 THR B CA 1
ATOM 2418 C C . THR B 1 150 ? -9.953 -0.454 11.234 1 35.66 150 THR B C 1
ATOM 2420 O O . THR B 1 150 ? -9.664 -1.609 11.555 1 35.66 150 THR B O 1
ATOM 2423 N N . SER B 1 151 ? -10.539 -0.312 10.242 1 36.69 151 SER B N 1
ATOM 2424 C CA . SER B 1 151 ? -10.695 -1.392 9.273 1 36.69 151 SER B CA 1
ATOM 2425 C C . SER B 1 151 ? -9.359 -1.782 8.656 1 36.69 151 SER B C 1
ATOM 2427 O O . SER B 1 151 ? -9.297 -2.676 7.809 1 36.69 151 SER B O 1
ATOM 2429 N N . ALA B 1 152 ? -8.258 -1.081 8.953 1 42.12 152 ALA B N 1
ATOM 2430 C CA . ALA B 1 152 ? -6.902 -1.206 8.406 1 42.12 152 ALA B CA 1
ATOM 2431 C C . ALA B 1 152 ? -6.254 -2.516 8.844 1 42.12 152 ALA B C 1
ATOM 2433 O O . ALA B 1 152 ? -5.211 -2.904 8.32 1 42.12 152 ALA B O 1
ATOM 2434 N N . PHE B 1 153 ? -6.668 -3.178 9.914 1 42.34 153 PHE B N 1
ATOM 2435 C CA . PHE B 1 153 ? -5.895 -4.207 10.594 1 42.34 153 PHE B CA 1
ATOM 2436 C C . PHE B 1 153 ? -6.215 -5.586 10.039 1 42.34 153 PHE B C 1
ATOM 2438 O O . PHE B 1 153 ? -5.508 -6.559 10.32 1 42.34 153 PHE B O 1
ATOM 2445 N N . ARG B 1 154 ? -7.387 -5.613 9.453 1 47 154 ARG B N 1
ATOM 2446 C CA . ARG B 1 154 ? -7.648 -6.973 8.977 1 47 154 ARG B CA 1
ATOM 2447 C C . ARG B 1 154 ? -8.281 -6.957 7.59 1 47 154 ARG B C 1
ATOM 2449 O O . ARG B 1 154 ? -9.305 -6.305 7.375 1 47 154 ARG B O 1
ATOM 2456 N N . GLY B 1 155 ? -7.355 -7.195 6.68 1 52.47 155 GLY B N 1
ATOM 2457 C CA . GLY B 1 155 ? -8.023 -7.488 5.422 1 52.47 155 GLY B CA 1
ATOM 2458 C C . GLY B 1 155 ? -9.242 -8.375 5.582 1 52.47 155 GLY B C 1
ATOM 2459 O O . GLY B 1 155 ? -9.266 -9.25 6.449 1 52.47 155 GLY B O 1
ATOM 2460 N N . GLY B 1 156 ? -10.398 -7.898 5.348 1 58.62 156 GLY B N 1
ATOM 2461 C CA . GLY B 1 156 ? -11.609 -8.695 5.41 1 58.62 156 GLY B CA 1
ATOM 2462 C C . GLY B 1 156 ? -12.18 -9.023 4.039 1 58.62 156 GLY B C 1
ATOM 2463 O O . GLY B 1 156 ? -11.594 -8.664 3.018 1 58.62 156 GLY B O 1
ATOM 2464 N N . ASN B 1 157 ? -13.148 -9.875 4.062 1 64.88 157 ASN B N 1
ATOM 2465 C CA . ASN B 1 157 ? -13.875 -10.18 2.834 1 64.88 157 ASN B CA 1
ATOM 2466 C C . ASN B 1 157 ? -14.328 -8.906 2.117 1 64.88 157 ASN B C 1
ATOM 2468 O O . ASN B 1 157 ? -15.031 -8.078 2.695 1 64.88 157 ASN B O 1
ATOM 2472 N N . GLY B 1 158 ? -13.766 -8.75 0.925 1 74.69 158 GLY B N 1
ATOM 2473 C CA . GLY B 1 158 ? -14.188 -7.648 0.075 1 74.69 158 GLY B CA 1
ATOM 2474 C C . GLY B 1 158 ? -13.57 -6.32 0.47 1 74.69 158 GLY B C 1
ATOM 2475 O O . GLY B 1 158 ? -14.133 -5.262 0.189 1 74.69 158 GLY B O 1
ATOM 2476 N N . THR B 1 159 ? -12.484 -6.398 1.173 1 77.69 159 THR B N 1
ATOM 2477 C CA . THR B 1 159 ? -11.93 -5.137 1.646 1 77.69 159 THR B CA 1
ATOM 2478 C C . THR B 1 159 ? -10.492 -4.965 1.171 1 77.69 159 THR B C 1
ATOM 2480 O O . THR B 1 159 ? -9.781 -4.07 1.638 1 77.69 159 THR B O 1
ATOM 2483 N N . ALA B 1 160 ? -10.125 -5.77 0.241 1 82.25 160 ALA B N 1
ATOM 2484 C CA . ALA B 1 160 ? -8.719 -5.777 -0.154 1 82.25 160 ALA B CA 1
ATOM 2485 C C . ALA B 1 160 ? -8.273 -4.398 -0.632 1 82.25 160 ALA B C 1
ATOM 2487 O O . ALA B 1 160 ? -7.215 -3.91 -0.241 1 82.25 160 ALA B O 1
ATOM 2488 N N . GLN B 1 161 ? -9.062 -3.811 -1.45 1 82.94 161 GLN B N 1
ATOM 2489 C CA . GLN B 1 161 ? -8.727 -2.508 -2.012 1 82.94 161 GLN B CA 1
ATOM 2490 C C . GLN B 1 161 ? -8.516 -1.472 -0.913 1 82.94 161 GLN B C 1
ATOM 2492 O O . GLN B 1 161 ? -7.531 -0.729 -0.932 1 82.94 161 GLN B O 1
ATOM 2497 N N . PHE B 1 162 ? -9.32 -1.486 -0.005 1 79.25 162 PHE B N 1
ATOM 2498 C CA . PHE B 1 162 ? -9.242 -0.549 1.108 1 79.25 162 PHE B CA 1
ATOM 2499 C C . PHE B 1 162 ? -8.141 -0.957 2.078 1 79.25 162 PHE B C 1
ATOM 2501 O O . PHE B 1 162 ? -7.328 -0.124 2.49 1 79.25 162 PHE B O 1
ATOM 2508 N N . ALA B 1 163 ? -8.055 -2.18 2.377 1 79.5 163 ALA B N 1
ATOM 2509 C CA . ALA B 1 163 ? -7.133 -2.709 3.375 1 79.5 163 ALA B CA 1
ATOM 2510 C C . ALA B 1 163 ? -5.684 -2.506 2.943 1 79.5 163 ALA B C 1
ATOM 2512 O O . ALA B 1 163 ? -4.816 -2.225 3.771 1 79.5 163 ALA B O 1
ATOM 2513 N N . CYS B 1 164 ? -5.438 -2.67 1.739 1 84.94 164 CYS B N 1
ATOM 2514 C CA . CYS B 1 164 ? -4.07 -2.512 1.253 1 84.94 164 CYS B CA 1
ATOM 2515 C C . CYS B 1 164 ? -3.57 -1.091 1.485 1 84.94 164 CYS B C 1
ATOM 2517 O O . CYS B 1 164 ? -2.459 -0.894 1.981 1 84.94 164 CYS B O 1
ATOM 2519 N N . GLY B 1 165 ? -4.363 -0.147 1.132 1 83.06 165 GLY B N 1
ATOM 2520 C CA . GLY B 1 165 ? -3.988 1.24 1.352 1 83.06 165 GLY B CA 1
ATOM 2521 C C . GLY B 1 165 ? -3.779 1.577 2.816 1 83.06 165 GLY B C 1
ATOM 2522 O O . GLY B 1 165 ? -2.814 2.258 3.17 1 83.06 165 GLY B O 1
ATOM 2523 N N . LYS B 1 166 ? -4.613 1.08 3.605 1 78.62 166 LYS B N 1
ATOM 2524 C CA . LYS B 1 166 ? -4.535 1.371 5.035 1 78.62 166 LYS B CA 1
ATOM 2525 C C . LYS B 1 166 ? -3.328 0.69 5.672 1 78.62 166 LYS B C 1
ATOM 2527 O O . LYS B 1 166 ? -2.709 1.239 6.582 1 78.62 166 LYS B O 1
ATOM 2532 N N . HIS B 1 167 ? -3.068 -0.489 5.281 1 79.44 167 HIS B N 1
ATOM 2533 C CA . HIS B 1 167 ? -1.867 -1.167 5.754 1 79.44 167 HIS B CA 1
ATOM 2534 C C . HIS B 1 167 ? -0.608 -0.41 5.344 1 79.44 167 HIS B C 1
ATOM 2536 O O . HIS B 1 167 ? 0.32 -0.262 6.145 1 79.44 167 HIS B O 1
ATOM 2542 N N . ALA B 1 168 ? -0.624 -0.038 4.18 1 83.62 168 ALA B N 1
ATOM 2543 C CA . ALA B 1 168 ? 0.512 0.746 3.703 1 83.62 168 ALA B CA 1
ATOM 2544 C C . ALA B 1 168 ? 0.664 2.035 4.504 1 83.62 168 ALA B C 1
ATOM 2546 O O . ALA B 1 168 ? 1.777 2.424 4.863 1 83.62 168 ALA B O 1
ATOM 2547 N N . LEU B 1 169 ? -0.404 2.664 4.727 1 82.31 169 LEU B N 1
ATOM 2548 C CA . LEU B 1 169 ? -0.4 3.889 5.52 1 82.31 169 LEU B CA 1
ATOM 2549 C C . LEU B 1 169 ? 0.176 3.633 6.91 1 82.31 169 LEU B C 1
ATOM 2551 O O . LEU B 1 169 ? 0.918 4.461 7.441 1 82.31 169 LEU B O 1
ATOM 2555 N N . ARG B 1 170 ? -0.199 2.59 7.465 1 75.75 170 ARG B N 1
ATOM 2556 C CA . ARG B 1 170 ? 0.34 2.211 8.766 1 75.75 170 ARG B CA 1
ATOM 2557 C C . ARG B 1 170 ? 1.857 2.078 8.711 1 75.75 170 ARG B C 1
ATOM 2559 O O . ARG B 1 170 ? 2.561 2.555 9.609 1 75.75 170 ARG B O 1
ATOM 2566 N N . ALA B 1 171 ? 2.328 1.41 7.773 1 79.75 171 ALA B N 1
ATOM 2567 C CA . ALA B 1 171 ? 3.771 1.245 7.617 1 79.75 171 ALA B CA 1
ATOM 2568 C C . ALA B 1 171 ? 4.465 2.596 7.469 1 79.75 171 ALA B C 1
ATOM 2570 O O . ALA B 1 171 ? 5.535 2.816 8.039 1 79.75 171 ALA B O 1
ATOM 2571 N N . LEU B 1 172 ? 3.908 3.428 6.691 1 83.5 172 LEU B N 1
ATOM 2572 C CA . LEU B 1 172 ? 4.453 4.77 6.504 1 83.5 172 LEU B CA 1
ATOM 2573 C C . LEU B 1 172 ? 4.516 5.52 7.832 1 83.5 172 LEU B C 1
ATOM 2575 O O . LEU B 1 172 ? 5.531 6.141 8.148 1 83.5 172 LEU B O 1
ATOM 2579 N N . SER B 1 173 ? 3.453 5.449 8.523 1 76.06 173 SER B N 1
ATOM 2580 C CA . SER B 1 173 ? 3.385 6.113 9.82 1 76.06 173 SER B CA 1
ATOM 2581 C C . SER B 1 173 ? 4.469 5.598 10.766 1 76.06 173 SER B C 1
ATOM 2583 O O . SER B 1 173 ? 5.121 6.383 11.453 1 76.06 173 SER B O 1
ATOM 2585 N N . GLN B 1 174 ? 4.609 4.332 10.766 1 73.06 174 GLN B N 1
ATOM 2586 C CA . GLN B 1 174 ? 5.637 3.721 11.602 1 73.06 174 GLN B CA 1
ATOM 2587 C C . GLN B 1 174 ? 7.031 4.18 11.188 1 73.06 174 GLN B C 1
ATOM 2589 O O . GLN B 1 174 ? 7.883 4.434 12.039 1 73.06 174 GLN B O 1
ATOM 2594 N N . SER B 1 175 ? 7.266 4.238 9.953 1 80.12 175 SER B N 1
ATOM 2595 C CA . SER B 1 175 ? 8.57 4.664 9.445 1 80.12 175 SER B CA 1
ATOM 2596 C C . SER B 1 175 ? 8.867 6.109 9.828 1 80.12 175 SER B C 1
ATOM 2598 O O . SER B 1 175 ? 9.984 6.434 10.227 1 80.12 175 SER B O 1
ATOM 2600 N N . ILE B 1 176 ? 7.961 6.918 9.695 1 76.62 176 ILE B N 1
ATOM 2601 C CA . ILE B 1 176 ? 8.117 8.32 10.055 1 76.62 176 ILE B CA 1
ATOM 2602 C C . ILE B 1 176 ? 8.43 8.445 11.547 1 76.62 176 ILE B C 1
ATOM 2604 O O . ILE B 1 176 ? 9.32 9.195 11.938 1 76.62 176 ILE B O 1
ATOM 2608 N N . ALA B 1 177 ? 7.641 7.723 12.305 1 70.62 177 ALA B N 1
ATOM 2609 C CA . ALA B 1 177 ? 7.852 7.738 13.75 1 70.62 177 ALA B CA 1
ATOM 2610 C C . ALA B 1 177 ? 9.273 7.305 14.102 1 70.62 177 ALA B C 1
ATOM 2612 O O . ALA B 1 177 ? 9.922 7.914 14.953 1 70.62 177 ALA B O 1
ATOM 2613 N N . LYS B 1 178 ? 9.703 6.301 13.492 1 71.88 178 LYS B N 1
ATOM 2614 C CA . LYS B 1 178 ? 11.023 5.762 13.773 1 71.88 178 LYS B CA 1
ATOM 2615 C C . LYS B 1 178 ? 12.117 6.723 13.312 1 71.88 178 LYS B C 1
ATOM 2617 O O . LYS B 1 178 ? 13.172 6.832 13.953 1 71.88 178 LYS B O 1
ATOM 2622 N N . GLU B 1 179 ? 11.914 7.258 12.195 1 74.62 179 GLU B N 1
ATOM 2623 C CA . GLU B 1 179 ? 12.898 8.211 11.688 1 74.62 179 GLU B CA 1
ATOM 2624 C C . GLU B 1 179 ? 12.93 9.477 12.523 1 74.62 179 GLU B C 1
ATOM 2626 O O . GLU B 1 179 ? 13.961 10.156 12.602 1 74.62 179 GLU B O 1
ATOM 2631 N N . SER B 1 180 ? 11.758 9.625 12.945 1 63.03 180 SER B N 1
ATOM 2632 C CA . SER B 1 180 ? 11.68 10.82 13.773 1 63.03 180 SER B CA 1
ATOM 2633 C C . SER B 1 180 ? 12.211 10.555 15.18 1 63.03 180 SER B C 1
ATOM 2635 O O . SER B 1 180 ? 12.688 11.469 15.852 1 63.03 180 SER B O 1
ATOM 2637 N N . THR B 1 181 ? 11.789 9.078 15.719 1 53.09 181 THR B N 1
ATOM 2638 C CA . THR B 1 181 ? 12.258 8.695 17.047 1 53.09 181 THR B CA 1
ATOM 2639 C C . THR B 1 181 ? 13.75 8.359 17.016 1 53.09 181 THR B C 1
ATOM 2641 O O . THR B 1 181 ? 14.398 8.281 18.062 1 53.09 181 THR B O 1
ATOM 2644 N N . GLY B 1 182 ? 14.156 7.332 15.977 1 47.81 182 GLY B N 1
ATOM 2645 C CA . GLY B 1 182 ? 15.602 7.172 16.047 1 47.81 182 GLY B CA 1
ATOM 2646 C C . GLY B 1 182 ? 16.312 8.383 16.641 1 47.81 182 GLY B C 1
ATOM 2647 O O . GLY B 1 182 ? 17.516 8.352 16.891 1 47.81 182 GLY B O 1
ATOM 2648 N N . SER B 1 183 ? 15.672 9.484 16.594 1 36.19 183 SER B N 1
ATOM 2649 C CA . SER B 1 183 ? 15.836 10.352 17.75 1 36.19 183 SER B CA 1
ATOM 2650 C C . SER B 1 183 ? 15.047 9.828 18.953 1 36.19 183 SER B C 1
ATOM 2652 O O . SER B 1 183 ? 14.18 8.969 18.797 1 36.19 183 SER B O 1
ATOM 2654 N N . LYS B 1 184 ? 15.094 9.93 20.297 1 31.75 184 LYS B N 1
ATOM 2655 C CA . LYS B 1 184 ? 14.469 9.32 21.469 1 31.75 184 LYS B CA 1
ATOM 2656 C C . LYS B 1 184 ? 12.992 9.039 21.234 1 31.75 184 LYS B C 1
ATOM 2658 O O . LYS B 1 184 ? 12.266 8.656 22.141 1 31.75 184 LYS B O 1
ATOM 2663 N N . ALA B 1 185 ? 12.273 9.398 20.094 1 29.84 185 ALA B N 1
ATOM 2664 C CA . ALA B 1 185 ? 10.82 9.492 20.141 1 29.84 185 ALA B CA 1
ATOM 2665 C C . ALA B 1 185 ? 10.164 8.203 19.656 1 29.84 185 ALA B C 1
ATOM 2667 O O . ALA B 1 185 ? 10.492 7.703 18.578 1 29.84 185 ALA B O 1
ATOM 2668 N N . SER B 1 186 ? 9.773 7.211 20.516 1 29.5 186 SER B N 1
ATOM 2669 C CA . SER B 1 186 ? 8.906 6.051 20.359 1 29.5 186 SER B CA 1
ATOM 2670 C C . SER B 1 186 ? 7.633 6.41 19.594 1 29.5 186 SER B C 1
ATOM 2672 O O . SER B 1 186 ? 6.949 7.379 19.938 1 29.5 186 SER B O 1
ATOM 2674 N N . THR B 1 187 ? 7.586 6.5 18.266 1 31.52 187 THR B N 1
ATOM 2675 C CA . THR B 1 187 ? 6.438 6.918 17.469 1 31.52 187 THR B CA 1
ATOM 2676 C C . THR B 1 187 ? 5.25 5.988 17.703 1 31.52 187 THR B C 1
ATOM 2678 O O . THR B 1 187 ? 5.332 4.793 17.438 1 31.52 187 THR B O 1
ATOM 2681 N N . PRO B 1 188 ? 4.352 6.242 18.656 1 28.11 188 PRO B N 1
ATOM 2682 C CA . PRO B 1 188 ? 3.107 5.492 18.844 1 28.11 188 PRO B CA 1
ATOM 2683 C C . PRO B 1 188 ? 2.291 5.359 17.562 1 28.11 188 PRO B C 1
ATOM 2685 O O . PRO B 1 188 ? 2.164 6.324 16.812 1 28.11 188 PRO B O 1
ATOM 2688 N N . CYS B 1 189 ? 2.596 4.496 16.734 1 29.94 189 CYS B N 1
ATOM 2689 C CA . CYS B 1 189 ? 1.584 4.211 15.719 1 29.94 189 CYS B CA 1
ATOM 2690 C C . CYS B 1 189 ? 0.185 4.242 16.312 1 29.94 189 CYS B C 1
ATOM 2692 O O . CYS B 1 189 ? -0.089 3.557 17.297 1 29.94 189 CYS B O 1
ATOM 2694 N N . MET B 1 190 ? -0.445 5.316 16.5 1 27.62 190 MET B N 1
ATOM 2695 C CA . MET B 1 190 ? -1.825 5.355 16.984 1 27.62 190 MET B CA 1
ATOM 2696 C C . MET B 1 190 ? -2.689 4.352 16.234 1 27.62 190 MET B C 1
ATOM 2698 O O . MET B 1 190 ? -3.127 4.617 15.109 1 27.62 190 MET B O 1
ATOM 2702 N N . SER B 1 191 ? -2.328 3.213 15.938 1 28.56 191 SER B N 1
ATOM 2703 C CA . SER B 1 191 ? -3.355 2.264 15.523 1 28.56 191 SER B CA 1
ATOM 2704 C C . SER B 1 191 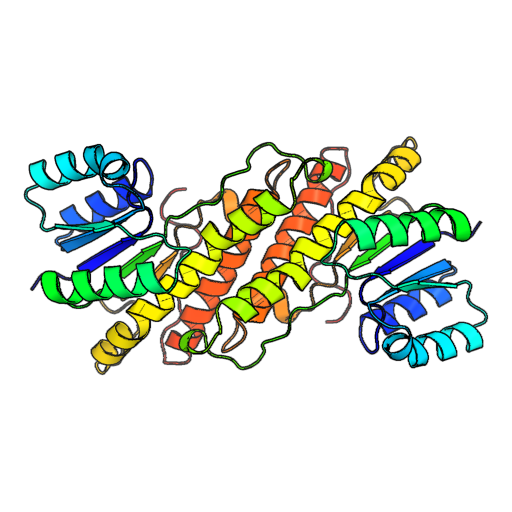? -4.668 2.51 16.266 1 28.56 191 SER B C 1
ATOM 2706 O O . SER B 1 191 ? -5.738 2.498 15.648 1 28.56 191 SER B O 1
ATOM 2708 N N . GLY B 1 192 ? -4.84 2.037 17.531 1 26.23 192 GLY B N 1
ATOM 2709 C CA . GLY B 1 192 ? -5.934 1.697 18.438 1 26.23 192 GLY B CA 1
ATOM 2710 C C . GLY B 1 192 ? -6.863 2.863 18.719 1 26.23 192 GLY B C 1
ATOM 2711 O O . GLY B 1 192 ? -8.086 2.709 18.703 1 26.23 192 GLY B O 1
ATOM 2712 N N . TRP B 1 193 ? -6.5 3.918 19.531 1 25.03 193 TRP B N 1
ATOM 2713 C CA . TRP B 1 193 ? -7.391 4.504 20.531 1 25.03 193 TRP B CA 1
ATOM 2714 C C . TRP B 1 193 ? -8.414 5.418 19.859 1 25.03 193 TRP B C 1
ATOM 2716 O O . TRP B 1 193 ? -9.234 6.039 20.547 1 25.03 193 TRP B O 1
ATOM 2726 N N . ILE B 1 194 ? -8.211 6.082 18.891 1 25.72 194 ILE B N 1
ATOM 2727 C CA . ILE B 1 194 ? -9.352 6.984 18.781 1 25.72 194 ILE B CA 1
ATOM 2728 C C . ILE B 1 194 ? -10.625 6.18 18.516 1 25.72 194 ILE B C 1
ATOM 2730 O O . ILE B 1 194 ? -11.641 6.375 19.172 1 25.72 194 ILE B O 1
ATOM 2734 N N . ALA B 1 195 ? -11.164 5.734 17.156 1 25.23 195 ALA B N 1
ATOM 2735 C CA . ALA B 1 195 ? -12.602 5.473 17.25 1 25.23 195 ALA B CA 1
ATOM 2736 C C . ALA B 1 195 ? -12.875 4.176 18 1 25.23 195 ALA B C 1
ATOM 2738 O O . ALA B 1 195 ? -14.023 3.889 18.359 1 25.23 195 ALA B O 1
ATOM 2739 N N . CYS B 1 196 ? -12.039 3.023 18.172 1 19.17 196 CYS B N 1
ATOM 2740 C CA . CYS B 1 196 ? -12.93 2 18.719 1 19.17 196 CYS B CA 1
ATOM 2741 C C . CYS B 1 196 ? -13.367 2.355 20.125 1 19.17 196 CYS B C 1
ATOM 2743 O O . CYS B 1 196 ? -12.57 2.855 20.922 1 19.17 196 CYS B O 1
#

InterPro domains:
  IPR002347 Short-chain dehydrogenase/reductase SDR [PF00106] (4-181)
  IPR002347 Short-chain dehydrogenase/reductase SDR [PR00081] (4-21)
  IPR002347 Short-chain dehydrogenase/reductase SDR [PR00081] (78-89)
  IPR002347 Short-chain dehydrogenase/reductase SDR [PR00081] (135-151)
  IPR002347 Short-chain dehydrogenase/reductase SDR [PR00081] (162-181)
  IPR036291 NAD(P)-binding domain superfamily [SSF51735] (4-182)

Nearest PDB structures (foldseek):
  7djs-assembly1_C  TM=9.114E-01  e=1.804E-11  Pseudomonas aeruginosa
  7djs-assembly1_D  TM=9.178E-01  e=3.774E-11  Pseudomonas aeruginosa
  6ixm-assembly1_B  TM=9.161E-01  e=4.539E-11  Chryseobacterium sp. CA49
  3rkr-assembly2_B-3  TM=9.110E-01  e=3.337E-11  uncultured bacterium Bio5
  3tox-assembly1_A  TM=8.483E-01  e=4.827E-11  Sinorhizobium meliloti 1021

Sequence (392 aa):
MAPVVAVVGCGPGMGGSAALKFARSGYAVAAMCRSAESFAPVREKLQALGASFGFYEVDATSAESVAAGFAKAKAELGVVEVLVYNCGGGGFGISVLDIDPQTFRSSFDASCTGALLCAQAVLPSMLASEGSGQFAVKKKGTLTIFSSATSAFRGGNGTAQFACGKHALRALSQSIAKESTGSKASTPCMSGWIACMAPVVAVVGCGPGMGGSAALKFARSGYAVAAMCRSAESFAPVREKLQALGASFGFYEVDATSAESVAAGFAKAKAELGVVEVLVYNCGGGGFGISVLDIDPQTFRSSFDASCTGALLCAQAVLPSMLASEGSGQFAVKKKGTLTIFSSATSAFRGGNGTAQFACGKHALRALSQSIAKESTGSKASTPCMSGWIAC

Radius of gyration: 22.86 Å; Cα contacts (8 Å, |Δi|>4): 851; chains: 2; bounding box: 42×67×48 Å

Secondary structure (DSSP, 8-state):
---EEEEET-STTHHHHHHHHHHHTT-EEEEEES-HHHHHHHHHHHHHHT--EEEEE--TT-HHHHHHHHHHHHHHH--EEEEEE------TT--GGG--HHHHHHHHIIIIIHHHHHHHHHHHHHHHHT-SS--SS-SS--EEEE---GGGGS--TT-HHHHHHHHHHHHHHHHHHHHHHSSS-------STTT-/---EEEEET-STTHHHHHHHHHHHTT-EEEEEES-HHHHHHHHHHHHHHT--EEEEE--TT-HHHHHHHHHHHHHHH--EEEEEE------TT--GGG--HHHHHHHHIIIIIHHHHHHHHHHHHHHHHT-SS--SS-SS--EEEE---GGGGS--TT-HHHHHHHHHHHHHHHHHHHHHHSSS-------STTT-

Organism: NCBI:txid2562239

pLDDT: mean 75.78, std 23.12, range [19.17, 97.81]

Solvent-accessible surface area (backbone atoms only — not comparable to full-atom values): 19642 Å² total; per-residue (Å²): 131,57,55,22,31,33,28,35,33,26,27,82,57,70,28,26,50,49,46,51,54,42,31,75,70,54,23,27,32,38,37,22,25,74,43,69,75,53,26,45,71,49,49,54,54,38,56,74,67,67,45,53,67,48,81,34,69,22,45,54,72,33,66,66,37,36,46,53,31,52,52,53,42,33,74,73,66,37,70,52,43,26,41,34,40,39,46,74,31,68,48,74,74,36,44,77,79,67,57,50,67,68,58,46,51,50,17,30,33,40,25,29,52,12,46,52,48,48,46,50,65,41,45,63,61,41,55,62,68,35,77,63,79,56,58,33,81,41,96,93,39,64,45,71,46,57,57,51,62,78,64,30,79,46,30,33,68,21,21,27,52,33,10,19,18,31,23,16,33,50,19,38,48,32,11,51,20,34,56,56,10,83,42,97,12,78,47,75,64,70,70,65,71,74,85,111,131,57,56,21,32,33,29,34,32,26,26,85,56,70,26,26,51,49,47,51,53,42,31,74,72,55,23,28,31,38,36,22,24,74,45,69,74,54,26,44,72,48,49,54,55,39,56,73,68,68,43,52,68,47,82,32,67,23,45,54,73,33,66,66,38,38,46,54,31,51,52,52,42,34,74,73,66,37,70,53,42,25,40,34,42,41,44,74,32,68,48,74,75,36,44,77,79,66,56,51,68,68,58,45,52,50,18,30,34,40,25,29,52,11,46,52,48,50,46,50,63,42,45,62,61,42,56,64,68,36,75,64,79,56,56,33,80,40,94,95,39,66,43,72,45,58,59,52,61,79,64,30,79,48,28,35,69,21,21,27,53,33,9,18,19,32,23,16,32,49,19,37,50,31,11,50,21,32,58,55,10,82,42,98,13,79,46,76,64,70,70,66,71,74,86,113

Foldseek 3Di:
DAAEEEQAPCFPDPNLVVQLVVQVVRHEYEYEEQDPVRCVVSVVVCVVVVGHYDYAHADLLDLVRLLVSQVVCCVPRNAHQEYEYDFAQDWAPAAPVRDDVVSLVVRLSRQAVSLVSNCVNRVVSNVVVVPVQPCACPVSHSQHQHPLPLVLPDDDGRCCSRNVNSVNNLVVQCVVQCVSVCRVYNRPSPNDPDPD/DAAEEEQAPCFPDPSLVVQLVVQVVRHEYEYEEQDPVRCVVSVVVCVVVVGHYDYAHADLLDLVRLLVSQVVCCVPRNAHQEYEYDFAQDWAPAAPVRDDVVSLVVRLSRQAVSLVSNCVNRVVSNVVVVPVQPCACPPSHSQNQYCLPLVLPDPDGRCCSRNVNSVNNLVVQCVVQCVSVCVVYPRPSPNDPDPD